Protein AF-0000000074435860 (afdb_homodimer)

Solvent-accessible surface area (backbone atoms only — not comparable to full-atom values): 31417 Å² total; per-residue (Å²): 104,77,47,79,41,74,41,40,58,75,81,41,37,42,15,33,38,38,36,40,68,98,48,88,46,30,33,32,43,29,24,23,28,49,85,67,51,48,62,64,56,38,51,29,35,43,35,36,42,31,30,40,39,42,55,58,29,37,61,25,47,61,61,41,49,64,51,30,58,66,67,47,46,70,28,37,37,35,23,20,76,62,37,54,59,15,53,42,21,44,61,54,28,39,56,50,90,85,51,48,69,63,27,34,34,38,37,31,35,21,42,42,79,90,41,30,33,42,32,31,32,34,38,47,61,75,47,51,85,35,80,72,46,73,48,74,45,73,54,83,44,75,58,97,61,32,36,29,32,63,47,80,34,50,36,95,43,68,18,35,27,41,34,40,34,35,51,66,40,82,39,76,54,71,55,90,93,55,76,89,56,72,37,56,57,50,46,49,49,26,58,75,64,69,32,52,74,42,76,37,59,54,96,92,40,77,37,42,29,55,78,50,46,84,30,54,40,77,45,78,38,59,30,40,35,43,36,58,71,23,28,79,40,71,69,39,49,51,54,48,38,71,72,43,50,60,22,49,34,34,39,32,32,29,37,26,38,68,91,40,43,69,56,17,61,73,63,21,27,22,22,12,40,58,43,15,33,50,40,31,75,13,50,39,72,40,75,44,79,39,57,44,46,72,88,51,53,72,69,50,47,53,50,27,52,50,41,17,52,54,28,33,76,94,104,76,48,77,43,75,39,40,58,75,80,43,38,42,14,33,38,37,36,40,68,99,47,88,46,31,32,33,42,29,23,24,28,47,82,66,51,49,63,64,56,38,50,30,35,43,35,37,42,30,29,39,37,41,56,57,28,37,61,25,47,61,61,42,49,62,51,28,57,68,68,48,46,69,28,37,38,35,24,20,74,61,38,54,60,16,53,41,21,45,61,54,28,40,56,50,89,82,52,49,69,63,25,34,34,39,37,30,36,22,40,42,80,91,39,30,34,40,33,31,32,34,39,47,60,76,46,53,85,34,79,72,45,74,48,75,44,74,53,82,44,76,56,96,61,32,35,28,31,63,48,81,33,50,37,96,44,68,17,36,26,40,34,40,36,35,51,64,40,84,38,75,55,70,55,91,92,56,74,88,55,72,40,56,57,49,45,49,49,25,58,78,64,68,34,51,75,43,76,36,59,52,97,91,40,76,39,42,29,56,79,50,47,84,30,55,40,79,45,78,38,61,28,42,34,42,36,58,70,22,29,79,40,70,68,40,49,51,52,47,38,71,71,43,50,60,23,47,31,34,40,31,31,29,37,23,39,66,91,40,41,70,57,17,63,74,63,22,26,21,23,14,41,58,42,15,34,51,40,31,75,13,50,39,72,40,74,44,79,40,56,45,46,73,87,53,53,72,70,49,47,54,50,27,51,50,42,16,53,55,27,33,74,94

Radius of gyration: 31.62 Å; Cα contacts (8 Å, |Δi|>4): 1485; chains: 2; bounding box: 59×118×65 Å

Secondary structure (DSSP, 8-state):
-EEEEE-S-TTS--EEEEEETT-S-EEEEEES--TTS-HHHHHTEEEEE-S--SHHHHTTHHHHHHHHTTS--EEEEEEETTHHHHHHHHHHTS--TT--TTS-EEEEEEEEGGGEEEEEEE-TTT--EEEEEEEE-SEEEE-SSEEEEEEEEESSSEEEEEEEEEPPEEEE---TTPPP-HHHHHHHHHHHTT-TT-EEEETTEEEEHHHHGGGEEEEPPPEEEEE-S----HHHHHHHHHHHTT-SEEEEE--B-GGGHHHHHHTT--BHHHHHHHHHHTT-SEEEEE---TT--HHHHHHHHHHHHHHHH-/-EEEEE-S-TTS--EEEEEETT-S-EEEEEES--TTS-HHHHHTEEEEE-S--SHHHHTTHHHHHHHHTTS--EEEEEEETTHHHHHHHHHHTS--TT--TTS-EEEEEEEEGGGEEEEEEE-TTT--EEEEEEEE-SEEEE-SSEEEEEEEEESSSEEEEEEEEEPPEEEE-PPTTPPP-HHHHHHHHHHHTT-TT-EEEETTEEEEHHHHGGGEEEEPPPEEEEE-S----HHHHHHHHHHHTT-SEEEEE--B-GGGHHHHHHTT--BHHHHHHHHHHTT-SEEEEE---TT--HHHHHHHHHHHHHHHH-

Organism: NCBI:txid1349785

InterPro domains:
  IPR036866 Ribonuclease Z/Hydroxyacylglutathione hydrolase-like [G3DSA:3.60.15.10] (5-314)
  IPR036866 Ribonuclease Z/Hydroxyacylglutathione hydrolase-like [SSF56281] (15-308)

Foldseek 3Di:
DKDKDFQDDQLAQTKIKIDDPPDQAIEIEFPLDCPSPDLSNLQRHQEYEYFDPDNSRHVCVVVSVVSNFQSLHEHEYEYEPPVLVVVLVVLVVDDQPPGDWSRYKYWYWYQYPPQKIWIFIATPDVGDTHDIDIDHDQFRADDPFWTKGWDWADQVDTTIKIKIFGAKDKDFADPPPFDDDPLRVVLRVCVVVVPQQDWGDGPNDTDGSVVRCVRIDIGGTAMEIEAEFAALDPVRLVRCLVPQQAHAEYEYEAAAAPVCVVVCNVRGGHHQLSLLQSCLSSVHNYYHYGHYHSVDDPVRVVNRNVNNPVNNVD/DKDKDFQDDQLAQTKIKIDDPPDQAIEIEFPLDCPSPDLSNLQRHQEYEYFEPDNSRHVCVVVSVVSNFQSLHEHEYEYEPPVLVVVLVVLVVDDQPPGDWSRYKYWYWYQYPPQKIWIFIATPDVGDTHDIDIDHDQFRADDPFWTKGWDWADQVDTTIKIKIFGAKDKDFADPPPFDDDPLRVVLRVCVVVVPQQDWGDGPNDTDGSVVRCVRIDIGGTAMEIEAEFAALDPVRLVRCLVPQQAHAEYEYEAAAAPVCNVVCNVRGGHHQLSQLQSCLSSVHNYYHYGHYHSVDDPVRVVNSPVNNPVNNVD

Structure (mmCIF, N/CA/C/O backbone):
data_AF-0000000074435860-model_v1
#
loop_
_entity.id
_entity.type
_entity.pdbx_description
1 polymer 'Metal-dependent hydrolases of the beta-lactamase superfamily III protein'
#
loop_
_atom_site.group_PDB
_atom_site.id
_atom_site.type_symbol
_atom_site.label_atom_id
_atom_site.label_alt_id
_atom_site.label_comp_id
_atom_site.label_asym_id
_atom_site.label_entity_id
_atom_site.label_seq_id
_atom_site.pdbx_PDB_ins_code
_atom_site.Cartn_x
_atom_site.Cartn_y
_atom_site.Cartn_z
_atom_site.occupancy
_atom_site.B_iso_or_equiv
_atom_site.auth_seq_id
_atom_site.auth_comp_id
_atom_site.auth_asym_id
_atom_site.auth_atom_id
_atom_site.pdbx_PDB_model_num
ATOM 1 N N . MET A 1 1 ? -0.435 31.812 3.088 1 88.25 1 MET A N 1
ATOM 2 C CA . MET A 1 1 ? 0.539 31.016 3.828 1 88.25 1 MET A CA 1
ATOM 3 C C . MET A 1 1 ? 0.412 29.547 3.477 1 88.25 1 MET A C 1
ATOM 5 O O . MET A 1 1 ? 1.349 28.953 2.943 1 88.25 1 MET A O 1
ATOM 9 N N . PHE A 1 2 ? -0.783 28.953 3.645 1 95.88 2 PHE A N 1
ATOM 10 C CA . PHE A 1 2 ? -1 27.547 3.309 1 95.88 2 PHE A CA 1
ATOM 11 C C . PHE A 1 2 ? -1.623 27.406 1.925 1 95.88 2 PHE A C 1
ATOM 13 O O . PHE A 1 2 ? -2.562 28.141 1.587 1 95.88 2 PHE A O 1
ATOM 20 N N . ASN A 1 3 ? -1.078 26.641 1.11 1 97 3 ASN A N 1
ATOM 21 C CA . ASN A 1 3 ? -1.653 26.219 -0.162 1 97 3 ASN A CA 1
ATOM 22 C C . ASN A 1 3 ? -2.045 24.75 -0.137 1 97 3 ASN A C 1
ATOM 24 O O . ASN A 1 3 ? -1.18 23.859 -0.088 1 97 3 ASN A O 1
ATOM 28 N N . VAL A 1 4 ? -3.361 24.516 -0.192 1 98.12 4 VAL A N 1
ATOM 29 C CA . VAL A 1 4 ? -3.871 23.156 -0.026 1 98.12 4 VAL A CA 1
ATOM 30 C C . VAL A 1 4 ? -4.293 22.594 -1.381 1 98.12 4 VAL A C 1
ATOM 32 O O . VAL A 1 4 ? -5.008 23.25 -2.139 1 98.12 4 VAL A O 1
ATOM 35 N N . GLU A 1 5 ? -3.822 21.422 -1.666 1 97.75 5 GLU A N 1
ATOM 36 C CA . GLU A 1 5 ? -4.168 20.719 -2.902 1 97.75 5 GLU A CA 1
ATOM 37 C C . GLU A 1 5 ? -4.734 19.328 -2.615 1 97.75 5 GLU A C 1
ATOM 39 O O . GLU A 1 5 ? -4.102 18.531 -1.931 1 97.75 5 GLU A O 1
ATOM 44 N N . ILE A 1 6 ? -5.93 19.062 -3.088 1 97.38 6 ILE A N 1
ATOM 45 C CA . ILE A 1 6 ? -6.457 17.703 -3.037 1 97.38 6 ILE A CA 1
ATOM 46 C C . ILE A 1 6 ? -5.801 16.859 -4.125 1 97.38 6 ILE A C 1
ATOM 48 O O . ILE A 1 6 ? -5.969 17.125 -5.316 1 97.38 6 ILE A O 1
ATOM 52 N N . LYS A 1 7 ? -5.078 15.836 -3.689 1 96.75 7 LYS A N 1
ATOM 53 C CA . LYS A 1 7 ? -4.266 15.039 -4.609 1 96.75 7 LYS A CA 1
ATOM 54 C C . LYS A 1 7 ? -4.98 13.742 -4.992 1 96.75 7 LYS A C 1
ATOM 56 O O . LYS A 1 7 ? -4.336 12.727 -5.238 1 96.75 7 LYS A O 1
ATOM 61 N N . SER A 1 8 ? -6.273 13.719 -4.902 1 93.31 8 SER A N 1
ATOM 62 C CA . SER A 1 8 ? -7.105 12.586 -5.293 1 93.31 8 SER A CA 1
ATOM 63 C C . SER A 1 8 ? -8.352 13.055 -6.035 1 93.31 8 SER A C 1
ATOM 65 O O . SER A 1 8 ? -8.891 14.125 -5.742 1 93.31 8 SER A O 1
ATOM 67 N N . SER A 1 9 ? -8.773 12.281 -6.988 1 89.94 9 SER A N 1
ATOM 68 C CA . SER A 1 9 ? -10.039 12.578 -7.648 1 89.94 9 SER A CA 1
ATOM 69 C C . SER A 1 9 ? -11.227 12.336 -6.715 1 89.94 9 SER A C 1
ATOM 71 O O . SER A 1 9 ? -11.07 11.711 -5.664 1 89.94 9 SER A O 1
ATOM 73 N N . ARG A 1 10 ? -12.328 12.789 -7.121 1 88.94 10 ARG A N 1
ATOM 74 C CA . ARG A 1 10 ? -13.523 12.742 -6.277 1 88.94 10 ARG A CA 1
ATOM 75 C C . ARG A 1 10 ? -13.953 11.297 -6.012 1 88.94 10 ARG A C 1
ATOM 77 O O . ARG A 1 10 ? -14.57 11.008 -4.984 1 88.94 10 ARG A O 1
ATOM 84 N N . LYS A 1 11 ? -13.539 10.422 -6.879 1 87 11 LYS A N 1
ATOM 85 C CA . LYS A 1 11 ? -14 9.039 -6.754 1 87 11 LYS A CA 1
ATOM 86 C C . LYS A 1 11 ? -12.922 8.164 -6.117 1 87 11 LYS A C 1
ATOM 88 O O . LYS A 1 11 ? -13.078 6.941 -6.035 1 87 11 LYS A O 1
ATOM 93 N N . GLU A 1 12 ? -11.867 8.812 -5.684 1 89.25 12 GLU A N 1
ATOM 94 C CA . GLU A 1 12 ? -10.75 8.062 -5.121 1 89.25 12 GLU A CA 1
ATOM 95 C C . GLU A 1 12 ? -10.594 8.328 -3.627 1 89.25 12 GLU A C 1
ATOM 97 O O . GLU A 1 12 ? -11.25 9.219 -3.082 1 89.25 12 GLU A O 1
ATOM 102 N N . ASP A 1 13 ? -9.797 7.535 -3.035 1 94.81 13 ASP A N 1
ATOM 103 C CA . ASP A 1 13 ? -9.5 7.711 -1.618 1 94.81 13 ASP A CA 1
ATOM 104 C C . ASP A 1 13 ? -8.797 9.047 -1.365 1 94.81 13 ASP A C 1
ATOM 106 O O . ASP A 1 13 ? -8.078 9.547 -2.229 1 94.81 13 ASP A O 1
ATOM 110 N N . ILE A 1 14 ? -8.938 9.586 -0.298 1 97.12 14 ILE A N 1
ATOM 111 C CA . ILE A 1 14 ? -8.594 10.977 -0.009 1 97.12 14 ILE A CA 1
ATOM 112 C C . ILE A 1 14 ? -7.086 11.102 0.184 1 97.12 14 ILE A C 1
ATOM 114 O O . ILE A 1 14 ? -6.449 10.211 0.756 1 97.12 14 ILE A O 1
ATOM 118 N N . CYS A 1 15 ? -6.488 12.078 -0.283 1 98.38 15 CYS A N 1
ATOM 119 C CA . CYS A 1 15 ? -5.117 12.539 -0.073 1 98.38 15 CYS A CA 1
ATOM 120 C C . CYS A 1 15 ? -5.02 14.047 -0.23 1 98.38 15 CYS A C 1
ATOM 122 O O . CYS A 1 15 ? -5.383 14.594 -1.273 1 98.38 15 CYS A O 1
ATOM 124 N N . ILE A 1 16 ? -4.527 14.766 0.789 1 98.62 16 ILE A N 1
ATOM 125 C CA . ILE A 1 16 ? -4.434 16.219 0.752 1 98.62 16 ILE A CA 1
ATOM 126 C C . ILE A 1 16 ? -2.982 16.656 0.955 1 98.62 16 ILE A C 1
ATOM 128 O O . ILE A 1 16 ? -2.33 16.219 1.911 1 98.62 16 ILE A O 1
ATOM 132 N N . LEU A 1 17 ? -2.486 17.438 0.061 1 98.69 17 LEU A N 1
ATOM 133 C CA . LEU A 1 17 ? -1.151 18.016 0.142 1 98.69 17 LEU A CA 1
ATOM 134 C C . LEU A 1 17 ? -1.22 19.469 0.611 1 98.69 17 LEU A C 1
ATOM 136 O O . LEU A 1 17 ? -1.989 20.266 0.069 1 98.69 17 LEU A O 1
ATOM 140 N N . ILE A 1 18 ? -0.502 19.797 1.629 1 98.56 18 ILE A N 1
ATOM 141 C CA . ILE A 1 18 ? -0.432 21.156 2.137 1 98.56 18 ILE A CA 1
ATOM 142 C C . ILE A 1 18 ? 0.979 21.703 1.945 1 98.56 18 ILE A C 1
ATOM 144 O O . ILE A 1 18 ? 1.94 21.172 2.508 1 98.56 18 ILE A O 1
ATOM 148 N N . LYS A 1 19 ? 1.065 22.703 1.22 1 97.56 19 LYS A N 1
ATOM 149 C CA . LYS A 1 19 ? 2.312 23.438 1.03 1 97.56 19 LYS A CA 1
ATOM 150 C C . LYS A 1 19 ? 2.303 24.734 1.817 1 97.56 19 LYS A C 1
ATOM 152 O O . LYS A 1 19 ? 1.25 25.359 1.992 1 97.56 19 LYS A O 1
ATOM 157 N N . VAL A 1 20 ? 3.406 25.109 2.297 1 95.81 20 VAL A N 1
ATOM 158 C CA . VAL A 1 20 ? 3.537 26.344 3.076 1 95.81 20 VAL A CA 1
ATOM 159 C C . VAL A 1 20 ? 4.457 27.312 2.352 1 95.81 20 VAL A C 1
ATOM 161 O O . VAL A 1 20 ? 5.527 26.938 1.871 1 95.81 20 VAL A O 1
ATOM 164 N N . ALA A 1 21 ? 4.039 28.531 2.25 1 92.06 21 ALA A N 1
ATOM 165 C CA . ALA A 1 21 ? 4.828 29.547 1.572 1 92.06 21 ALA A CA 1
ATOM 166 C C . ALA A 1 21 ? 6.207 29.688 2.209 1 92.06 21 ALA A C 1
ATOM 168 O O . ALA A 1 21 ? 6.34 29.641 3.434 1 92.06 21 ALA A O 1
ATOM 169 N N . ASN A 1 22 ? 7.199 29.797 1.429 1 88.88 22 ASN A N 1
ATOM 170 C CA . ASN A 1 22 ? 8.586 30.016 1.835 1 88.88 22 ASN A CA 1
ATOM 171 C C . ASN A 1 22 ? 9.125 28.828 2.635 1 88.88 22 ASN A C 1
ATOM 173 O O . ASN A 1 22 ? 9.938 29.016 3.545 1 88.88 22 ASN A O 1
ATOM 177 N N . HIS A 1 23 ? 8.508 27.719 2.545 1 89.94 23 HIS A N 1
ATOM 178 C CA . HIS A 1 23 ? 8.984 26.469 3.123 1 89.94 23 HIS A CA 1
ATOM 179 C C . HIS A 1 23 ? 9.422 25.484 2.037 1 89.94 23 HIS A C 1
ATOM 181 O O . HIS A 1 23 ? 8.797 25.406 0.978 1 89.94 23 HIS A O 1
ATOM 187 N N . SER A 1 24 ? 10.414 24.766 2.291 1 90.44 24 SER A N 1
ATOM 188 C CA . SER A 1 24 ? 10.898 23.781 1.329 1 90.44 24 SER A CA 1
ATOM 189 C C . SER A 1 24 ? 10.133 22.453 1.449 1 90.44 24 SER A C 1
ATOM 191 O O . SER A 1 24 ? 10.078 21.672 0.497 1 90.44 24 SER A O 1
ATOM 193 N N . PHE A 1 25 ? 9.547 22.297 2.578 1 95.19 25 PHE A N 1
ATOM 194 C CA . PHE A 1 25 ? 8.891 21.016 2.82 1 95.19 25 PHE A CA 1
ATOM 195 C C . PHE A 1 25 ? 7.375 21.156 2.727 1 95.19 25 PHE A C 1
ATOM 197 O O . PHE A 1 25 ? 6.84 22.266 2.891 1 95.19 25 PHE A O 1
ATOM 204 N N . ASN A 1 26 ? 6.727 20.094 2.312 1 97.25 26 ASN A N 1
ATOM 205 C CA . ASN A 1 26 ? 5.27 20.031 2.332 1 97.25 26 ASN A CA 1
ATOM 206 C C . ASN A 1 26 ? 4.762 18.969 3.307 1 97.25 26 ASN A C 1
ATOM 208 O O . ASN A 1 26 ? 5.559 18.328 3.988 1 97.25 26 ASN A O 1
ATOM 212 N N . TYR A 1 27 ? 3.42 18.953 3.455 1 98.69 27 TYR A N 1
ATOM 213 C CA . TYR A 1 27 ? 2.727 18.109 4.426 1 98.69 27 TYR A CA 1
ATOM 214 C C . TYR A 1 27 ? 1.55 17.391 3.777 1 98.69 27 TYR A C 1
ATOM 216 O O . TYR A 1 27 ? 0.93 17.906 2.848 1 98.69 27 TYR A O 1
ATOM 224 N N . ILE A 1 28 ? 1.334 16.188 4.258 1 98.88 28 ILE A N 1
ATOM 225 C CA . ILE A 1 28 ? 0.266 15.367 3.682 1 98.88 28 ILE A CA 1
ATOM 226 C C . ILE A 1 28 ? -0.741 15 4.766 1 98.88 28 ILE A C 1
ATOM 228 O O . ILE A 1 28 ? -0.357 14.648 5.887 1 98.88 28 ILE A O 1
ATOM 232 N N . CYS A 1 29 ? -2.01 15.164 4.512 1 98.81 29 CYS A N 1
ATOM 233 C CA . CYS A 1 29 ? -3.074 14.625 5.352 1 98.81 29 CYS A CA 1
ATOM 234 C C . CYS A 1 29 ? -3.74 13.43 4.684 1 98.81 29 CYS A C 1
ATOM 236 O O . CYS A 1 29 ? -4.355 13.562 3.625 1 98.81 29 CYS A O 1
ATOM 238 N N . ASP A 1 30 ? -3.625 12.258 5.305 1 98.69 30 ASP A N 1
ATOM 239 C CA . ASP A 1 30 ? -4.125 10.969 4.824 1 98.69 30 ASP A CA 1
ATOM 240 C C . ASP A 1 30 ? -3.512 10.609 3.471 1 98.69 30 ASP A C 1
ATOM 242 O O . ASP A 1 30 ? -3.125 11.5 2.707 1 98.69 30 ASP A O 1
ATOM 246 N N . CYS A 1 31 ? -3.387 9.383 3.271 1 98 31 CYS A N 1
ATOM 247 C CA . CYS A 1 31 ? -2.764 8.891 2.045 1 98 31 CYS A CA 1
ATOM 248 C C . CYS A 1 31 ? -3.482 7.652 1.526 1 98 31 CYS A C 1
ATOM 250 O O . CYS A 1 31 ? -2.846 6.637 1.246 1 98 31 CYS A O 1
ATOM 252 N N . GLY A 1 32 ? -4.82 7.789 1.479 1 96.69 32 GLY A N 1
ATOM 253 C CA . GLY A 1 32 ? -5.574 6.762 0.78 1 96.69 32 GLY A CA 1
ATOM 254 C C . GLY A 1 32 ? -5.191 6.637 -0.683 1 96.69 32 GLY A C 1
ATOM 255 O O . GLY A 1 32 ? -5.188 5.535 -1.235 1 96.69 32 GLY A O 1
ATOM 256 N N . GLU A 1 33 ? -4.973 7.762 -1.291 1 92.38 33 GLU A N 1
ATOM 257 C CA . GLU A 1 33 ? -4.383 7.863 -2.621 1 92.38 33 GLU A CA 1
ATOM 258 C C . GLU A 1 33 ? -3.01 8.531 -2.568 1 92.38 33 GLU A C 1
ATOM 260 O O . GLU A 1 33 ? -2.814 9.5 -1.834 1 92.38 33 GLU A O 1
ATOM 265 N N . ALA A 1 34 ? -2.035 8.008 -3.387 1 90.62 34 ALA A N 1
ATOM 266 C CA . ALA A 1 34 ? -0.721 8.648 -3.436 1 90.62 34 ALA A CA 1
ATOM 267 C C . ALA A 1 34 ? -0.197 8.711 -4.867 1 90.62 34 ALA A C 1
ATOM 269 O O . ALA A 1 34 ? 0.895 9.227 -5.113 1 90.62 34 ALA A O 1
ATOM 270 N N . LYS A 1 35 ? -0.929 8.234 -5.781 1 86.12 35 LYS A N 1
ATOM 271 C CA . LYS A 1 35 ? -0.43 8.141 -7.148 1 86.12 35 LYS A CA 1
ATOM 272 C C . LYS A 1 35 ? -0.363 9.523 -7.805 1 86.12 35 LYS A C 1
ATOM 274 O O . LYS A 1 35 ? 0.375 9.719 -8.773 1 86.12 35 LYS A O 1
ATOM 279 N N . GLU A 1 36 ? -1.144 10.43 -7.281 1 92.25 36 GLU A N 1
ATOM 280 C CA . GLU A 1 36 ? -1.134 11.766 -7.867 1 92.25 36 GLU A CA 1
ATOM 281 C C . GLU A 1 36 ? -0.038 12.625 -7.25 1 92.25 36 GLU A C 1
ATOM 283 O O . GLU A 1 36 ? 0.221 13.742 -7.719 1 92.25 36 GLU A O 1
ATOM 288 N N . LEU A 1 37 ? 0.592 12.156 -6.18 1 97.06 37 LEU A N 1
ATOM 289 C CA . LEU A 1 37 ? 1.766 12.844 -5.648 1 97.06 37 LEU A CA 1
ATOM 290 C C . LEU A 1 37 ? 2.973 12.641 -6.559 1 97.06 37 LEU A C 1
ATOM 292 O O . LEU A 1 37 ? 3.221 11.523 -7.027 1 97.06 37 LEU A O 1
ATOM 296 N N . THR A 1 38 ? 3.641 13.719 -6.836 1 97.06 38 THR A N 1
ATOM 297 C CA . THR A 1 38 ? 4.902 13.57 -7.551 1 97.06 38 THR A CA 1
ATOM 298 C C . THR A 1 38 ? 5.98 13.008 -6.629 1 97.06 38 THR A C 1
ATOM 300 O O . THR A 1 38 ? 5.855 13.07 -5.406 1 97.06 38 THR A O 1
ATOM 303 N N . VAL A 1 39 ? 6.996 12.43 -7.215 1 96.56 39 VAL A N 1
ATOM 304 C CA . VAL A 1 39 ? 8.125 11.922 -6.449 1 96.56 39 VAL A CA 1
ATOM 305 C C . VAL A 1 39 ? 8.688 13.023 -5.555 1 96.56 39 VAL A C 1
ATOM 307 O O . VAL A 1 39 ? 8.969 12.789 -4.375 1 96.56 39 VAL A O 1
ATOM 310 N N . LYS A 1 40 ? 8.82 14.203 -6.113 1 97.12 40 LYS A N 1
ATOM 311 C CA . LYS A 1 40 ? 9.367 15.336 -5.375 1 97.12 40 LYS A CA 1
ATOM 312 C C . LYS A 1 40 ? 8.477 15.695 -4.184 1 97.12 40 LYS A C 1
ATOM 314 O O . LYS A 1 40 ? 8.977 16 -3.1 1 97.12 40 LYS A O 1
ATOM 319 N N . GLU A 1 41 ? 7.188 15.703 -4.41 1 97.88 41 GLU A N 1
ATOM 320 C CA . GLU A 1 41 ? 6.262 15.992 -3.318 1 97.88 41 GLU A CA 1
ATOM 321 C C . GLU A 1 41 ? 6.402 14.977 -2.189 1 97.88 41 GLU A C 1
ATOM 323 O O . GLU A 1 41 ? 6.344 15.336 -1.013 1 97.88 41 GLU A O 1
ATOM 328 N N . CYS A 1 42 ? 6.57 13.711 -2.537 1 98.31 42 CYS A N 1
ATOM 329 C CA . CYS A 1 42 ? 6.797 12.688 -1.523 1 98.31 42 CYS A CA 1
ATOM 330 C C . CYS A 1 42 ? 8.109 12.93 -0.785 1 98.31 42 CYS A C 1
ATOM 332 O O . CYS A 1 42 ? 8.141 12.906 0.447 1 98.31 42 CYS A O 1
ATOM 334 N N . GLN A 1 43 ? 9.141 13.164 -1.538 1 98 43 GLN A N 1
ATOM 335 C CA . GLN A 1 43 ? 10.469 13.359 -0.965 1 98 43 GLN A CA 1
ATOM 336 C C . GLN A 1 43 ? 10.508 14.594 -0.072 1 98 43 GLN A C 1
ATOM 338 O O . GLN A 1 43 ? 11.211 14.617 0.938 1 98 43 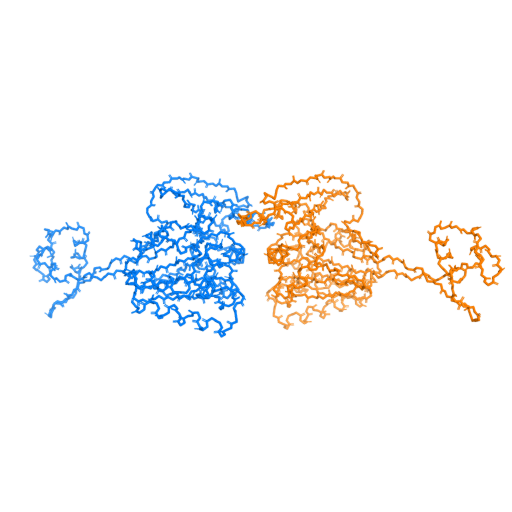GLN A O 1
ATOM 343 N N . ASP A 1 44 ? 9.727 15.555 -0.412 1 97.69 44 ASP A N 1
ATOM 344 C CA . ASP A 1 44 ? 9.758 16.828 0.299 1 97.69 44 ASP A CA 1
ATOM 345 C C . ASP A 1 44 ? 8.734 16.859 1.431 1 97.69 44 ASP A C 1
ATOM 347 O O . ASP A 1 44 ? 8.57 17.875 2.109 1 97.69 44 ASP A O 1
ATOM 351 N N . THR A 1 45 ? 8.07 15.828 1.646 1 98.38 45 THR A N 1
ATOM 352 C CA . THR A 1 45 ? 7.121 15.766 2.752 1 98.38 45 THR A CA 1
ATOM 353 C C . THR A 1 45 ? 7.852 15.594 4.082 1 98.38 45 THR A C 1
ATOM 355 O O . THR A 1 45 ? 8.578 14.617 4.27 1 98.38 45 THR A O 1
ATOM 358 N N . SER A 1 46 ? 7.613 16.516 4.973 1 98.12 46 SER A N 1
ATOM 359 C CA . SER A 1 46 ? 8.289 16.484 6.266 1 98.12 46 SER A CA 1
ATOM 360 C C . SER A 1 46 ? 7.422 15.828 7.328 1 98.12 46 SER A C 1
ATOM 362 O O . SER A 1 46 ? 7.926 15.359 8.352 1 98.12 46 SER A O 1
ATOM 364 N N . ALA A 1 47 ? 6.113 15.852 7.078 1 98.81 47 ALA A N 1
ATOM 365 C CA . ALA A 1 47 ? 5.211 15.203 8.031 1 98.81 47 ALA A CA 1
ATOM 366 C C . ALA A 1 47 ? 3.939 14.719 7.34 1 98.81 47 ALA A C 1
ATOM 368 O O . ALA A 1 47 ? 3.482 15.328 6.371 1 98.81 47 ALA A O 1
ATOM 369 N N . ILE A 1 48 ? 3.467 13.641 7.785 1 98.94 48 ILE A N 1
ATOM 370 C CA . ILE A 1 48 ? 2.209 13.047 7.344 1 98.94 48 ILE A CA 1
ATOM 371 C C . ILE A 1 48 ? 1.233 12.977 8.516 1 98.94 48 ILE A C 1
ATOM 373 O O . ILE A 1 48 ? 1.566 12.438 9.578 1 98.94 48 ILE A O 1
ATOM 377 N N . PHE A 1 49 ? 0.09 13.555 8.344 1 98.94 49 PHE A N 1
ATOM 378 C CA . PHE A 1 49 ? -0.956 13.586 9.359 1 98.94 49 PHE A CA 1
ATOM 379 C C . PHE A 1 49 ? -2.09 12.633 9 1 98.94 49 PHE A C 1
ATOM 381 O O . PHE A 1 49 ? -2.906 12.945 8.125 1 98.94 49 PHE A O 1
ATOM 388 N N . ILE A 1 50 ? -2.146 11.492 9.68 1 98.94 50 ILE A N 1
ATOM 389 C CA . ILE A 1 50 ? -3.109 10.438 9.383 1 98.94 50 ILE A CA 1
ATOM 390 C C . ILE A 1 50 ? -4.324 10.57 10.297 1 98.94 50 ILE A C 1
ATOM 392 O O . ILE A 1 50 ? -4.188 10.562 11.523 1 98.94 50 ILE A O 1
ATOM 396 N N . SER A 1 51 ? -5.465 10.734 9.695 1 98.88 51 SER A N 1
ATOM 397 C CA . SER A 1 51 ? -6.68 10.812 10.5 1 98.88 51 SER A CA 1
ATOM 398 C C . SER A 1 51 ? -6.941 9.5 11.227 1 98.88 51 SER A C 1
ATOM 400 O O . SER A 1 51 ? -7.125 9.484 12.453 1 98.88 51 SER A O 1
ATOM 402 N N . HIS A 1 52 ? -6.949 8.438 10.516 1 98.81 52 HIS A N 1
ATOM 403 C CA . HIS A 1 52 ? -7.055 7.074 11.023 1 98.81 52 HIS A CA 1
ATOM 404 C C . HIS A 1 52 ? -6.582 6.062 9.992 1 98.81 52 HIS A C 1
ATOM 406 O O . HIS A 1 52 ? -6.289 6.422 8.844 1 98.81 52 HIS A O 1
ATOM 412 N N . THR A 1 53 ? -6.555 4.785 10.391 1 98.56 53 THR A N 1
ATOM 413 C CA . THR A 1 53 ? -5.871 3.848 9.508 1 98.56 53 THR A CA 1
ATOM 414 C C . THR A 1 53 ? -6.855 2.848 8.914 1 98.56 53 THR A C 1
ATOM 416 O O . THR A 1 53 ? -6.527 1.671 8.742 1 98.56 53 THR A O 1
ATOM 419 N N . HIS A 1 54 ? -8.125 3.279 8.719 1 98.38 54 HIS A N 1
ATOM 420 C CA . HIS A 1 54 ? -8.867 2.502 7.73 1 98.38 54 HIS A CA 1
ATOM 421 C C . HIS A 1 54 ? -8.133 2.467 6.395 1 98.38 54 HIS A C 1
ATOM 423 O O . HIS A 1 54 ? -7.391 3.393 6.062 1 98.38 54 HIS A O 1
ATOM 429 N N . ILE A 1 55 ? -8.336 1.474 5.633 1 97.56 55 ILE A N 1
ATOM 430 C CA . ILE A 1 55 ? -7.562 1.18 4.43 1 97.56 55 ILE A CA 1
ATOM 431 C C . ILE A 1 55 ? -7.633 2.363 3.469 1 97.56 55 ILE A C 1
ATOM 433 O O . ILE A 1 55 ? -6.617 2.77 2.896 1 97.56 55 ILE A O 1
ATOM 437 N N . ASP A 1 56 ? -8.812 3.002 3.35 1 96.75 56 ASP A N 1
ATOM 438 C CA . ASP A 1 56 ? -9.016 4.055 2.355 1 96.75 56 ASP A CA 1
ATOM 439 C C . ASP A 1 56 ? -8.352 5.359 2.799 1 96.75 56 ASP A C 1
ATOM 441 O O . ASP A 1 56 ? -8.328 6.336 2.047 1 96.75 56 ASP A O 1
ATOM 445 N N . HIS A 1 57 ? -7.727 5.441 3.91 1 98.44 57 HIS A N 1
ATOM 446 C CA . HIS A 1 57 ? -7.043 6.637 4.383 1 98.44 57 HIS A CA 1
ATOM 447 C C . HIS A 1 57 ? -5.535 6.414 4.477 1 98.44 57 HIS A C 1
ATOM 449 O O . HIS A 1 57 ? -4.77 7.367 4.629 1 98.44 57 HIS A O 1
ATOM 455 N N . PHE A 1 58 ? -5.086 5.109 4.367 1 98.5 58 PHE A N 1
ATOM 456 C CA . PHE A 1 58 ? -3.713 4.848 4.777 1 98.5 58 PHE A CA 1
ATOM 457 C C . PHE A 1 58 ? -3.029 3.896 3.801 1 98.5 58 PHE A C 1
ATOM 459 O O . PHE A 1 58 ? -1.809 3.727 3.844 1 98.5 58 PHE A O 1
ATOM 466 N N . ILE A 1 59 ? -3.662 3.344 2.869 1 97.88 59 ILE A N 1
ATOM 467 C CA . ILE A 1 59 ? -3.254 2.178 2.09 1 97.88 59 ILE A CA 1
ATOM 468 C C . ILE A 1 59 ? -2.031 2.525 1.242 1 97.88 59 ILE A C 1
ATOM 470 O O . ILE A 1 59 ? -1.24 1.646 0.894 1 97.88 59 ILE A O 1
ATOM 474 N N . ASN A 1 60 ? -1.806 3.789 0.946 1 97.31 60 ASN A N 1
ATOM 475 C CA . ASN A 1 60 ? -0.709 4.129 0.044 1 97.31 60 ASN A CA 1
ATOM 476 C C . ASN A 1 60 ? 0.465 4.746 0.796 1 97.31 60 ASN A C 1
ATOM 478 O O . ASN A 1 60 ? 1.303 5.422 0.199 1 97.31 60 ASN A O 1
ATOM 482 N N . PHE A 1 61 ? 0.566 4.527 2.107 1 98.5 61 PHE A N 1
ATOM 483 C CA . PHE A 1 61 ? 1.723 4.961 2.883 1 98.5 61 PHE A CA 1
ATOM 484 C C . PHE A 1 61 ? 3.01 4.391 2.299 1 98.5 61 PHE A C 1
ATOM 486 O O . PHE A 1 61 ? 4.023 5.086 2.217 1 98.5 61 PHE A O 1
ATOM 493 N N . GLY A 1 62 ? 2.941 3.158 1.931 1 97.12 62 GLY A N 1
ATOM 494 C CA . GLY A 1 62 ? 4.098 2.504 1.343 1 97.12 62 GLY A CA 1
ATOM 495 C C . GLY A 1 62 ? 4.629 3.221 0.116 1 97.12 62 GLY A C 1
ATOM 496 O O . GLY A 1 62 ? 5.84 3.262 -0.11 1 97.12 62 GLY A O 1
ATOM 497 N N . THR A 1 63 ? 3.721 3.748 -0.728 1 96.38 63 THR A N 1
ATOM 498 C CA . THR A 1 63 ? 4.121 4.488 -1.92 1 96.38 63 THR A CA 1
ATOM 499 C C . THR A 1 63 ? 4.941 5.719 -1.545 1 96.38 63 THR A C 1
ATOM 501 O O . THR A 1 63 ? 5.965 6 -2.17 1 96.38 63 THR A O 1
ATOM 504 N N . ILE A 1 64 ? 4.484 6.402 -0.53 1 98.12 64 ILE A N 1
ATOM 505 C CA . ILE A 1 64 ? 5.219 7.57 -0.06 1 98.12 64 ILE A CA 1
ATOM 506 C C . ILE A 1 64 ? 6.574 7.137 0.49 1 98.12 64 ILE A C 1
ATOM 508 O O . ILE A 1 64 ? 7.605 7.723 0.145 1 98.12 64 ILE A O 1
ATOM 512 N N . LEU A 1 65 ? 6.539 6.105 1.327 1 97.88 65 LEU A N 1
ATOM 513 C CA . LEU A 1 65 ? 7.754 5.527 1.893 1 97.88 65 LEU A CA 1
ATOM 514 C C . LEU A 1 65 ? 8.758 5.184 0.794 1 97.88 65 LEU A C 1
ATOM 516 O O . LEU A 1 65 ? 9.93 5.539 0.888 1 97.88 65 LEU A O 1
ATOM 520 N N . ARG A 1 66 ? 8.32 4.555 -0.223 1 96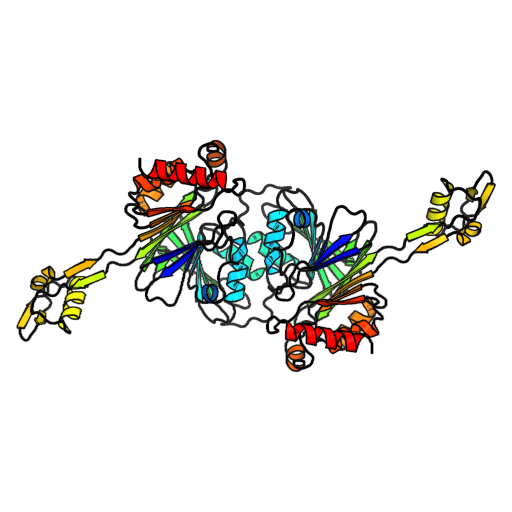.31 66 ARG A N 1
ATOM 521 C CA . ARG A 1 66 ? 9.164 4.109 -1.328 1 96.31 66 ARG A CA 1
ATOM 522 C C . ARG A 1 66 ? 9.914 5.281 -1.952 1 96.31 66 ARG A C 1
ATOM 524 O O . ARG A 1 66 ? 11.086 5.152 -2.309 1 96.31 66 ARG A O 1
ATOM 531 N N . HIS A 1 67 ? 9.219 6.383 -2.115 1 96.94 67 HIS A N 1
ATOM 532 C CA . HIS A 1 67 ? 9.828 7.555 -2.742 1 96.94 67 HIS A CA 1
ATOM 533 C C . HIS A 1 67 ? 10.766 8.266 -1.777 1 96.94 67 HIS A C 1
ATOM 535 O O . HIS A 1 67 ? 11.664 9 -2.205 1 96.94 67 HIS A O 1
ATOM 541 N N . GLN A 1 68 ? 10.57 8.016 -0.508 1 97.88 68 GLN A N 1
ATOM 542 C CA . GLN A 1 68 ? 11.336 8.773 0.478 1 97.88 68 GLN A CA 1
ATOM 543 C C . GLN A 1 68 ? 12.625 8.047 0.856 1 97.88 68 GLN A C 1
ATOM 545 O O . GLN A 1 68 ? 13.555 8.656 1.38 1 97.88 68 GLN A O 1
ATOM 550 N N . ILE A 1 69 ? 12.609 6.789 0.666 1 96.12 69 ILE A N 1
ATOM 551 C CA . ILE A 1 69 ? 13.773 5.988 1.044 1 96.12 69 ILE A CA 1
ATOM 552 C C . ILE A 1 69 ? 15.023 6.555 0.38 1 96.12 69 ILE A C 1
ATOM 554 O O . ILE A 1 69 ? 15.023 6.848 -0.817 1 96.12 69 ILE A O 1
ATOM 558 N N . GLY A 1 70 ? 16.141 6.75 1.136 1 96.06 70 GLY A N 1
ATOM 559 C CA . GLY A 1 70 ? 17.406 7.223 0.597 1 96.06 70 GLY A CA 1
ATOM 560 C C . GLY A 1 70 ? 17.594 8.719 0.745 1 96.06 70 GLY A C 1
ATOM 561 O O . GLY A 1 70 ? 18.688 9.242 0.499 1 96.06 70 GLY A O 1
ATOM 562 N N . THR A 1 71 ? 16.531 9.438 1.148 1 96.69 71 THR A N 1
ATOM 563 C CA . THR A 1 71 ? 16.625 10.883 1.274 1 96.69 71 THR A CA 1
ATOM 564 C C . THR A 1 71 ? 17.469 11.266 2.492 1 96.69 71 THR A C 1
ATOM 566 O O . THR A 1 71 ? 17.938 12.398 2.596 1 96.69 71 THR A O 1
ATOM 569 N N . GLY A 1 72 ? 17.547 10.305 3.43 1 97.69 72 GLY A N 1
ATOM 570 C CA . GLY A 1 72 ? 18.266 10.578 4.66 1 97.69 72 GLY A CA 1
ATOM 571 C C . GLY A 1 72 ? 17.5 11.484 5.609 1 97.69 72 GLY A C 1
ATOM 572 O O . GLY A 1 72 ? 18.031 11.883 6.652 1 97.69 72 GLY A O 1
ATOM 573 N N . LYS A 1 73 ? 16.297 11.797 5.359 1 97.25 73 LYS A N 1
ATOM 574 C CA . LYS A 1 73 ? 15.508 12.758 6.129 1 97.25 73 LYS A CA 1
ATOM 575 C C . LYS A 1 73 ? 14.812 12.086 7.305 1 97.25 73 LYS A C 1
ATOM 577 O O . LYS A 1 73 ? 14.758 10.859 7.383 1 97.25 73 LYS A O 1
ATOM 582 N N . LYS A 1 74 ? 14.414 12.906 8.195 1 98 74 LYS A N 1
ATOM 583 C CA . LYS A 1 74 ? 13.484 12.516 9.25 1 98 74 LYS A CA 1
ATOM 584 C C . LYS A 1 74 ? 12.07 12.969 8.93 1 98 74 LYS A C 1
ATOM 586 O O . LYS A 1 74 ? 11.828 14.156 8.688 1 98 74 LYS A O 1
ATOM 591 N N . VAL A 1 75 ? 11.172 12.039 8.867 1 98.69 75 VAL A N 1
ATOM 592 C CA . VAL A 1 75 ? 9.781 12.328 8.539 1 98.69 75 VAL A CA 1
ATOM 593 C C . VAL A 1 75 ? 8.891 12.031 9.742 1 98.69 75 VAL A C 1
ATOM 595 O O . VAL A 1 75 ? 9.039 10.992 10.383 1 98.69 75 VAL A O 1
ATOM 598 N N . VAL A 1 76 ? 7.957 12.945 10.062 1 98.88 76 VAL A N 1
ATOM 599 C CA . VAL A 1 76 ? 7.035 12.766 11.18 1 98.88 76 VAL A CA 1
ATOM 600 C C . VAL A 1 76 ? 5.715 12.188 10.672 1 98.88 76 VAL A C 1
ATOM 602 O O . VAL A 1 76 ? 5.199 12.617 9.641 1 98.88 76 VAL A O 1
ATOM 605 N N . VAL A 1 77 ? 5.23 11.148 11.312 1 98.94 77 VAL A N 1
ATOM 606 C CA . VAL A 1 77 ? 3.896 10.617 11.047 1 98.94 77 VAL A CA 1
ATOM 607 C C . VAL A 1 77 ? 3.031 10.742 12.297 1 98.94 77 VAL A C 1
ATOM 609 O O . VAL A 1 77 ? 3.391 10.234 13.359 1 98.94 77 VAL A O 1
ATOM 612 N N . CYS A 1 78 ? 1.962 11.445 12.211 1 98.94 78 CYS A N 1
ATOM 613 C CA . CYS A 1 78 ? 1.029 11.625 13.32 1 98.94 78 CYS A CA 1
ATOM 614 C C . CYS A 1 78 ? -0.262 10.852 13.07 1 98.94 78 CYS A C 1
ATOM 616 O O . CYS A 1 78 ? -0.713 10.742 11.93 1 98.94 78 CYS A O 1
ATOM 618 N N . GLY A 1 79 ? -0.849 10.398 14.102 1 98.88 79 GLY A N 1
ATOM 619 C CA . GLY A 1 79 ? -2.123 9.711 13.969 1 98.88 79 GLY A CA 1
ATOM 620 C C . GLY A 1 79 ? -2.717 9.297 15.305 1 98.88 79 GLY A C 1
ATOM 621 O O . GLY A 1 79 ? -2.172 9.617 16.359 1 98.88 79 GLY A O 1
ATOM 622 N N . PRO A 1 80 ? -3.816 8.633 15.266 1 98.75 80 PRO A N 1
ATOM 623 C CA . PRO A 1 80 ? -4.5 8.227 16.5 1 98.75 80 PRO A CA 1
ATOM 624 C C . PRO A 1 80 ? -3.824 7.043 17.188 1 98.75 80 PRO A C 1
ATOM 626 O O . PRO A 1 80 ? -2.809 6.539 16.703 1 98.75 80 PRO A O 1
ATOM 629 N N . LYS A 1 81 ? -4.395 6.68 18.344 1 98.31 81 LYS A N 1
ATOM 630 C CA . LYS A 1 81 ? -3.908 5.496 19.047 1 98.31 81 LYS A CA 1
ATOM 631 C C . LYS A 1 81 ? -3.783 4.305 18.094 1 98.31 81 LYS A C 1
ATOM 633 O O . LYS A 1 81 ? -4.707 4.008 17.344 1 98.31 81 LYS A O 1
ATOM 638 N N . GLY A 1 82 ? -2.623 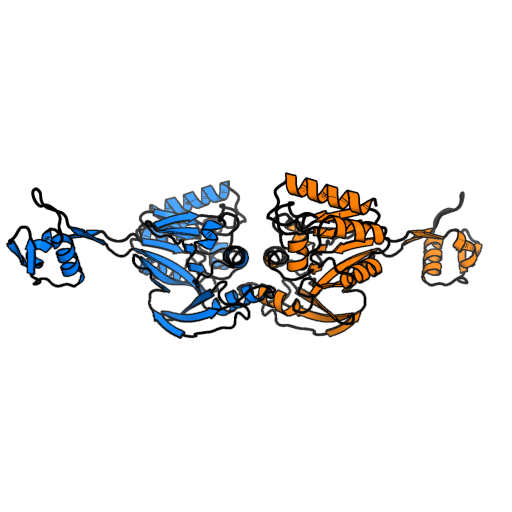3.633 18.078 1 98.12 82 GLY A N 1
ATOM 639 C CA . GLY A 1 82 ? -2.377 2.484 17.219 1 98.12 82 GLY A CA 1
ATOM 640 C C . GLY A 1 82 ? -1.462 2.797 16.062 1 98.12 82 GLY A C 1
ATOM 641 O O . GLY A 1 82 ? -0.878 1.891 15.461 1 98.12 82 GLY A O 1
ATOM 642 N N . ILE A 1 83 ? -1.262 4.125 15.773 1 98.88 83 ILE A N 1
ATOM 643 C CA . ILE A 1 83 ? -0.564 4.543 14.562 1 98.88 83 ILE A CA 1
ATOM 644 C C . ILE A 1 83 ? 0.885 4.062 14.609 1 98.88 83 ILE A C 1
ATOM 646 O O . ILE A 1 83 ? 1.468 3.725 13.578 1 98.88 83 ILE A O 1
ATOM 650 N N . ILE A 1 84 ? 1.503 3.996 15.773 1 98.88 84 ILE A N 1
ATOM 651 C CA . ILE A 1 84 ? 2.893 3.572 15.898 1 98.88 84 ILE A CA 1
ATOM 652 C C . ILE A 1 84 ? 3.043 2.141 15.391 1 98.88 84 ILE A C 1
ATOM 654 O O . ILE A 1 84 ? 3.875 1.866 14.523 1 98.88 84 ILE A O 1
ATOM 658 N N . ASN A 1 85 ? 2.172 1.277 15.898 1 98.69 85 ASN A N 1
ATOM 659 C CA . ASN A 1 85 ? 2.227 -0.124 15.5 1 98.69 85 ASN A CA 1
ATOM 660 C C . ASN A 1 85 ? 1.839 -0.301 14.031 1 98.69 85 ASN A C 1
ATOM 662 O O . ASN A 1 85 ? 2.396 -1.151 13.336 1 98.69 85 ASN A O 1
ATOM 666 N N . GLN A 1 86 ? 0.915 0.459 13.609 1 98.75 86 GLN A N 1
ATOM 667 C CA . GLN A 1 86 ? 0.422 0.341 12.242 1 98.75 86 GLN A CA 1
ATOM 668 C C . GLN A 1 86 ? 1.476 0.795 11.242 1 98.75 86 GLN A C 1
ATOM 670 O O . GLN A 1 86 ? 1.709 0.125 10.234 1 98.75 86 GLN A O 1
ATOM 675 N N . VAL A 1 87 ? 2.133 1.921 11.508 1 98.88 87 VAL A N 1
ATOM 676 C CA . VAL A 1 87 ? 3.217 2.391 10.648 1 98.88 87 VAL A CA 1
ATOM 677 C C . VAL A 1 87 ? 4.359 1.378 10.656 1 98.88 87 VAL A C 1
ATOM 679 O O . VAL A 1 87 ? 4.891 1.019 9.602 1 98.88 87 VAL A O 1
ATOM 682 N N . GLN A 1 88 ? 4.738 0.932 11.844 1 98.88 88 GLN A N 1
ATOM 683 C CA . GLN A 1 88 ? 5.809 -0.053 11.961 1 98.88 88 GLN A CA 1
ATOM 684 C C . GLN A 1 88 ? 5.477 -1.323 11.188 1 98.88 88 GLN A C 1
ATOM 686 O O . GLN A 1 88 ? 6.324 -1.863 10.477 1 98.88 88 GLN A O 1
ATOM 691 N N . SER A 1 89 ? 4.254 -1.774 11.359 1 98.75 89 SER A N 1
ATOM 692 C CA . SER A 1 89 ? 3.812 -2.969 10.648 1 98.75 89 SER A CA 1
ATOM 693 C C . SER A 1 89 ? 3.877 -2.77 9.141 1 98.75 89 SER A C 1
ATOM 695 O O . SER A 1 89 ? 4.32 -3.658 8.414 1 98.75 89 SER A O 1
ATOM 697 N N . ASN A 1 90 ? 3.381 -1.626 8.68 1 98.69 90 ASN A N 1
ATOM 698 C CA . ASN A 1 90 ? 3.461 -1.337 7.254 1 98.69 90 ASN A CA 1
ATOM 699 C C . ASN A 1 90 ? 4.895 -1.438 6.742 1 98.69 90 ASN A C 1
ATOM 701 O O . ASN A 1 90 ? 5.156 -2.119 5.75 1 98.69 90 ASN A O 1
ATOM 705 N N . ILE A 1 91 ? 5.793 -0.824 7.477 1 98.75 91 ILE A N 1
ATOM 706 C CA . ILE A 1 91 ? 7.191 -0.789 7.066 1 98.75 91 ILE A CA 1
ATOM 707 C C . ILE A 1 91 ? 7.777 -2.197 7.109 1 98.75 91 ILE A C 1
ATOM 709 O O . ILE A 1 91 ? 8.461 -2.623 6.176 1 98.75 91 ILE A O 1
ATOM 713 N N . LYS A 1 92 ? 7.41 -2.957 8.109 1 98.44 92 LYS A N 1
ATOM 714 C CA . LYS A 1 92 ? 7.984 -4.281 8.32 1 98.44 92 LYS A CA 1
ATOM 715 C C . LYS A 1 92 ? 7.395 -5.301 7.352 1 98.44 92 LYS A C 1
ATOM 717 O O . LYS A 1 92 ? 7.836 -6.449 7.309 1 98.44 92 LYS A O 1
ATOM 722 N N . SER A 1 93 ? 6.422 -4.922 6.582 1 98.56 93 SER A N 1
ATOM 723 C CA . SER A 1 93 ? 5.824 -5.816 5.598 1 98.56 93 SER A CA 1
ATOM 724 C C . SER A 1 93 ? 6.77 -6.059 4.426 1 98.56 93 SER A C 1
ATOM 726 O O . SER A 1 93 ? 6.551 -6.969 3.623 1 98.56 93 SER A O 1
ATOM 728 N N . TYR A 1 94 ? 7.805 -5.32 4.305 1 98.25 94 TYR A N 1
ATOM 729 C CA . TYR A 1 94 ? 8.711 -5.426 3.168 1 98.25 94 TYR A CA 1
ATOM 730 C C . TYR A 1 94 ? 10.055 -6.004 3.592 1 98.25 94 TYR A C 1
ATOM 732 O O . TYR A 1 94 ? 10.352 -6.094 4.785 1 98.25 94 TYR A O 1
ATOM 740 N N . CYS A 1 95 ? 10.789 -6.453 2.615 1 97.81 95 CYS A N 1
ATOM 741 C CA . CYS A 1 95 ? 12.156 -6.918 2.83 1 97.81 95 CYS A CA 1
ATOM 742 C C . CYS A 1 95 ? 13.141 -5.762 2.754 1 97.81 95 CYS A C 1
ATOM 744 O O . CYS A 1 95 ? 13.148 -5.008 1.777 1 97.81 95 CYS A O 1
ATOM 746 N N . TRP A 1 96 ? 13.992 -5.586 3.805 1 96.75 96 TRP A N 1
ATOM 747 C CA . TRP A 1 96 ? 14.867 -4.422 3.908 1 96.75 96 TRP A CA 1
ATOM 748 C C . TRP A 1 96 ? 16.328 -4.84 3.885 1 96.75 96 TRP A C 1
ATOM 750 O O . TRP A 1 96 ? 17.156 -4.262 4.59 1 96.75 96 TRP A O 1
ATOM 760 N N . ASN A 1 97 ? 16.609 -5.887 3.133 1 95.5 97 ASN A N 1
ATOM 761 C CA . ASN A 1 97 ? 17.969 -6.402 3.111 1 95.5 97 ASN A CA 1
ATOM 762 C C . ASN A 1 97 ? 18.922 -5.426 2.428 1 95.5 97 ASN A C 1
ATOM 764 O O . ASN A 1 97 ? 20.141 -5.578 2.521 1 95.5 97 ASN A O 1
ATOM 768 N N . LEU A 1 98 ? 18.406 -4.363 1.819 1 93.81 98 LEU A N 1
ATOM 769 C CA . LEU A 1 98 ? 19.234 -3.48 1.015 1 93.81 98 LEU A CA 1
ATOM 770 C C . LEU A 1 98 ? 19.266 -2.076 1.605 1 93.81 98 LEU A C 1
ATOM 772 O O . LEU A 1 98 ? 19.812 -1.154 0.997 1 93.81 98 LEU A O 1
ATOM 776 N N . ILE A 1 99 ? 18.641 -1.857 2.686 1 94.19 99 ILE A N 1
ATOM 777 C CA . ILE A 1 99 ? 18.531 -0.503 3.219 1 94.19 99 ILE A CA 1
ATOM 778 C C . ILE A 1 99 ? 19.547 -0.305 4.34 1 94.19 99 ILE A C 1
ATOM 780 O O . ILE A 1 99 ? 19.781 -1.211 5.145 1 94.19 99 ILE A O 1
ATOM 784 N N . GLU A 1 100 ? 20.156 0.748 4.426 1 93.88 100 GLU A N 1
ATOM 785 C CA . GLU A 1 100 ? 21.172 1.061 5.422 1 93.88 100 GLU A CA 1
ATOM 786 C C . GLU A 1 100 ? 20.641 2.016 6.484 1 93.88 100 GLU A C 1
ATOM 788 O O . GLU A 1 100 ? 19.641 2.697 6.262 1 93.88 100 GLU A O 1
ATOM 793 N N . LYS A 1 101 ? 21.391 1.974 7.582 1 92.5 101 LYS A N 1
ATOM 794 C CA . LYS A 1 101 ? 21.094 2.979 8.594 1 92.5 101 LYS A CA 1
ATOM 795 C C . LYS A 1 101 ? 21.234 4.391 8.031 1 92.5 101 LYS A C 1
ATOM 797 O O . LYS A 1 101 ? 22.125 4.66 7.238 1 92.5 101 LYS A O 1
ATOM 802 N N . GLY A 1 102 ? 20.359 5.258 8.398 1 95.38 102 GLY A N 1
ATOM 803 C CA . GLY A 1 102 ? 20.438 6.648 7.977 1 95.38 102 GLY A CA 1
ATOM 804 C C . GLY A 1 102 ? 19.719 6.918 6.664 1 95.38 102 GLY A C 1
ATOM 805 O O . GLY A 1 102 ? 19.594 8.07 6.254 1 95.38 102 GLY A O 1
ATOM 806 N N . ALA A 1 103 ? 19.219 5.887 5.977 1 97.12 103 ALA A N 1
ATOM 807 C CA . ALA A 1 103 ? 18.547 6.055 4.695 1 97.12 103 ALA A CA 1
ATOM 808 C C . ALA A 1 103 ? 17.281 6.902 4.855 1 97.12 103 ALA A C 1
ATOM 810 O O . ALA A 1 103 ? 16.891 7.625 3.936 1 97.12 103 ALA A O 1
ATOM 811 N N . ILE A 1 104 ? 16.594 6.758 5.945 1 97.56 104 ILE A N 1
ATOM 812 C CA . ILE A 1 104 ? 15.398 7.5 6.312 1 97.56 104 ILE A CA 1
ATOM 813 C C . ILE A 1 104 ? 15.062 7.246 7.777 1 97.56 104 ILE A C 1
ATOM 815 O O . ILE A 1 104 ? 15.492 6.242 8.359 1 97.56 104 ILE A O 1
ATOM 819 N N . SER A 1 105 ? 14.445 8.109 8.375 1 98.38 105 SER A N 1
ATOM 820 C CA . SER A 1 105 ? 13.953 7.945 9.734 1 98.38 105 SER A CA 1
ATOM 821 C C . SER A 1 105 ? 12.5 8.414 9.859 1 98.38 105 SER A C 1
ATOM 823 O O . SER A 1 105 ? 12.133 9.453 9.312 1 98.38 105 SER A O 1
ATOM 825 N N . TYR A 1 106 ? 11.695 7.621 10.516 1 98.81 106 TYR A N 1
ATOM 826 C CA . TYR A 1 106 ? 10.32 8.023 10.781 1 98.81 106 TYR A CA 1
ATOM 827 C C . TYR A 1 106 ? 10.109 8.25 12.273 1 98.81 106 TYR A C 1
ATOM 829 O O . TYR A 1 106 ? 10.375 7.363 13.094 1 98.81 106 TYR A O 1
ATOM 837 N N . GLU A 1 107 ? 9.734 9.414 12.641 1 98.94 107 GLU A N 1
ATOM 838 C CA . GLU A 1 107 ? 9.219 9.695 13.977 1 98.94 107 GLU A CA 1
ATOM 839 C C . GLU A 1 107 ? 7.699 9.625 14.008 1 98.94 107 GLU A C 1
ATOM 841 O O . GLU A 1 107 ? 7.02 10.414 13.344 1 98.94 107 GLU A O 1
ATOM 846 N N . VAL A 1 108 ? 7.18 8.664 14.727 1 98.94 108 VAL A N 1
ATOM 847 C CA . VAL A 1 108 ? 5.734 8.484 14.766 1 98.94 108 VAL A CA 1
ATOM 848 C C . VAL A 1 108 ? 5.18 9.062 16.062 1 98.94 108 VAL A C 1
ATOM 850 O O . VAL A 1 108 ? 5.699 8.773 17.156 1 98.94 108 VAL A O 1
ATOM 853 N N . ARG A 1 109 ? 4.215 9.906 15.953 1 98.94 109 ARG A N 1
ATOM 854 C CA . ARG A 1 109 ? 3.564 10.555 17.094 1 98.94 109 ARG A CA 1
ATOM 855 C C . ARG A 1 109 ? 2.113 10.109 17.219 1 98.94 109 ARG A C 1
ATOM 857 O O . ARG A 1 109 ? 1.269 10.477 16.406 1 98.94 109 ARG A O 1
ATOM 864 N N . GLU A 1 110 ? 1.919 9.336 18.203 1 98.94 110 GLU A N 1
ATOM 865 C CA . GLU A 1 110 ? 0.602 8.773 18.484 1 98.94 110 GLU A CA 1
ATOM 866 C C . GLU A 1 110 ? -0.189 9.656 19.438 1 98.94 110 GLU A C 1
ATOM 868 O O . GLU A 1 110 ? 0.246 9.898 20.562 1 98.94 110 GLU A O 1
ATOM 873 N N . ILE A 1 111 ? -1.276 10.148 18.938 1 98.88 111 ILE A N 1
ATOM 874 C CA . ILE A 1 111 ? -2.145 11.023 19.719 1 98.88 111 ILE A CA 1
ATOM 875 C C . ILE A 1 111 ? -3.143 10.188 20.516 1 98.88 111 ILE A C 1
ATOM 877 O O . ILE A 1 111 ? -3.928 9.43 19.938 1 98.88 111 ILE A O 1
ATOM 881 N N . GLN A 1 112 ? -3.119 10.359 21.797 1 97.88 112 GLN A N 1
ATOM 882 C CA . GLN A 1 112 ? -3.99 9.602 22.688 1 97.88 112 GLN A CA 1
ATOM 883 C C . GLN A 1 112 ? -4.957 10.523 23.438 1 97.88 112 GLN A C 1
ATOM 885 O O . GLN A 1 112 ? -4.875 11.742 23.312 1 97.88 112 GLN A O 1
ATOM 890 N N . GLU A 1 113 ? -5.883 9.945 24.125 1 95.69 113 GLU A N 1
ATOM 891 C CA . GLU A 1 113 ? -6.84 10.727 24.906 1 95.69 113 GLU A CA 1
ATOM 892 C C . GLU A 1 113 ? -6.129 11.602 25.938 1 95.69 113 GLU A C 1
ATOM 894 O O . GLU A 1 113 ? -5.012 11.297 26.359 1 95.69 113 GLU A O 1
ATOM 899 N N . GLY A 1 114 ? -6.75 12.695 26.266 1 95.38 114 GLY A N 1
ATOM 900 C CA . GLY A 1 114 ? -6.195 13.594 27.266 1 95.38 114 GLY A CA 1
ATOM 901 C C . GLY A 1 114 ? -5.016 14.398 26.75 1 95.38 114 GLY A C 1
ATOM 902 O O . GLY A 1 114 ? -4.141 14.789 27.531 1 95.38 114 GLY A O 1
ATOM 903 N N . ASN A 1 115 ? -4.844 14.523 25.453 1 96.69 115 ASN A N 1
ATOM 904 C CA . ASN A 1 115 ? -3.785 15.281 24.797 1 96.69 115 ASN A CA 1
ATOM 905 C C . ASN A 1 115 ? -2.414 14.656 25.031 1 96.69 115 ASN A C 1
ATOM 907 O O . ASN A 1 115 ? -1.4 15.352 25.031 1 96.69 115 ASN A O 1
ATOM 911 N N . MET A 1 116 ? -2.467 13.383 25.391 1 98.25 116 MET A N 1
ATOM 912 C CA . MET A 1 116 ? -1.217 12.648 25.547 1 98.25 116 MET A CA 1
ATOM 913 C C . MET A 1 116 ? -0.672 12.234 24.172 1 98.25 116 MET A C 1
ATOM 915 O O . MET A 1 116 ? -1.413 11.719 23.344 1 98.25 116 MET A O 1
ATOM 919 N N . ILE A 1 117 ? 0.606 12.469 23.922 1 98.75 117 ILE A N 1
ATOM 920 C CA . ILE A 1 117 ? 1.271 12.086 22.688 1 98.75 117 ILE A CA 1
ATOM 921 C C . ILE A 1 117 ? 2.424 11.133 22.984 1 98.75 117 ILE A C 1
ATOM 923 O O . ILE A 1 117 ? 3.289 11.438 23.812 1 98.75 117 ILE A O 1
ATOM 927 N N . ARG A 1 118 ? 2.365 9.977 22.484 1 98.69 118 ARG A N 1
ATOM 928 C CA . ARG A 1 118 ? 3.471 9.023 22.531 1 98.69 118 ARG A CA 1
ATOM 929 C C . ARG A 1 118 ? 4.289 9.078 21.25 1 98.69 118 ARG A C 1
ATOM 931 O O . ARG A 1 118 ? 3.736 9.016 20.141 1 98.69 118 ARG A O 1
ATOM 938 N N . LYS A 1 119 ? 5.543 9.211 21.406 1 98.56 119 LYS A N 1
ATOM 939 C CA . LYS A 1 119 ? 6.438 9.375 20.266 1 98.56 119 LYS A CA 1
ATOM 940 C C . LYS A 1 119 ? 7.488 8.266 20.219 1 98.56 119 LYS A C 1
ATOM 942 O O . LYS A 1 119 ? 8.039 7.891 21.25 1 98.56 119 LYS A O 1
ATOM 947 N N . VAL A 1 120 ? 7.762 7.664 19.078 1 98.81 120 VAL A N 1
ATOM 948 C CA . VAL A 1 120 ? 8.82 6.684 18.859 1 98.81 120 VAL A CA 1
ATOM 949 C C . VAL A 1 120 ? 9.539 6.977 17.547 1 98.81 120 VAL A C 1
ATOM 951 O O . VAL A 1 120 ? 9 7.676 16.672 1 98.81 120 VAL A O 1
ATOM 954 N N . THR A 1 121 ? 10.734 6.555 17.438 1 98.75 121 THR A N 1
ATOM 955 C CA . THR A 1 121 ? 11.477 6.656 16.188 1 98.75 121 THR A CA 1
ATOM 956 C C . THR A 1 121 ? 11.711 5.273 15.586 1 98.75 121 THR A C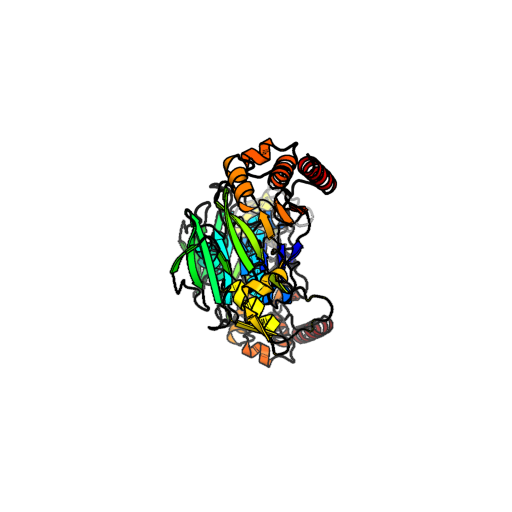 1
ATOM 958 O O . THR A 1 121 ? 12.031 4.324 16.312 1 98.75 121 THR A O 1
ATOM 961 N N . LEU A 1 122 ? 11.461 5.094 14.352 1 98.75 122 LEU A N 1
ATOM 962 C CA . LEU A 1 122 ? 11.719 3.881 13.578 1 98.75 122 LEU A CA 1
ATOM 963 C C . LEU A 1 122 ? 12.859 4.098 12.586 1 98.75 122 LEU A C 1
ATOM 965 O O . LEU A 1 122 ? 12.75 4.938 11.688 1 98.75 122 LEU A O 1
ATOM 969 N N . ASN A 1 123 ? 13.906 3.354 12.719 1 98.38 123 ASN A N 1
ATOM 970 C CA . ASN A 1 123 ? 15.07 3.473 11.852 1 98.38 123 ASN A CA 1
ATOM 971 C C . ASN A 1 123 ? 15.383 2.152 11.148 1 98.38 123 ASN A C 1
ATOM 973 O O . ASN A 1 123 ? 15.18 1.08 11.719 1 98.38 123 ASN A O 1
ATOM 977 N N . PRO A 1 124 ? 15.781 2.227 9.883 1 96.5 124 PRO A N 1
ATOM 978 C CA . PRO A 1 124 ? 16.281 1.02 9.211 1 96.5 124 PRO A CA 1
ATOM 979 C C . PRO A 1 124 ? 17.547 0.469 9.852 1 96.5 124 PRO A C 1
ATOM 981 O O . PRO A 1 124 ? 18.266 1.202 10.547 1 96.5 124 PRO A O 1
ATOM 984 N N . PRO A 1 125 ? 17.875 -0.837 9.641 1 93.19 125 PRO A N 1
ATOM 985 C CA . PRO A 1 125 ? 17.062 -1.738 8.812 1 93.19 125 PRO A CA 1
ATOM 986 C C . PRO A 1 125 ? 16.031 -2.52 9.625 1 93.19 125 PRO A C 1
ATOM 988 O O . PRO A 1 125 ? 15.195 -3.23 9.055 1 93.19 125 PRO A O 1
ATOM 991 N N . PHE A 1 126 ? 16.031 -2.332 10.969 1 94.12 126 PHE A N 1
ATOM 992 C CA . PHE A 1 126 ? 15.266 -3.232 11.82 1 94.12 126 PHE A CA 1
ATOM 993 C C . PHE A 1 126 ? 13.875 -2.666 12.094 1 94.12 126 PHE A C 1
ATOM 995 O O . PHE A 1 126 ? 12.938 -3.418 12.344 1 94.12 126 PHE A O 1
ATOM 1002 N N . TRP A 1 127 ? 13.812 -1.319 12.102 1 97.88 127 TRP A N 1
ATOM 1003 C CA . TRP A 1 127 ? 12.547 -0.608 12.258 1 97.88 127 TRP A CA 1
ATOM 1004 C C . TRP A 1 127 ? 11.922 -0.907 13.609 1 97.88 127 TRP A C 1
ATOM 1006 O O . TRP A 1 127 ? 10.703 -1.06 13.719 1 97.88 127 TRP A O 1
ATOM 1016 N N . GLU A 1 128 ? 12.781 -1.131 14.602 1 98.06 128 GLU A N 1
ATOM 1017 C CA . GLU A 1 128 ? 12.312 -1.268 15.977 1 98.06 128 GLU A CA 1
ATOM 1018 C C . GLU A 1 128 ? 11.922 0.086 16.562 1 98.06 128 GLU A C 1
ATOM 1020 O O . GLU A 1 128 ? 12.391 1.128 16.094 1 98.06 128 GLU A O 1
ATOM 1025 N N . GLN A 1 129 ? 11.094 0.042 17.547 1 98.38 129 GLN A N 1
ATOM 1026 C CA . GLN A 1 129 ? 10.695 1.273 18.219 1 98.38 129 GLN A CA 1
ATOM 1027 C C . GLN A 1 129 ? 11.812 1.789 19.125 1 98.38 129 GLN A C 1
ATOM 1029 O O . GLN A 1 129 ? 12.219 1.109 20.062 1 98.38 129 GLN A O 1
ATOM 1034 N N . GLU A 1 130 ? 12.281 2.951 18.781 1 97.94 130 GLU A N 1
ATOM 1035 C CA . GLU A 1 130 ? 13.359 3.588 19.531 1 97.94 130 GLU A CA 1
ATOM 1036 C C . GLU A 1 130 ? 12.938 4.957 20.047 1 97.94 130 GLU A C 1
ATOM 1038 O O . GLU A 1 130 ? 11.938 5.52 19.594 1 97.94 130 GLU A O 1
ATOM 1043 N N . GLU A 1 131 ? 13.695 5.5 21.141 1 96.62 131 GLU A N 1
ATOM 1044 C CA . GLU A 1 131 ? 13.516 6.855 21.641 1 96.62 131 GLU A CA 1
ATOM 1045 C C . GLU A 1 131 ? 12.062 7.105 22.047 1 96.62 131 GLU A C 1
ATOM 1047 O O . GLU A 1 131 ? 11.461 8.102 21.625 1 96.62 131 GLU A O 1
ATOM 1052 N N . GLU A 1 132 ? 11.594 6.281 22.797 1 97.19 132 GLU A N 1
ATOM 1053 C CA . GLU A 1 132 ? 10.195 6.391 23.203 1 97.19 132 GLU A CA 1
ATOM 1054 C C . GLU A 1 132 ? 10.016 7.5 24.234 1 97.19 132 GLU A C 1
ATOM 1056 O O . GLU A 1 132 ? 10.781 7.594 25.203 1 97.19 132 GLU A O 1
ATOM 1061 N N . GLU A 1 133 ? 9.094 8.367 23.969 1 98.12 133 GLU A N 1
ATOM 1062 C CA . GLU A 1 133 ? 8.734 9.461 24.859 1 98.12 133 GLU A CA 1
ATOM 1063 C C . GLU A 1 133 ? 7.227 9.68 24.906 1 98.12 133 GLU A C 1
ATOM 1065 O O . GLU A 1 133 ? 6.531 9.391 23.922 1 98.12 133 GLU A O 1
ATOM 1070 N N . SER A 1 134 ? 6.738 10.125 25.984 1 98.06 134 SER A N 1
ATOM 1071 C CA . SER A 1 134 ? 5.34 10.516 26.141 1 98.06 134 SER A CA 1
ATOM 1072 C C . SER A 1 134 ? 5.215 11.867 26.828 1 98.06 134 SER A C 1
ATOM 1074 O O . SER A 1 134 ? 5.926 12.141 27.797 1 98.06 134 SER A O 1
ATOM 1076 N N . TYR A 1 135 ? 4.371 12.703 26.281 1 98.38 135 TYR A N 1
ATOM 1077 C CA . TYR A 1 135 ? 4.184 14.039 26.844 1 98.38 135 TYR A CA 1
ATOM 1078 C C . TYR A 1 135 ? 2.793 14.57 26.516 1 98.38 135 TYR A C 1
ATOM 1080 O O . TYR A 1 135 ? 2.098 14.039 25.656 1 98.38 135 TYR A O 1
ATOM 1088 N N . LYS A 1 136 ? 2.365 15.555 27.266 1 98.12 136 LYS A N 1
ATOM 1089 C CA . LYS A 1 136 ? 1.098 16.234 27.016 1 98.12 136 LYS A CA 1
ATOM 1090 C C . LYS A 1 136 ? 1.303 17.469 26.156 1 98.12 136 LYS A C 1
ATOM 1092 O O . LYS A 1 136 ? 2.268 18.219 26.344 1 98.12 136 LYS A O 1
ATOM 1097 N N . SER A 1 137 ? 0.498 17.578 25.188 1 98.06 137 SER A N 1
ATOM 1098 C CA . SER A 1 137 ? 0.572 18.766 24.328 1 98.06 137 SER A CA 1
ATOM 1099 C C . SER A 1 137 ? -0.732 18.984 23.562 1 98.06 137 SER A C 1
ATOM 1101 O O . SER A 1 137 ? -1.418 18.016 23.219 1 98.06 137 SER A O 1
ATOM 1103 N N . LEU A 1 138 ? -1.049 20.234 23.297 1 96.25 138 LEU A N 1
ATOM 1104 C CA . LEU A 1 138 ? -2.201 20.578 22.469 1 96.25 138 LEU A CA 1
ATOM 1105 C C . LEU A 1 138 ? -1.818 20.609 20.984 1 96.25 138 LEU A C 1
ATOM 1107 O O . LEU A 1 138 ? -2.691 20.625 20.125 1 96.25 138 LEU A O 1
ATOM 1111 N N . GLN A 1 139 ? -0.56 20.641 20.734 1 98.25 139 GLN A N 1
ATOM 1112 C CA . GLN A 1 139 ? -0.028 20.625 19.375 1 98.25 139 GLN A CA 1
ATOM 1113 C C . GLN A 1 139 ? 0.762 19.359 19.094 1 98.25 139 GLN A C 1
ATOM 1115 O O . GLN A 1 139 ? 1.488 18.859 19.953 1 98.25 139 GLN A O 1
ATOM 1120 N N . VAL A 1 140 ? 0.673 18.828 17.875 1 98.69 140 VAL A N 1
ATOM 1121 C CA . VAL A 1 140 ? 1.355 17.578 17.562 1 98.69 140 VAL A CA 1
ATOM 1122 C C . VAL A 1 140 ? 2.564 17.859 16.672 1 98.69 140 VAL A C 1
ATOM 1124 O O . VAL A 1 140 ? 3.451 17 16.547 1 98.69 140 VAL A O 1
ATOM 1127 N N . PHE A 1 141 ? 2.623 18.984 16.109 1 98.62 141 PHE A N 1
ATOM 1128 C CA . PHE A 1 141 ? 3.697 19.359 15.203 1 98.62 141 PHE A CA 1
ATOM 1129 C C . PHE A 1 141 ? 3.963 20.859 15.258 1 98.62 141 PHE A C 1
ATOM 1131 O O . PHE A 1 141 ? 3.033 21.656 15.422 1 98.62 141 PHE A O 1
ATOM 1138 N N . GLU A 1 142 ? 5.219 21.25 15.172 1 97.5 142 GLU A N 1
ATOM 1139 C CA . GLU A 1 142 ? 5.59 22.656 15.234 1 97.5 142 GLU A CA 1
ATOM 1140 C C . GLU A 1 142 ? 6.715 22.969 14.25 1 97.5 142 GLU A C 1
ATOM 1142 O O . GLU A 1 142 ? 7.672 22.203 14.125 1 97.5 142 GLU A O 1
ATOM 1147 N N . GLU A 1 143 ? 6.516 23.938 13.508 1 95.12 143 GLU A N 1
ATOM 1148 C CA . GLU A 1 143 ? 7.523 24.578 12.664 1 95.12 143 GLU A CA 1
ATOM 1149 C C . GLU A 1 143 ? 7.727 26.031 13.062 1 95.12 143 GLU A C 1
ATOM 1151 O O . GLU A 1 143 ? 7.051 26.547 13.961 1 95.12 143 GLU A O 1
ATOM 1156 N N . LYS A 1 144 ? 8.656 26.719 12.43 1 91 144 LYS A N 1
ATOM 1157 C CA . LYS A 1 144 ? 8.984 28.109 12.75 1 91 144 LYS A CA 1
ATOM 1158 C C . LYS A 1 144 ? 7.777 29.016 12.555 1 91 144 LYS A C 1
ATOM 1160 O O . LYS A 1 144 ? 7.523 29.906 13.375 1 91 144 LYS A O 1
ATOM 1165 N N . ASP A 1 145 ? 6.984 28.75 11.562 1 93.31 145 ASP A N 1
ATOM 1166 C CA . ASP A 1 145 ? 5.977 29.734 11.172 1 93.31 145 ASP A CA 1
ATOM 1167 C C . ASP A 1 145 ? 4.566 29.203 11.422 1 93.31 145 ASP A C 1
ATOM 1169 O O . ASP A 1 145 ? 3.586 29.922 11.203 1 93.31 145 ASP A O 1
ATOM 1173 N N . PHE A 1 146 ? 4.445 27.906 11.898 1 96.94 146 PHE A N 1
ATOM 1174 C CA . PHE A 1 146 ? 3.107 27.391 12.141 1 96.94 146 PHE A CA 1
ATOM 1175 C C . PHE A 1 146 ? 3.152 26.203 13.102 1 96.94 146 PHE A C 1
ATOM 1177 O O . PHE A 1 146 ? 4.223 25.672 13.375 1 96.94 146 PHE A O 1
ATOM 1184 N N . VAL A 1 147 ? 2.029 25.891 13.656 1 98.06 147 VAL A N 1
ATOM 1185 C CA . VAL A 1 147 ? 1.834 24.703 14.477 1 98.06 147 VAL A CA 1
ATOM 1186 C C . VAL A 1 147 ? 0.651 23.891 13.945 1 98.06 147 VAL A C 1
ATOM 1188 O O . VAL A 1 147 ? -0.156 24.406 13.164 1 98.06 147 VAL A O 1
ATOM 1191 N N . VAL A 1 148 ? 0.616 22.609 14.25 1 98.81 148 VAL A N 1
ATOM 1192 C CA . VAL A 1 148 ? -0.532 21.766 13.93 1 98.81 148 VAL A CA 1
ATOM 1193 C C . VAL A 1 148 ? -1.181 21.281 15.219 1 98.81 148 VAL A C 1
ATOM 1195 O O . VAL A 1 148 ? -0.55 20.562 16.016 1 98.81 148 VAL A O 1
ATOM 1198 N N . GLU A 1 149 ? -2.373 21.734 15.469 1 98.81 149 GLU A N 1
ATOM 1199 C CA . GLU A 1 149 ? -3.191 21.25 16.578 1 98.81 149 GLU A CA 1
ATOM 1200 C C . GLU A 1 149 ? -4.113 20.125 16.125 1 98.81 149 GLU A C 1
ATOM 1202 O O . GLU A 1 149 ? -4.137 19.766 14.938 1 98.81 149 GLU A O 1
ATOM 1207 N N . PHE A 1 150 ? -4.754 19.5 17.094 1 98.81 150 PHE A N 1
ATOM 1208 C CA . PHE A 1 150 ? -5.566 18.344 16.734 1 98.81 150 PHE A CA 1
ATOM 1209 C C . PHE A 1 150 ? -6.789 18.234 17.641 1 98.81 150 PHE A C 1
ATOM 1211 O O . PHE A 1 150 ? -6.852 18.891 18.688 1 98.81 150 PHE A O 1
ATOM 1218 N N . GLU A 1 151 ? -7.746 17.531 17.219 1 98.56 151 GLU A N 1
ATOM 1219 C CA . GLU A 1 151 ? -8.891 17.062 18 1 98.56 151 GLU A CA 1
ATOM 1220 C C . GLU A 1 151 ? -9.227 15.609 17.656 1 98.56 151 GLU A C 1
ATOM 1222 O O . GLU A 1 151 ? -9.148 15.195 16.5 1 98.56 151 GLU A O 1
ATOM 1227 N N . ILE A 1 152 ? -9.547 14.812 18.672 1 98.69 152 ILE A N 1
ATOM 1228 C CA . ILE A 1 152 ? -9.953 13.422 18.469 1 98.69 152 ILE A CA 1
ATOM 1229 C C . ILE A 1 152 ? -11.469 13.344 18.312 1 98.69 152 ILE A C 1
ATOM 1231 O O . ILE A 1 152 ? -12.211 13.812 19.188 1 98.69 152 ILE A O 1
ATOM 1235 N N . LEU A 1 153 ? -11.914 12.828 17.219 1 98.69 153 LEU A N 1
ATOM 1236 C CA . LEU A 1 153 ? -13.328 12.633 16.922 1 98.69 153 LEU A CA 1
ATOM 1237 C C . LEU A 1 153 ? -13.68 11.148 16.922 1 98.69 153 LEU A C 1
ATOM 1239 O O . LEU A 1 153 ? -12.805 10.297 17.094 1 98.69 153 LEU A O 1
ATOM 1243 N N . ASN A 1 154 ? -15.008 10.906 16.781 1 98.31 154 ASN A N 1
ATOM 1244 C CA . ASN A 1 154 ? -15.492 9.531 16.844 1 98.31 154 ASN A CA 1
ATOM 1245 C C . ASN A 1 154 ? -16.062 9.086 15.492 1 98.31 154 ASN A C 1
ATOM 1247 O O . ASN A 1 154 ? -17 9.688 14.977 1 98.31 154 ASN A O 1
ATOM 1251 N N . HIS A 1 155 ? -15.531 8.07 14.867 1 98.31 155 HIS A N 1
ATOM 1252 C CA . HIS A 1 155 ? -15.945 7.355 13.664 1 98.31 155 HIS A CA 1
ATOM 1253 C C . HIS A 1 155 ? -15.977 5.852 13.906 1 98.31 155 HIS A C 1
ATOM 1255 O O . HIS A 1 155 ? -15.523 5.074 13.055 1 98.31 155 HIS A O 1
ATOM 1261 N N . LYS A 1 156 ? -16.578 5.371 15.055 1 97.12 156 LYS A N 1
ATOM 1262 C CA . LYS A 1 156 ? -16.531 4.016 15.586 1 97.12 156 LYS A CA 1
ATOM 1263 C C . LYS A 1 156 ? -15.109 3.631 15.984 1 97.12 156 LYS A C 1
ATOM 1265 O O . LYS A 1 156 ? -14.875 2.533 16.5 1 97.12 156 LYS A O 1
ATOM 1270 N N . THR A 1 157 ? -14.195 4.465 15.688 1 97.62 157 THR A N 1
ATOM 1271 C CA . THR A 1 157 ? -12.805 4.473 16.109 1 97.62 157 THR A CA 1
ATOM 1272 C C . THR A 1 157 ? -12.297 5.902 16.266 1 97.62 157 THR A C 1
ATOM 1274 O O . THR A 1 157 ? -12.922 6.848 15.781 1 97.62 157 THR A O 1
ATOM 1277 N N . ALA A 1 158 ? -11.219 6.074 17 1 98.19 158 ALA A N 1
ATOM 1278 C CA . ALA A 1 158 ? -10.641 7.406 17.141 1 98.19 158 ALA A CA 1
ATOM 1279 C C . ALA A 1 158 ? -10.125 7.93 15.805 1 98.19 158 ALA A C 1
ATOM 1281 O O . ALA A 1 158 ? -9.438 7.211 15.078 1 98.19 158 ALA A O 1
ATOM 1282 N N . VAL A 1 159 ? -10.523 9.078 15.461 1 98.5 159 VAL A N 1
ATOM 1283 C CA . VAL A 1 159 ? -10.055 9.789 14.273 1 98.5 159 VAL A CA 1
ATOM 1284 C C . VAL A 1 159 ? -9.5 11.156 14.68 1 98.5 159 VAL A C 1
ATOM 1286 O O . VAL A 1 159 ? -10.07 11.836 15.531 1 98.5 159 VAL A O 1
ATOM 1289 N N . VAL A 1 160 ? -8.43 11.484 14.094 1 98.88 160 VAL A N 1
ATOM 1290 C CA . VAL A 1 160 ? -7.82 12.758 14.453 1 98.88 160 VAL A CA 1
ATOM 1291 C C . VAL A 1 160 ? -8.086 13.789 13.359 1 98.88 160 VAL A C 1
ATOM 1293 O O . VAL A 1 160 ? -7.875 13.516 12.172 1 98.88 160 VAL A O 1
ATOM 1296 N N . SER A 1 161 ? -8.656 14.938 13.703 1 98.88 161 SER A N 1
ATOM 1297 C CA . SER A 1 161 ? -8.695 16.094 12.828 1 98.88 161 SER A CA 1
ATOM 1298 C C . SER A 1 161 ? -7.531 17.047 13.102 1 98.88 161 SER A C 1
ATOM 1300 O O . SER A 1 161 ? -7.027 17.109 14.227 1 98.88 161 SER A O 1
ATOM 1302 N N . TYR A 1 162 ? -7.078 17.75 12.094 1 98.94 162 TYR A N 1
ATOM 1303 C CA . TYR A 1 162 ? -5.863 18.547 12.219 1 98.94 162 TYR A CA 1
ATOM 1304 C C . TYR A 1 162 ? -6.125 20.016 11.867 1 98.94 162 TYR A C 1
ATOM 1306 O O . TYR A 1 162 ? -6.824 20.297 10.891 1 98.94 162 TYR A O 1
ATOM 1314 N N . LEU A 1 163 ? -5.609 20.922 12.656 1 98.88 163 LEU A N 1
ATOM 1315 C CA . LEU A 1 163 ? -5.68 22.359 12.438 1 98.88 163 LEU A CA 1
ATOM 1316 C C . LEU A 1 163 ? -4.289 22.953 12.234 1 98.88 163 LEU A C 1
ATOM 1318 O O . LEU A 1 163 ? -3.496 23.016 13.18 1 98.88 163 LEU A O 1
ATOM 1322 N N . PHE A 1 164 ? -4.008 23.297 11.008 1 98.75 164 PHE A N 1
ATOM 1323 C CA . PHE A 1 164 ? -2.799 24.062 10.711 1 98.75 164 PHE A CA 1
ATOM 1324 C C . PHE A 1 164 ? -2.986 25.531 11.062 1 98.75 164 PHE A C 1
ATOM 1326 O O . PHE A 1 164 ? -3.848 26.203 10.492 1 98.75 164 PHE A O 1
ATOM 1333 N N . LYS A 1 165 ? -2.184 26.031 11.992 1 97.81 165 LYS A N 1
ATOM 1334 C CA . LYS A 1 165 ? -2.301 27.406 12.469 1 97.81 165 LYS A CA 1
ATOM 1335 C C . LYS A 1 165 ? -1.013 28.188 12.227 1 97.81 165 LYS A C 1
ATOM 1337 O O . LYS A 1 165 ? -0.001 27.938 12.891 1 97.81 165 LYS A O 1
ATOM 1342 N N . ALA A 1 166 ? -1.069 29.109 11.328 1 97.19 166 ALA A N 1
ATOM 1343 C CA . ALA A 1 166 ? 0.068 30 11.133 1 97.19 166 ALA A CA 1
ATOM 1344 C C . ALA A 1 166 ? 0.242 30.938 12.328 1 97.19 166 ALA A C 1
ATOM 1346 O O . ALA A 1 166 ? -0.741 31.422 12.891 1 97.19 166 ALA A O 1
ATOM 1347 N N . LYS A 1 167 ? 1.46 31.156 12.688 1 93.62 167 LYS A N 1
ATOM 1348 C CA . LYS A 1 167 ? 1.733 32.125 13.75 1 93.62 167 LYS A CA 1
ATOM 1349 C C . LYS A 1 167 ? 1.43 33.531 13.289 1 93.62 167 LYS A C 1
ATOM 1351 O O . LYS A 1 167 ? 1.632 33.875 12.125 1 93.62 167 LYS A O 1
ATOM 1356 N N . ASP A 1 168 ? 0.964 34.312 14.227 1 92.94 168 ASP A N 1
ATOM 1357 C CA . ASP A 1 168 ? 0.74 35.719 13.922 1 92.94 168 ASP A CA 1
ATOM 1358 C C . ASP A 1 168 ? 2.043 36.406 13.531 1 92.94 168 ASP A C 1
ATOM 1360 O O . ASP A 1 168 ? 3.117 36.031 14.008 1 92.94 168 ASP A O 1
ATOM 1364 N N . LYS A 1 169 ? 1.877 37.375 12.625 1 89.38 169 LYS A N 1
ATOM 1365 C CA . LYS A 1 169 ? 3.035 38.156 12.234 1 89.38 169 LYS A CA 1
ATOM 1366 C C . LYS A 1 169 ? 2.887 39.625 12.68 1 89.38 169 LYS A C 1
ATOM 1368 O O . LYS A 1 169 ? 1.803 40.188 12.578 1 89.38 169 LYS A O 1
ATOM 1373 N N . VAL A 1 170 ? 3.973 40.062 13.25 1 88.31 170 VAL A N 1
ATOM 1374 C CA . VAL A 1 170 ? 4.027 41.469 13.641 1 88.31 170 VAL A CA 1
ATOM 1375 C C . VAL A 1 170 ? 4.637 42.281 12.508 1 88.31 170 VAL A C 1
ATOM 1377 O O . VAL A 1 170 ? 5.746 42 12.055 1 88.31 170 VAL A O 1
ATOM 1380 N N . LYS A 1 171 ? 3.805 43.188 12.07 1 88.12 171 LYS A N 1
ATOM 1381 C CA . LYS A 1 171 ? 4.277 44.125 11.039 1 88.12 171 LYS A CA 1
ATOM 1382 C C . LYS A 1 171 ? 4.387 45.531 11.586 1 88.12 171 LYS A C 1
ATOM 1384 O O . LYS A 1 171 ? 3.645 45.938 12.492 1 88.12 171 LYS A O 1
ATOM 1389 N N . ILE A 1 172 ? 5.414 46.219 11.094 1 86.56 172 ILE A N 1
ATOM 1390 C CA . ILE A 1 172 ? 5.59 47.594 11.477 1 86.56 172 ILE A CA 1
ATOM 1391 C C . ILE A 1 172 ? 5.125 48.5 10.336 1 86.56 172 ILE A C 1
ATOM 1393 O O . ILE A 1 172 ? 5.586 48.375 9.203 1 86.56 172 ILE A O 1
ATOM 1397 N N . SER A 1 173 ? 4.121 49.281 10.586 1 85.38 173 SER A N 1
ATOM 1398 C CA . SER A 1 173 ? 3.684 50.312 9.641 1 85.38 173 SER A CA 1
ATOM 1399 C C . SER A 1 173 ? 4.5 51.594 9.789 1 85.38 173 SER A C 1
ATOM 1401 O O . SER A 1 173 ? 4.41 52.281 10.812 1 85.38 173 SER A O 1
ATOM 1403 N N . LEU A 1 174 ? 5.242 51.844 8.789 1 80.81 174 LEU A N 1
ATOM 1404 C CA . LEU A 1 174 ? 6.105 53.031 8.836 1 80.81 174 LEU A CA 1
ATOM 1405 C C . LEU A 1 174 ? 5.324 54.281 8.477 1 80.81 174 LEU A C 1
ATOM 1407 O O . LEU A 1 174 ? 4.672 54.344 7.43 1 80.81 174 LEU A O 1
ATOM 1411 N N . PRO A 1 175 ? 5.207 55.188 9.445 1 78.06 175 PRO A N 1
ATOM 1412 C CA . PRO A 1 175 ? 4.586 56.469 9.086 1 78.06 175 PRO A CA 1
ATOM 1413 C C . PRO A 1 175 ? 5.305 57.188 7.938 1 78.06 175 PRO A C 1
ATOM 1415 O O . PRO A 1 175 ? 6.465 56.875 7.652 1 78.06 175 PRO A O 1
ATOM 1418 N N . GLU A 1 176 ? 4.57 58.062 7.227 1 78.69 176 GLU A N 1
ATOM 1419 C CA . GLU A 1 176 ? 5.145 58.844 6.145 1 78.69 176 GLU A CA 1
ATOM 1420 C C . GLU A 1 176 ? 6.41 59.562 6.598 1 78.69 176 GLU A C 1
ATOM 1422 O O . GLU A 1 176 ? 6.445 60.156 7.684 1 78.69 176 GLU A O 1
ATOM 1427 N N . GLY A 1 177 ? 7.527 59.438 5.863 1 75.62 177 GLY A N 1
ATOM 1428 C CA . GLY A 1 177 ? 8.766 60.156 6.129 1 75.62 177 GLY A CA 1
ATOM 1429 C C . GLY A 1 177 ? 9.758 59.344 6.941 1 75.62 177 GLY A C 1
ATOM 1430 O O . GLY A 1 177 ? 10.914 59.75 7.105 1 75.62 177 GLY A O 1
ATOM 1431 N N . MET A 1 178 ? 9.109 58.312 7.555 1 77.12 178 MET A N 1
ATOM 1432 C CA . MET A 1 178 ? 10.031 57.469 8.312 1 77.12 178 MET A CA 1
ATOM 1433 C C . MET A 1 178 ? 10.594 56.344 7.441 1 77.12 178 MET A C 1
ATOM 1435 O O . MET A 1 178 ? 9.867 55.75 6.637 1 77.12 178 MET A O 1
ATOM 1439 N N . ASN A 1 179 ? 11.953 56.219 7.48 1 80.31 179 ASN A N 1
ATOM 1440 C CA . ASN A 1 179 ? 12.586 55.125 6.746 1 80.31 179 ASN A CA 1
ATOM 1441 C C . ASN A 1 179 ? 12.852 53.938 7.645 1 80.31 179 ASN A C 1
ATOM 1443 O O . ASN A 1 179 ? 13.039 54.094 8.852 1 80.31 179 ASN A O 1
ATOM 1447 N N . GLY A 1 180 ? 12.734 52.75 7.047 1 82.12 180 GLY A N 1
ATOM 1448 C CA . GLY A 1 180 ? 13.062 51.531 7.77 1 82.12 180 GLY A CA 1
ATOM 1449 C C . GLY A 1 180 ? 14.508 51.5 8.219 1 82.12 180 GLY A C 1
ATOM 1450 O O . GLY A 1 180 ? 15.312 52.344 7.855 1 82.12 180 GLY A O 1
ATOM 1451 N N . GLY A 1 181 ? 14.852 50.625 9.219 1 84.5 181 GLY A N 1
ATOM 1452 C CA . GLY A 1 181 ? 16.188 50.375 9.758 1 84.5 181 GLY A CA 1
ATOM 1453 C C . GLY A 1 181 ? 16.188 49.344 10.859 1 84.5 181 GLY A C 1
ATOM 1454 O O . GLY A 1 181 ? 15.211 48.625 11.055 1 84.5 181 GLY A O 1
ATOM 1455 N N . GLN A 1 182 ? 17.312 49.281 11.43 1 89.56 182 GLN A N 1
ATOM 1456 C CA . GLN A 1 182 ? 17.516 48.312 12.5 1 89.56 182 GLN A CA 1
ATOM 1457 C C . GLN A 1 182 ? 16.438 48.469 13.578 1 89.56 182 GLN A C 1
ATOM 1459 O O . GLN A 1 182 ? 16.047 47.469 14.203 1 89.56 182 GLN A O 1
ATOM 1464 N N . TRP A 1 183 ? 16 49.656 13.688 1 90.25 183 TRP A N 1
ATOM 1465 C CA . TRP A 1 183 ? 15.047 49.938 14.758 1 90.25 183 TRP A CA 1
ATOM 1466 C C . TRP A 1 183 ? 13.734 49.188 14.531 1 90.25 183 TRP A C 1
ATOM 1468 O O . TRP A 1 183 ? 13.031 48.844 15.484 1 90.25 183 TRP A O 1
ATOM 1478 N N . VAL A 1 184 ? 13.43 48.938 13.289 1 90.81 184 VAL A N 1
ATOM 1479 C CA . VAL A 1 184 ? 12.203 48.219 12.969 1 90.81 184 VAL A CA 1
ATOM 1480 C C . VAL A 1 184 ? 12.25 46.812 13.602 1 90.81 184 VAL A C 1
ATOM 1482 O O . VAL A 1 184 ? 11.281 46.375 14.227 1 90.81 184 VAL A O 1
ATOM 1485 N N . GLY A 1 185 ? 13.375 46.156 13.492 1 90.44 185 GLY A N 1
ATOM 1486 C CA . GLY A 1 185 ? 13.562 44.875 14.117 1 90.44 185 GLY A CA 1
ATOM 1487 C C . GLY A 1 185 ? 13.531 44.906 15.633 1 90.44 185 GLY A C 1
ATOM 1488 O O . GLY A 1 185 ? 12.961 44.031 16.281 1 90.44 185 GLY A O 1
ATOM 1489 N N . ASP A 1 186 ? 14.117 45.969 16.062 1 91.06 186 ASP A N 1
ATOM 1490 C CA . ASP A 1 186 ? 14.164 46.156 17.5 1 91.06 186 ASP A CA 1
ATOM 1491 C C . ASP A 1 186 ? 12.766 46.375 18.078 1 91.06 186 ASP A C 1
ATOM 1493 O O . ASP A 1 186 ? 12.422 45.812 19.125 1 91.06 186 ASP A O 1
ATOM 1497 N N . LEU A 1 187 ? 12.039 47.156 17.406 1 91.62 187 LEU A N 1
ATOM 1498 C CA . LEU A 1 187 ? 10.68 47.406 17.844 1 91.62 187 LEU A CA 1
ATOM 1499 C C . LEU A 1 187 ? 9.828 46.156 17.812 1 91.62 187 LEU A C 1
ATOM 1501 O O . LEU A 1 187 ? 9.078 45.875 18.75 1 91.62 187 LEU A O 1
ATOM 1505 N N . LYS A 1 188 ? 10.047 45.375 16.766 1 90.5 188 LYS A N 1
ATOM 1506 C CA . LYS A 1 188 ? 9.312 44.125 16.656 1 90.5 188 LYS A CA 1
ATOM 1507 C C . LYS A 1 188 ? 9.641 43.188 17.812 1 90.5 188 LYS A C 1
ATOM 1509 O O . LYS A 1 188 ? 8.734 42.625 18.438 1 90.5 188 LYS A O 1
ATOM 1514 N N . ARG A 1 189 ? 10.82 43.094 18.062 1 91.25 189 ARG A N 1
ATOM 1515 C CA . ARG A 1 189 ? 11.266 42.219 19.141 1 91.25 189 ARG A CA 1
ATOM 1516 C C . ARG A 1 189 ? 10.727 42.688 20.484 1 91.25 189 ARG A C 1
ATOM 1518 O O . ARG A 1 189 ? 10.32 41.906 21.328 1 91.25 189 ARG A O 1
ATOM 1525 N N . ALA A 1 190 ? 10.773 43.969 20.625 1 91.88 190 ALA A N 1
ATOM 1526 C CA . ALA A 1 190 ? 10.258 44.531 21.859 1 91.88 190 ALA A CA 1
ATOM 1527 C C . ALA A 1 190 ? 8.773 44.25 22.031 1 91.88 190 ALA A C 1
ATOM 1529 O O . ALA A 1 190 ? 8.32 43.938 23.141 1 91.88 190 ALA A O 1
ATOM 1530 N N . TYR A 1 191 ? 8.148 44.344 20.953 1 90.81 191 TYR A N 1
ATOM 1531 C CA . TYR A 1 191 ? 6.723 44.031 20.984 1 90.81 191 TYR A CA 1
ATOM 1532 C C . TYR A 1 191 ? 6.48 42.562 21.297 1 90.81 191 TYR A C 1
ATOM 1534 O O . TYR A 1 191 ? 5.68 42.25 22.172 1 90.81 191 TYR A O 1
ATOM 1542 N N . GLU A 1 192 ? 7.242 41.688 20.656 1 87.81 192 GLU A N 1
ATOM 1543 C CA . GLU A 1 192 ? 7.082 40.25 20.797 1 87.81 192 GLU A CA 1
ATOM 1544 C C . GLU A 1 192 ? 7.477 39.781 22.203 1 87.81 192 GLU A C 1
ATOM 1546 O O . GLU A 1 192 ? 6.902 38.812 22.719 1 87.81 192 GLU A O 1
ATOM 1551 N N . MET A 1 193 ? 8.344 40.562 22.75 1 90.88 193 MET A N 1
ATOM 1552 C CA . MET A 1 193 ? 8.828 40.188 24.078 1 90.88 193 MET A CA 1
ATOM 1553 C C . MET A 1 193 ? 8.086 40.969 25.156 1 90.88 193 MET A C 1
ATOM 1555 O O . MET A 1 193 ? 8.43 40.875 26.344 1 90.88 193 MET A O 1
ATOM 1559 N N . ASN A 1 194 ? 7.125 41.656 24.75 1 88.94 194 ASN A N 1
ATOM 1560 C CA . ASN A 1 194 ? 6.34 42.469 25.672 1 88.94 194 ASN A CA 1
ATOM 1561 C C . ASN A 1 194 ? 7.227 43.375 26.531 1 88.94 194 ASN A C 1
ATOM 1563 O O . ASN A 1 194 ? 7.137 43.375 27.75 1 88.94 194 ASN A O 1
ATOM 1567 N N . LYS A 1 195 ? 8.148 44.062 25.828 1 93.69 195 LYS A N 1
ATOM 1568 C CA . LYS A 1 195 ? 9.039 45 26.484 1 93.69 195 LYS A CA 1
ATOM 1569 C C . LYS A 1 195 ? 8.695 46.438 26.078 1 93.69 195 LYS A C 1
ATOM 1571 O O . LYS A 1 195 ? 9.344 47.031 25.203 1 93.69 195 LYS A O 1
ATOM 1576 N N . PRO A 1 196 ? 7.746 47.062 26.891 1 92.25 196 PRO A N 1
ATOM 1577 C CA . PRO A 1 196 ? 7.277 48.406 26.484 1 92.25 196 PRO A CA 1
ATOM 1578 C C . PRO A 1 196 ? 8.289 49.5 26.797 1 92.25 196 PRO A C 1
ATOM 1580 O O . PRO A 1 196 ? 8.18 50.594 26.266 1 92.25 196 PRO A O 1
ATOM 1583 N N . MET A 1 197 ? 9.32 49.188 27.578 1 95.12 197 MET A N 1
ATOM 1584 C CA . MET A 1 197 ? 10.219 50.25 28.047 1 95.12 197 MET A CA 1
ATOM 1585 C C . MET A 1 197 ? 11.594 50.125 27.406 1 95.12 197 MET A C 1
ATOM 1587 O O . MET A 1 197 ? 12.547 50.812 27.797 1 95.12 197 MET A O 1
ATOM 1591 N N . LYS A 1 198 ? 11.656 49.25 26.5 1 94.5 198 LYS A N 1
ATOM 1592 C CA . LYS A 1 198 ? 12.93 49.094 25.812 1 94.5 198 LYS A CA 1
ATOM 1593 C C . LYS A 1 198 ? 13.266 50.312 24.969 1 94.5 198 LYS A C 1
ATOM 1595 O O . LYS A 1 198 ? 12.438 50.781 24.188 1 94.5 198 LYS A O 1
ATOM 1600 N N . PRO A 1 199 ? 14.445 50.875 25.203 1 95.06 199 PRO A N 1
ATOM 1601 C CA . PRO A 1 199 ? 14.844 52.031 24.359 1 95.06 199 PRO A CA 1
ATOM 1602 C C . PRO A 1 199 ? 15.109 51.625 22.906 1 95.06 199 PRO A C 1
ATOM 1604 O O . PRO A 1 199 ? 15.766 50.594 22.656 1 95.06 199 PRO A O 1
ATOM 1607 N N . ILE A 1 200 ? 14.477 52.281 21.984 1 94.31 200 ILE A N 1
ATOM 1608 C CA . ILE A 1 200 ? 14.656 52.062 20.547 1 94.31 200 ILE A CA 1
ATOM 1609 C C . ILE A 1 200 ? 15.172 53.344 19.891 1 94.31 200 ILE A C 1
ATOM 1611 O O . ILE A 1 200 ? 14.602 54.438 20.062 1 94.31 200 ILE A O 1
ATOM 1615 N N . GLU A 1 201 ? 16.25 53.219 19.203 1 91.75 201 GLU A N 1
ATOM 1616 C CA . GLU A 1 201 ? 16.844 54.375 18.531 1 91.75 201 GLU A CA 1
ATOM 1617 C C . GLU A 1 201 ? 16.297 54.5 17.109 1 91.75 201 GLU A C 1
ATOM 1619 O O . GLU A 1 201 ? 16.484 53.625 16.281 1 91.75 201 GLU A O 1
ATOM 1624 N N . VAL A 1 202 ? 15.641 55.625 16.875 1 89.25 202 VAL A N 1
ATOM 1625 C CA . VAL A 1 202 ? 15.117 55.906 15.539 1 89.25 202 VAL A CA 1
ATOM 1626 C C . VAL A 1 202 ? 15.68 57.25 15.055 1 89.25 202 VAL A C 1
ATOM 1628 O O . VAL A 1 202 ? 15.383 58.312 15.625 1 89.25 202 VAL A O 1
ATOM 1631 N N . GLY A 1 203 ? 16.422 57.219 13.938 1 84.69 203 GLY A N 1
ATOM 1632 C CA . GLY A 1 203 ? 16.953 58.438 13.359 1 84.69 203 GLY A CA 1
ATOM 1633 C C . GLY A 1 203 ? 17.75 59.25 14.352 1 84.69 203 GLY A C 1
ATOM 1634 O O . GLY A 1 203 ? 17.594 60.5 14.398 1 84.69 203 GLY A O 1
ATOM 1635 N N . GLY A 1 204 ? 18.453 58.688 15.305 1 85 204 GLY A N 1
ATOM 1636 C CA . GLY A 1 204 ? 19.281 59.438 16.25 1 85 204 GLY A CA 1
ATOM 1637 C C . GLY A 1 204 ? 18.547 59.781 17.531 1 85 204 GLY A C 1
ATOM 1638 O O . GLY A 1 204 ? 19.141 60.312 18.469 1 85 204 GLY A O 1
ATOM 1639 N N . LYS A 1 205 ? 17.297 59.562 17.547 1 91.38 205 LYS A N 1
ATOM 1640 C CA . LYS A 1 205 ? 16.5 59.781 18.75 1 91.38 205 LYS A CA 1
ATOM 1641 C C . LYS A 1 205 ? 16.094 58.469 19.406 1 91.38 205 LYS A C 1
ATOM 1643 O O . LYS A 1 205 ? 15.875 57.469 18.719 1 91.38 205 LYS A O 1
ATOM 1648 N N . THR A 1 206 ? 16.109 58.5 20.75 1 93.62 206 THR A N 1
ATOM 1649 C CA . THR A 1 206 ? 15.727 57.312 21.5 1 93.62 206 THR A CA 1
ATOM 1650 C C . THR A 1 206 ? 14.273 57.375 21.938 1 93.62 206 THR A C 1
ATOM 1652 O O . THR A 1 206 ? 13.852 58.375 22.531 1 93.62 206 THR A O 1
ATOM 1655 N N . TYR A 1 207 ? 13.539 56.5 21.547 1 94 207 TYR A N 1
ATOM 1656 C CA . TYR A 1 207 ? 12.156 56.344 22 1 94 207 TYR A CA 1
ATOM 1657 C C . TYR A 1 207 ? 12 55.094 22.859 1 94 207 TYR A C 1
ATOM 1659 O O . TYR A 1 207 ? 12.789 54.156 22.75 1 94 207 TYR A O 1
ATOM 1667 N N . LEU A 1 208 ? 11.031 55.188 23.734 1 94.38 208 LEU A N 1
ATOM 1668 C CA . LEU A 1 208 ? 10.609 53.938 24.359 1 94.38 208 LEU A CA 1
ATOM 1669 C C . LEU A 1 208 ? 9.734 53.125 23.422 1 94.38 208 LEU A C 1
ATOM 1671 O O . LEU A 1 208 ? 8.922 53.688 22.688 1 94.38 208 LEU A O 1
ATOM 1675 N N . SER A 1 209 ? 9.883 51.75 23.438 1 95.12 209 SER A N 1
ATOM 1676 C CA . SER A 1 209 ? 9.164 50.875 22.531 1 95.12 209 SER A CA 1
ATOM 1677 C C . SER A 1 209 ? 7.66 51.156 22.562 1 95.12 209 SER A C 1
ATOM 1679 O O . SER A 1 209 ? 7.008 51.188 21.531 1 95.12 209 SER A O 1
ATOM 1681 N N . LYS A 1 210 ? 7.082 51.438 23.781 1 94.38 210 LYS A N 1
ATOM 1682 C CA . LYS A 1 210 ? 5.645 51.625 23.938 1 94.38 210 LYS A CA 1
ATOM 1683 C C . LYS A 1 210 ? 5.172 52.844 23.125 1 94.38 210 LYS A C 1
ATOM 1685 O O . LYS A 1 210 ? 4.031 52.875 22.656 1 94.38 210 LYS A O 1
ATOM 1690 N N . GLU A 1 211 ? 6.094 53.781 22.891 1 92.81 211 GLU A N 1
ATOM 1691 C CA . GLU A 1 211 ? 5.762 55 22.141 1 92.81 211 GLU A CA 1
ATOM 1692 C C . GLU A 1 211 ? 5.621 54.719 20.656 1 92.81 211 GLU A C 1
ATOM 1694 O O . GLU A 1 211 ? 5.043 55.531 19.922 1 92.81 211 GLU A O 1
ATOM 1699 N N . LEU A 1 212 ? 6.176 53.625 20.328 1 91.56 212 LEU A N 1
ATOM 1700 C CA . LEU A 1 212 ? 6.203 53.312 18.891 1 91.56 212 LEU A CA 1
ATOM 1701 C C . LEU A 1 212 ? 5.258 52.156 18.578 1 91.56 212 LEU A C 1
ATOM 1703 O O . LEU A 1 212 ? 5.125 51.75 17.422 1 91.56 212 LEU A O 1
ATOM 1707 N N . PHE A 1 213 ? 4.543 51.625 19.562 1 91.44 213 PHE A N 1
ATOM 1708 C CA . PHE A 1 213 ? 3.707 50.438 19.391 1 91.44 213 PHE A CA 1
ATOM 1709 C C . PHE A 1 213 ? 2.529 50.719 18.469 1 91.44 213 PHE A C 1
ATOM 1711 O O . PHE A 1 213 ? 1.927 49.812 17.906 1 91.44 213 PHE A O 1
ATOM 1718 N N . PHE A 1 214 ? 2.252 52.062 18.344 1 87.75 214 PHE A N 1
ATOM 1719 C CA . PHE A 1 214 ? 1.156 52.438 17.453 1 87.75 214 PHE A CA 1
ATOM 1720 C C . PHE A 1 214 ? 1.486 52.094 16.016 1 87.75 214 PHE A C 1
ATOM 1722 O O . PHE A 1 214 ? 0.59 52 15.172 1 87.75 214 PHE A O 1
ATOM 1729 N N . MET A 1 215 ? 2.76 51.812 15.773 1 89.44 215 MET A N 1
ATOM 1730 C CA . MET A 1 215 ? 3.197 51.469 14.422 1 89.44 215 MET A CA 1
ATOM 1731 C C . MET A 1 215 ? 3.084 49.969 14.188 1 89.44 215 MET A C 1
ATOM 1733 O O . MET A 1 215 ? 3.299 49.469 13.07 1 89.44 215 MET A O 1
ATOM 1737 N N . ILE A 1 216 ? 2.848 49.25 15.281 1 89.56 216 ILE A N 1
ATOM 1738 C CA . ILE A 1 216 ? 2.811 47.781 15.195 1 89.56 216 ILE A CA 1
ATOM 1739 C C . ILE A 1 216 ? 1.428 47.344 14.734 1 89.56 216 ILE A C 1
ATOM 1741 O O . ILE A 1 216 ? 0.411 47.75 15.289 1 89.56 216 ILE A O 1
ATOM 1745 N N . ALA A 1 217 ? 1.435 46.625 13.641 1 88.06 217 ALA A N 1
ATOM 1746 C CA . ALA A 1 217 ? 0.235 45.938 13.172 1 88.06 217 ALA A CA 1
ATOM 1747 C C . ALA A 1 217 ? 0.417 44.438 13.219 1 88.06 217 ALA A C 1
ATOM 1749 O O . ALA A 1 217 ? 1.448 43.906 12.789 1 88.06 217 ALA A O 1
ATOM 1750 N N . VAL A 1 218 ? -0.575 43.75 13.82 1 88.75 218 VAL A N 1
ATOM 1751 C CA . VAL A 1 218 ? -0.507 42.312 13.914 1 88.75 218 VAL A CA 1
ATOM 1752 C C . VAL A 1 218 ? -1.361 41.656 12.812 1 88.75 218 VAL A C 1
ATOM 1754 O O . VAL A 1 218 ? -2.551 41.969 12.695 1 88.75 218 VAL A O 1
ATOM 1757 N N . GLU A 1 219 ? -0.677 40.938 11.977 1 88.75 219 GLU A N 1
ATOM 1758 C CA . GLU A 1 219 ? -1.376 40.125 10.984 1 88.75 219 GLU A CA 1
ATOM 1759 C C . GLU A 1 219 ? -1.654 38.719 11.516 1 88.75 219 GLU A C 1
ATOM 1761 O O . GLU A 1 219 ? -0.725 37.969 11.789 1 88.75 219 GLU A O 1
ATOM 1766 N N . LYS A 1 220 ? -2.961 38.406 11.664 1 91.94 220 LYS A N 1
ATOM 1767 C CA . LYS A 1 220 ? -3.342 37.125 12.203 1 91.94 220 LYS A CA 1
ATOM 1768 C C . LYS A 1 220 ? -2.957 36 11.234 1 91.94 220 LYS A C 1
ATOM 1770 O O . LYS A 1 220 ? -3.135 36.125 10.023 1 91.94 220 LYS A O 1
ATOM 1775 N N . GLY A 1 221 ? -2.451 34.938 11.789 1 95.25 221 GLY A N 1
ATOM 1776 C CA . GLY A 1 221 ? -2.074 33.781 10.977 1 95.25 221 GLY A CA 1
ATOM 1777 C C . GLY A 1 221 ? -3.268 33.031 10.406 1 95.25 221 GLY A C 1
ATOM 1778 O O . GLY A 1 221 ? -4.293 32.906 11.07 1 95.25 221 GLY A O 1
ATOM 1779 N N . LYS A 1 222 ? -3.121 32.562 9.227 1 96.75 222 LYS A N 1
ATOM 1780 C CA . LYS A 1 222 ? -4.172 31.781 8.57 1 96.75 222 LYS A CA 1
ATOM 1781 C C . LYS A 1 222 ? -4.363 30.438 9.258 1 96.75 222 LYS A C 1
ATOM 1783 O O . LYS A 1 222 ? -3.4 29.844 9.742 1 96.75 222 LYS A O 1
ATOM 1788 N N . ARG A 1 223 ? -5.562 30.031 9.312 1 98.25 223 ARG A N 1
ATOM 1789 C CA . ARG A 1 223 ? -5.918 28.75 9.922 1 98.25 223 ARG A CA 1
ATOM 1790 C C . ARG A 1 223 ? -6.582 27.828 8.906 1 98.25 223 ARG A C 1
ATOM 1792 O O . ARG A 1 223 ? -7.582 28.188 8.281 1 98.25 223 ARG A O 1
ATOM 1799 N N . VAL A 1 224 ? -6.012 26.594 8.711 1 98.75 224 VAL A N 1
ATOM 1800 C CA . VAL A 1 224 ? -6.527 25.609 7.773 1 98.75 224 VAL A CA 1
ATOM 1801 C C . VAL A 1 224 ? -6.84 24.297 8.516 1 98.75 224 VAL A C 1
ATOM 1803 O O . VAL A 1 224 ? -5.973 23.75 9.188 1 98.75 224 VAL A O 1
ATOM 1806 N N . GLY A 1 225 ? -8.031 23.828 8.398 1 98.88 225 GLY A N 1
ATOM 1807 C CA . GLY A 1 225 ? -8.445 22.609 9.07 1 98.88 225 GLY A CA 1
ATOM 1808 C C . GLY A 1 225 ? -8.695 21.453 8.117 1 98.88 225 GLY A C 1
ATOM 1809 O O . GLY A 1 225 ? -9.125 21.672 6.98 1 98.88 225 GLY A O 1
ATOM 1810 N N . VAL A 1 226 ? -8.414 20.266 8.539 1 98.94 226 VAL A N 1
ATOM 1811 C CA . VAL A 1 226 ? -8.742 19.031 7.836 1 98.94 226 VAL A CA 1
ATOM 1812 C C . VAL A 1 226 ? -9.523 18.109 8.758 1 98.94 226 VAL A C 1
ATOM 1814 O O . VAL A 1 226 ? -9.008 17.656 9.789 1 98.94 226 VAL A O 1
ATOM 1817 N N . ILE A 1 227 ? -10.75 17.828 8.453 1 98.94 227 ILE A N 1
ATOM 1818 C CA . ILE A 1 227 ? -11.656 17.016 9.258 1 98.94 227 ILE A CA 1
ATOM 1819 C C . ILE A 1 227 ? -12.188 15.852 8.414 1 98.94 227 ILE A C 1
ATOM 1821 O O . ILE A 1 227 ? -13.023 16.047 7.535 1 98.94 227 ILE A O 1
ATOM 1825 N N . MET A 1 228 ? -11.758 14.664 8.727 1 98.69 228 MET A N 1
ATOM 1826 C CA . MET A 1 228 ? -12.102 13.5 7.926 1 98.69 228 MET A CA 1
ATOM 1827 C C . MET A 1 228 ? -13.258 12.727 8.562 1 98.69 228 MET A C 1
ATOM 1829 O O . MET A 1 228 ? -14.188 13.328 9.094 1 98.69 228 MET A O 1
ATOM 1833 N N . ASP A 1 229 ? -13.273 11.469 8.523 1 98.75 229 ASP A N 1
ATOM 1834 C CA . ASP A 1 229 ? -14.414 10.641 8.906 1 98.75 229 ASP A CA 1
ATOM 1835 C C . ASP A 1 229 ? -14.852 10.922 10.336 1 98.75 229 ASP A C 1
ATOM 1837 O O . ASP A 1 229 ? -14.039 10.867 11.266 1 98.75 229 ASP A O 1
ATOM 1841 N N . HIS A 1 230 ? -16.094 11.211 10.477 1 98.81 230 HIS A N 1
ATOM 1842 C CA . HIS A 1 230 ? -16.641 11.422 11.805 1 98.81 230 HIS A CA 1
ATOM 1843 C C . HIS A 1 230 ? -18.172 11.32 11.789 1 98.81 230 HIS A C 1
ATOM 1845 O O . HIS A 1 230 ? -18.812 11.664 10.789 1 98.81 230 HIS A O 1
ATOM 1851 N N . ALA A 1 231 ? -18.688 10.945 12.891 1 98.5 231 ALA A N 1
ATOM 1852 C CA . ALA A 1 231 ? -20.141 10.961 13.047 1 98.5 231 ALA A CA 1
ATOM 1853 C C . ALA A 1 231 ? -20.656 12.391 13.219 1 98.5 231 ALA A C 1
ATOM 1855 O O . ALA A 1 231 ? -20.031 13.203 13.898 1 98.5 231 ALA A O 1
ATOM 1856 N N . ALA A 1 232 ? -21.828 12.625 12.578 1 98.25 232 ALA A N 1
ATOM 1857 C CA . ALA A 1 232 ? -22.5 13.906 12.812 1 98.25 232 ALA A CA 1
ATOM 1858 C C . ALA A 1 232 ? -23.188 13.922 14.172 1 98.25 232 ALA A C 1
ATOM 1860 O O . ALA A 1 232 ? -24.406 14.125 14.258 1 98.25 232 ALA A O 1
ATOM 1861 N N . SER A 1 233 ? -22.453 13.82 15.234 1 98.19 233 SER A N 1
ATOM 1862 C CA . SER A 1 233 ? -22.984 13.773 16.594 1 98.19 233 SER A CA 1
ATOM 1863 C C . SER A 1 233 ? -22.766 15.102 17.312 1 98.19 233 SER A C 1
ATOM 1865 O O . SER A 1 233 ? -2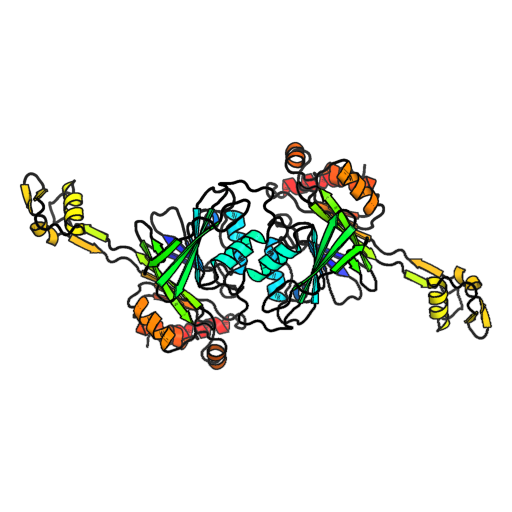1.953 15.914 16.891 1 98.19 233 SER A O 1
ATOM 1867 N N . ILE A 1 234 ? -23.484 15.289 18.375 1 98.19 234 ILE A N 1
ATOM 1868 C CA . ILE A 1 234 ? -23.359 16.5 19.188 1 98.19 234 ILE A CA 1
ATOM 1869 C C . ILE A 1 234 ? -21.953 16.594 19.766 1 98.19 234 ILE A C 1
ATOM 1871 O O . ILE A 1 234 ? -21.344 17.672 19.734 1 98.19 234 ILE A O 1
ATOM 1875 N N . GLU A 1 235 ? -21.469 15.5 20.219 1 98.19 235 GLU A N 1
ATOM 1876 C CA . GLU A 1 235 ? -20.156 15.477 20.828 1 98.19 235 GLU A CA 1
ATOM 1877 C C . GLU A 1 235 ? -19.078 15.859 19.812 1 98.19 235 GLU A C 1
ATOM 1879 O O . GLU A 1 235 ? -18.234 16.719 20.094 1 98.19 235 GLU A O 1
ATOM 1884 N N . ASN A 1 236 ? -19.062 15.203 18.656 1 98.75 236 ASN A N 1
ATOM 1885 C CA . ASN A 1 236 ? -18.109 15.539 17.609 1 98.75 236 ASN A CA 1
ATOM 1886 C C . ASN A 1 236 ? -18.219 17 17.188 1 98.75 236 ASN A C 1
ATOM 1888 O O . ASN A 1 236 ? -17.219 17.703 17.047 1 98.75 236 ASN A O 1
ATOM 1892 N N . HIS A 1 237 ? -19.422 17.453 17 1 98.62 237 HIS A N 1
ATOM 1893 C CA . HIS A 1 237 ? -19.641 18.797 16.484 1 98.62 237 HIS A CA 1
ATOM 1894 C C . HIS A 1 237 ? -19.266 19.859 17.5 1 98.62 237 HIS A C 1
ATOM 1896 O O . HIS A 1 237 ? -18.812 20.938 17.141 1 98.62 237 HIS A O 1
ATOM 1902 N N . GLN A 1 238 ? -19.453 19.531 18.766 1 98.69 238 GLN A N 1
ATOM 1903 C CA . GLN A 1 238 ? -18.984 20.453 19.797 1 98.69 238 GLN A CA 1
ATOM 1904 C C . GLN A 1 238 ? -17.453 20.594 19.75 1 98.69 238 GLN A C 1
ATOM 1906 O O . GLN A 1 238 ? -16.938 21.703 19.859 1 98.69 238 GLN A O 1
ATOM 1911 N N . LYS A 1 239 ? -16.797 19.5 19.625 1 98.56 239 LYS A N 1
ATOM 1912 C CA . LYS A 1 239 ? -15.344 19.516 19.516 1 98.56 239 LYS A CA 1
ATOM 1913 C C . LYS A 1 239 ? -14.891 20.297 18.281 1 98.56 239 LYS A C 1
ATOM 1915 O O . LYS A 1 239 ? -13.953 21.094 18.359 1 98.56 239 LYS A O 1
ATOM 1920 N N . ILE A 1 240 ? -15.531 20.016 17.172 1 98.81 240 ILE A N 1
ATOM 1921 C CA . ILE A 1 240 ? -15.203 20.688 15.922 1 98.81 240 ILE A CA 1
ATOM 1922 C C . ILE A 1 240 ? -15.422 22.203 16.078 1 98.81 240 ILE A C 1
ATOM 1924 O O . ILE A 1 240 ? -14.562 23 15.703 1 98.81 240 ILE A O 1
ATOM 1928 N N . LYS A 1 241 ? -16.531 22.594 16.625 1 98.56 241 LYS A N 1
ATOM 1929 C CA . LYS A 1 241 ? -16.844 24.016 16.812 1 98.56 241 LYS A CA 1
ATOM 1930 C C . LYS A 1 241 ? -15.797 24.688 17.703 1 98.56 241 LYS A C 1
ATOM 1932 O O . LYS A 1 241 ? -15.367 25.812 17.406 1 98.56 241 LYS A O 1
ATOM 1937 N N . SER A 1 242 ? -15.43 24.047 18.719 1 98.12 242 SER A N 1
ATOM 1938 C CA . SER A 1 242 ? -14.453 24.594 19.656 1 98.12 242 SER A CA 1
ATOM 1939 C C . SER A 1 242 ? -13.094 24.781 18.984 1 98.12 242 SER A C 1
ATOM 1941 O O . SER A 1 242 ? -12.422 25.797 19.203 1 98.12 242 SER A O 1
ATOM 1943 N N . LYS A 1 243 ? -12.695 23.891 18.172 1 98.31 243 LYS A N 1
ATOM 1944 C CA . LYS A 1 243 ? -11.352 23.859 17.609 1 98.31 243 LYS A CA 1
ATOM 1945 C C . LYS A 1 243 ? -11.266 24.703 16.344 1 98.31 243 LYS A C 1
ATOM 1947 O O . LYS A 1 243 ? -10.234 25.328 16.062 1 98.31 243 LYS A O 1
ATOM 1952 N N . TYR A 1 244 ? -12.289 24.812 15.555 1 98.56 244 TYR A N 1
ATOM 1953 C CA . TYR A 1 244 ? -12.164 25.328 14.195 1 98.56 244 TYR A CA 1
ATOM 1954 C C . TYR A 1 244 ? -12.953 26.625 14.023 1 98.56 244 TYR A C 1
ATOM 1956 O O . TYR A 1 244 ? -13.172 27.078 12.898 1 98.56 244 TYR A O 1
ATOM 1964 N N . LEU A 1 245 ? -13.398 27.156 15.156 1 98.31 245 LEU A N 1
ATOM 1965 C CA . LEU A 1 245 ? -14.109 28.438 15.109 1 98.31 245 LEU A CA 1
ATOM 1966 C C . LEU A 1 245 ? -13.273 29.5 14.422 1 98.31 245 LEU A C 1
ATOM 1968 O O . LEU A 1 245 ? -12.117 29.734 14.797 1 98.31 245 LEU A O 1
ATOM 1972 N N . GLY A 1 246 ? -13.805 30.094 13.367 1 97.75 246 GLY A N 1
ATOM 1973 C CA . GLY A 1 246 ? -13.188 31.234 12.719 1 97.75 246 GLY A CA 1
ATOM 1974 C C . GLY A 1 246 ? -12.062 30.844 11.773 1 97.75 246 GLY A C 1
ATOM 1975 O O . GLY A 1 246 ? -11.289 31.703 11.336 1 97.75 246 GLY A O 1
ATOM 1976 N N . CYS A 1 247 ? -11.953 29.609 11.406 1 98.12 247 CYS A N 1
ATOM 1977 C CA . CYS A 1 247 ? -10.906 29.172 10.484 1 98.12 247 CYS A CA 1
ATOM 1978 C C . CYS A 1 247 ? -11.086 29.812 9.109 1 98.12 247 CYS A C 1
ATOM 1980 O O . CYS A 1 247 ? -12.211 30.109 8.711 1 98.12 247 CYS A O 1
ATOM 1982 N N . ASP A 1 248 ? -9.984 30.062 8.492 1 98.25 248 ASP A N 1
ATOM 1983 C CA . ASP A 1 248 ? -10.016 30.625 7.145 1 98.25 248 ASP A CA 1
ATOM 1984 C C . ASP A 1 248 ? -10.484 29.594 6.125 1 98.25 248 ASP A C 1
ATOM 1986 O O . ASP A 1 248 ? -11.25 29.906 5.215 1 98.25 248 ASP A O 1
ATOM 1990 N N . GLU A 1 249 ? -10.016 28.391 6.199 1 98.62 249 GLU A N 1
ATOM 1991 C CA . GLU A 1 249 ? -10.312 27.312 5.254 1 98.62 249 GLU A CA 1
ATOM 1992 C C . GLU A 1 249 ? -10.398 25.969 5.965 1 98.62 249 GLU A C 1
ATOM 1994 O O . GLU A 1 249 ? -9.586 25.672 6.84 1 98.62 249 GLU A O 1
ATOM 1999 N N . VAL A 1 250 ? -11.445 25.188 5.641 1 98.81 250 VAL A N 1
ATOM 2000 C CA . VAL A 1 250 ? -11.57 23.859 6.242 1 98.81 250 VAL A CA 1
ATOM 2001 C C . VAL A 1 250 ? -11.969 22.844 5.172 1 98.81 250 VAL A C 1
ATOM 2003 O O . VAL A 1 250 ? -12.859 23.109 4.359 1 98.81 250 VAL A O 1
ATOM 2006 N N . TYR A 1 251 ? -11.258 21.75 5.102 1 98.88 251 TYR A N 1
ATOM 2007 C CA . TYR A 1 251 ? -11.633 20.578 4.32 1 98.88 251 TYR A CA 1
ATOM 2008 C C . TYR A 1 251 ? -12.336 19.547 5.191 1 98.88 251 TYR A C 1
ATOM 2010 O O . TYR A 1 251 ? -11.75 19.031 6.156 1 98.88 251 TYR A O 1
ATOM 2018 N N . ILE A 1 252 ? -13.555 19.203 4.895 1 98.81 252 ILE A N 1
ATOM 2019 C CA . ILE A 1 252 ? -14.352 18.359 5.789 1 98.81 252 ILE A CA 1
ATOM 2020 C C . ILE A 1 252 ? -15.008 17.234 4.992 1 98.81 252 ILE A C 1
ATOM 2022 O O . ILE A 1 252 ? -15.492 17.469 3.881 1 98.81 252 ILE A O 1
ATOM 2026 N N . GLU A 1 253 ? -15.031 16.109 5.613 1 98 253 GLU A N 1
ATOM 2027 C CA . GLU A 1 253 ? -15.695 14.977 4.965 1 98 253 GLU A CA 1
ATOM 2028 C C . GLU A 1 253 ? -17.172 15.258 4.723 1 98 253 GLU A C 1
ATOM 2030 O O . GLU A 1 253 ? -17.828 15.883 5.555 1 98 253 GLU A O 1
ATOM 2035 N N . CYS A 1 254 ? -17.562 14.859 3.691 1 97.31 254 CYS A N 1
ATOM 2036 C CA . CYS A 1 254 ? -18.969 14.852 3.301 1 97.31 254 CYS A CA 1
ATOM 2037 C C . CYS A 1 254 ? -19.344 13.547 2.594 1 97.31 254 CYS A C 1
ATOM 2039 O O . CYS A 1 254 ? -19.719 13.555 1.423 1 97.31 254 CYS A O 1
ATOM 2041 N N . PHE A 1 255 ? -19.406 12.477 3.375 1 98.19 255 PHE A N 1
ATOM 2042 C CA . PHE A 1 255 ? -19.391 11.125 2.82 1 98.19 255 PHE A CA 1
ATOM 2043 C C . PHE A 1 255 ? -20.734 10.789 2.191 1 98.19 255 PHE A C 1
ATOM 2045 O O . PHE A 1 255 ? -20.797 10.18 1.119 1 98.19 255 PHE A O 1
ATOM 2052 N N . TYR A 1 256 ? -21.859 11.281 2.848 1 98.62 256 TYR A N 1
ATOM 2053 C CA . TYR A 1 256 ? -23.172 10.867 2.369 1 98.62 256 TYR A CA 1
ATOM 2054 C C . TYR A 1 256 ? -24.016 12.078 1.964 1 98.62 256 TYR A C 1
ATOM 2056 O O . TYR A 1 256 ? -23.859 13.164 2.527 1 98.62 256 TYR A O 1
ATOM 2064 N N . LYS A 1 257 ? -24.969 11.867 1.022 1 98.19 257 LYS A N 1
ATOM 2065 C CA . LYS A 1 257 ? -26.062 12.797 0.742 1 98.19 257 LYS A CA 1
ATOM 2066 C C . LYS A 1 257 ? -27.062 12.828 1.89 1 98.19 257 LYS A C 1
ATOM 2068 O O . LYS A 1 257 ? -27.109 11.906 2.705 1 98.19 257 LYS A O 1
ATOM 2073 N N . ASP A 1 258 ? -27.797 13.82 1.884 1 98.56 258 ASP A N 1
ATOM 2074 C CA . ASP A 1 258 ? -28.812 13.93 2.93 1 98.56 258 ASP A CA 1
ATOM 2075 C C . ASP A 1 258 ? -29.797 12.773 2.861 1 98.56 258 ASP A C 1
ATOM 2077 O O . ASP A 1 258 ? -30.312 12.32 3.889 1 98.56 258 ASP A O 1
ATOM 2081 N N . GLU A 1 259 ? -30.078 12.258 1.69 1 98.38 259 GLU A N 1
ATOM 2082 C CA . GLU A 1 259 ? -31.016 11.156 1.496 1 98.38 259 GLU A CA 1
ATOM 2083 C C . GLU A 1 259 ? -30.5 9.883 2.156 1 98.38 259 GLU A C 1
ATOM 2085 O O . GLU A 1 259 ? -31.281 8.969 2.438 1 98.38 259 GLU A O 1
ATOM 2090 N N . ASP A 1 260 ? -29.219 9.812 2.402 1 98.19 260 ASP A N 1
ATOM 2091 C CA . ASP A 1 260 ? -28.594 8.617 2.971 1 98.19 260 ASP A CA 1
ATOM 2092 C C . ASP A 1 260 ? -28.172 8.852 4.418 1 98.19 260 ASP A C 1
ATOM 2094 O O . ASP A 1 260 ? -27.203 8.258 4.887 1 98.19 260 ASP A O 1
ATOM 2098 N N . LYS A 1 261 ? -28.859 9.719 5.039 1 97.56 261 LYS A N 1
ATOM 2099 C CA . LYS A 1 261 ? -28.562 10.078 6.426 1 97.56 261 LYS A CA 1
ATOM 2100 C C . LYS A 1 261 ? -28.547 8.844 7.32 1 97.56 261 LYS A C 1
ATOM 2102 O O . LYS A 1 261 ? -27.75 8.742 8.25 1 97.56 261 LYS A O 1
ATOM 2107 N N . ALA A 1 262 ? -29.438 7.922 7.133 1 97.94 262 ALA A N 1
ATOM 2108 C CA . ALA A 1 262 ? -29.5 6.707 7.941 1 97.94 262 ALA A CA 1
ATOM 2109 C C . ALA A 1 262 ? -28.203 5.91 7.84 1 97.94 262 ALA A C 1
ATOM 2111 O O . ALA A 1 262 ? -27.734 5.352 8.836 1 97.94 262 ALA A O 1
ATOM 2112 N N . PHE A 1 263 ? -27.641 5.855 6.637 1 97.31 263 PHE A N 1
ATOM 2113 C CA . PHE A 1 263 ? -26.359 5.195 6.445 1 97.31 263 PHE A CA 1
ATOM 2114 C C . PHE A 1 263 ? -25.25 5.953 7.164 1 97.31 263 PHE A C 1
ATOM 2116 O O . PHE A 1 263 ? -24.359 5.34 7.75 1 97.31 263 PHE A O 1
ATOM 2123 N N . ALA A 1 264 ? -25.281 7.242 7.078 1 98 264 ALA A N 1
ATOM 2124 C CA . ALA A 1 264 ? -24.297 8.07 7.75 1 98 264 ALA A CA 1
ATOM 2125 C C . ALA A 1 264 ? -24.266 7.801 9.25 1 98 264 ALA A C 1
ATOM 2127 O O . ALA A 1 264 ? -23.203 7.641 9.844 1 98 264 ALA A O 1
ATOM 2128 N N . GLU A 1 265 ? -25.422 7.754 9.82 1 97.81 265 GLU A N 1
ATOM 2129 C CA . GLU A 1 265 ? -25.547 7.496 11.25 1 97.81 265 GLU A CA 1
ATOM 2130 C C . GLU A 1 265 ? -25.062 6.094 11.602 1 97.81 265 GLU A C 1
ATOM 2132 O O . GLU A 1 265 ? -24.312 5.914 12.57 1 97.81 265 GLU A O 1
ATOM 2137 N N . LYS A 1 266 ? -25.453 5.16 10.812 1 97.19 266 LYS A N 1
ATOM 2138 C CA . LYS A 1 266 ? -25.078 3.77 11.055 1 97.19 266 LYS A CA 1
ATOM 2139 C C . LYS A 1 266 ? -23.578 3.574 10.977 1 97.19 266 LYS A C 1
ATOM 2141 O O . LYS A 1 266 ? -23 2.83 11.773 1 97.19 266 LYS A O 1
ATOM 2146 N N . ASN A 1 267 ? -22.922 4.254 10.062 1 97.12 267 ASN A N 1
ATOM 2147 C CA . ASN A 1 267 ? -21.516 4.027 9.773 1 97.12 267 ASN A CA 1
ATOM 2148 C C . ASN A 1 267 ? -20.641 5.105 10.398 1 97.12 267 ASN A C 1
ATOM 2150 O O . ASN A 1 267 ? -19.438 5.164 10.133 1 97.12 267 ASN A O 1
ATOM 2154 N N . TYR A 1 268 ? -21.219 6.008 11.195 1 98.31 268 TYR A N 1
ATOM 2155 C CA . TYR A 1 268 ? -20.516 7.07 11.914 1 98.31 268 TYR A CA 1
ATOM 2156 C C . TYR A 1 268 ? -19.75 7.965 10.945 1 98.31 268 TYR A C 1
ATOM 2158 O O . TYR A 1 268 ? -18.578 8.25 11.148 1 98.31 268 TYR A O 1
ATOM 2166 N N . HIS A 1 269 ? -20.422 8.352 9.891 1 98.75 269 HIS A N 1
ATOM 2167 C CA . HIS A 1 269 ? -19.953 9.383 8.969 1 98.75 269 HIS A CA 1
ATOM 2168 C C . HIS A 1 269 ? -20.828 10.633 9.047 1 98.75 269 HIS A C 1
ATOM 2170 O O . HIS A 1 269 ? -21.922 10.586 9.602 1 98.75 269 HIS A O 1
ATOM 2176 N N . SER A 1 270 ? -20.297 11.672 8.578 1 98.56 270 SER A N 1
ATOM 2177 C CA . SER A 1 270 ? -21.109 12.867 8.375 1 98.56 270 SER A CA 1
ATOM 2178 C C . SER A 1 270 ? -21.828 12.828 7.031 1 98.56 270 SER A C 1
ATOM 2180 O O . SER A 1 270 ? -21.688 11.859 6.273 1 98.56 270 SER A O 1
ATOM 2182 N N . TYR A 1 271 ? -22.719 13.758 6.816 1 98.62 271 TYR A N 1
ATOM 2183 C CA . TYR A 1 271 ? -23.438 13.898 5.555 1 98.62 271 TYR A CA 1
ATOM 2184 C C . TYR A 1 271 ? -23.578 15.367 5.172 1 98.62 271 TYR A C 1
ATOM 2186 O O . TYR A 1 271 ? -23.203 16.25 5.949 1 98.62 271 TYR A O 1
ATOM 2194 N N . ALA A 1 272 ? -24.031 15.641 4.039 1 98.56 272 ALA A N 1
ATOM 2195 C CA . ALA A 1 272 ? -23.875 16.906 3.332 1 98.56 272 ALA A CA 1
ATOM 2196 C C . ALA A 1 272 ? -24.359 18.078 4.191 1 98.56 272 ALA A C 1
ATOM 2198 O O . ALA A 1 272 ? -23.578 18.953 4.551 1 98.56 272 ALA A O 1
ATOM 2199 N N . SER A 1 273 ? -25.562 18.141 4.637 1 98.56 273 SER A N 1
ATOM 2200 C CA . SER A 1 273 ? -26.141 19.297 5.344 1 98.56 273 SER A CA 1
ATOM 2201 C C . SER A 1 273 ? -25.484 19.469 6.715 1 98.56 273 SER A C 1
ATOM 2203 O O . SER A 1 273 ? -25.328 20.594 7.188 1 98.56 273 SER A O 1
ATOM 2205 N N . MET A 1 274 ? -25.125 18.359 7.367 1 98.69 274 MET A N 1
ATOM 2206 C CA . MET A 1 274 ? -24.531 18.469 8.695 1 98.69 274 MET A CA 1
ATOM 2207 C C . MET A 1 274 ? -23.109 19 8.617 1 98.69 274 MET A C 1
ATOM 2209 O O . MET A 1 274 ? -22.672 19.766 9.484 1 98.69 274 MET A O 1
ATOM 2213 N N . SER A 1 275 ? -22.359 18.531 7.633 1 98.81 275 SER A N 1
ATOM 2214 C CA . SER A 1 275 ? -21.031 19.078 7.426 1 98.81 275 SER A CA 1
ATOM 2215 C C . SER A 1 275 ? -21.094 20.562 7.086 1 98.81 275 SER A C 1
ATOM 2217 O O . SER A 1 275 ? -20.297 21.359 7.582 1 98.81 275 SER A O 1
ATOM 2219 N N . GLY A 1 276 ? -22.016 20.938 6.25 1 98.75 276 GLY A N 1
ATOM 2220 C CA . GLY A 1 276 ? -22.203 22.344 5.934 1 98.75 276 GLY A CA 1
ATOM 2221 C C . GLY A 1 276 ? -22.609 23.172 7.137 1 98.75 276 GLY A C 1
ATOM 2222 O O . GLY A 1 276 ? -22.062 24.266 7.355 1 98.75 276 GLY A O 1
ATOM 2223 N N . LYS A 1 277 ? -23.547 22.656 7.879 1 98.56 277 LYS A N 1
ATOM 2224 C CA . LYS A 1 277 ? -24.078 23.375 9.039 1 98.56 277 LYS A CA 1
ATOM 2225 C C . LYS A 1 277 ? -22.984 23.625 10.07 1 98.56 277 LYS A C 1
ATOM 2227 O O . LYS A 1 277 ? -22.875 24.734 10.602 1 98.56 277 LYS A O 1
ATOM 2232 N N . ILE A 1 278 ? -22.203 22.578 10.367 1 98.75 278 ILE A N 1
ATOM 2233 C CA . ILE A 1 278 ? -21.172 22.75 11.383 1 98.75 278 ILE A CA 1
ATOM 2234 C C . ILE A 1 278 ? -20.125 23.75 10.914 1 98.75 278 ILE A C 1
ATOM 2236 O O . ILE A 1 278 ? -19.578 24.5 11.711 1 98.75 278 ILE A O 1
ATOM 2240 N N . MET A 1 279 ? -19.812 23.766 9.609 1 98.69 279 MET A N 1
ATOM 2241 C CA . MET A 1 279 ? -18.891 24.75 9.078 1 98.69 279 MET A CA 1
ATOM 2242 C C . MET A 1 279 ? -19.469 26.156 9.211 1 98.69 279 MET A C 1
ATOM 2244 O O . MET A 1 279 ? -18.734 27.125 9.461 1 98.69 279 MET A O 1
ATOM 2248 N N . SER A 1 280 ? -20.766 26.281 8.961 1 98.56 280 SER A N 1
ATOM 2249 C CA . SER A 1 280 ? -21.453 27.562 9.18 1 98.56 280 SER A CA 1
ATOM 2250 C C . SER A 1 280 ? -21.344 28 10.633 1 98.56 280 SER A C 1
ATOM 2252 O O . SER A 1 280 ? -21 29.141 10.922 1 98.56 280 SER A O 1
ATOM 2254 N N . GLU A 1 281 ? -21.625 27.094 11.508 1 98.38 281 GLU A N 1
ATOM 2255 C CA . GLU A 1 281 ? -21.578 27.375 12.945 1 98.38 281 GLU A CA 1
ATOM 2256 C C . GLU A 1 281 ? -20.172 27.75 13.383 1 98.38 281 GLU A C 1
ATOM 2258 O O . GLU A 1 281 ? -20 28.562 14.305 1 98.38 281 GLU A O 1
ATOM 2263 N N . CYS A 1 282 ? -19.188 27.203 12.758 1 98.44 282 CYS A N 1
ATOM 2264 C CA . CYS A 1 282 ? -17.797 27.516 13.062 1 98.44 282 CYS A CA 1
ATOM 2265 C C . CYS A 1 282 ? -17.375 28.828 12.438 1 98.44 282 CYS A C 1
ATOM 2267 O O . CYS A 1 282 ? -16.266 29.312 12.664 1 98.44 282 CYS A O 1
ATOM 2269 N N . LYS A 1 283 ? -18.25 29.438 11.609 1 98.06 283 LYS A N 1
ATOM 2270 C CA . LYS A 1 283 ? -17.953 30.688 10.906 1 98.06 283 LYS A CA 1
ATOM 2271 C C . LYS A 1 283 ? -16.688 30.562 10.062 1 98.06 283 LYS A C 1
ATOM 2273 O O . LYS A 1 283 ? -15.828 31.438 10.102 1 98.06 283 LYS A O 1
ATOM 2278 N N . VAL A 1 284 ? -16.578 29.438 9.438 1 98.25 284 VAL A N 1
ATOM 2279 C CA . VAL A 1 284 ? -15.445 29.203 8.539 1 98.25 284 VAL A CA 1
ATOM 2280 C C . VAL A 1 284 ? -15.602 30.062 7.289 1 98.25 284 VAL A C 1
ATOM 2282 O O . VAL A 1 284 ? -16.703 30.188 6.746 1 98.25 284 VAL A O 1
ATOM 2285 N N . GLU A 1 285 ? -14.539 30.703 6.871 1 97.75 285 GLU A N 1
ATOM 2286 C CA . GLU A 1 285 ? -14.594 31.562 5.699 1 97.75 285 GLU A CA 1
ATOM 2287 C C . GLU A 1 285 ? -14.82 30.766 4.426 1 97.75 285 GLU A C 1
ATOM 2289 O O . GLU A 1 285 ? -15.688 31.094 3.617 1 97.75 285 GLU A O 1
ATOM 2294 N N . LYS A 1 286 ? -14.016 29.734 4.199 1 97.94 286 LYS A N 1
ATOM 2295 C CA . LYS A 1 286 ? -14.117 28.844 3.049 1 97.94 286 LYS A CA 1
ATOM 2296 C C . LYS A 1 286 ? -14.125 27.375 3.486 1 97.94 286 LYS A C 1
ATOM 2298 O O . LYS A 1 286 ? -13.125 26.891 4.016 1 97.94 286 LYS A O 1
ATOM 2303 N N . ALA A 1 287 ? -15.195 26.672 3.283 1 98.44 287 ALA A N 1
ATOM 2304 C CA . ALA A 1 287 ? -15.297 25.266 3.605 1 98.44 287 ALA A CA 1
ATOM 2305 C C . ALA A 1 287 ? -15.414 24.422 2.338 1 98.44 287 ALA A C 1
ATOM 2307 O O . ALA A 1 287 ? -16.172 24.75 1.429 1 98.44 287 ALA A O 1
ATOM 2308 N N . ILE A 1 288 ? -14.664 23.359 2.215 1 98.31 288 ILE A N 1
ATOM 2309 C CA . ILE A 1 288 ? -14.617 22.516 1.027 1 98.31 288 ILE A CA 1
ATOM 2310 C C . ILE A 1 288 ? -14.977 21.078 1.401 1 98.31 288 ILE A C 1
ATOM 2312 O O . ILE A 1 288 ? -14.273 20.453 2.191 1 98.31 288 ILE A O 1
ATOM 2316 N N . PRO A 1 289 ? -16.078 20.562 0.882 1 98.25 289 PRO A N 1
ATOM 2317 C CA . PRO A 1 289 ? -16.406 19.172 1.143 1 98.25 289 PRO A CA 1
ATOM 2318 C C . PRO A 1 289 ? -15.484 18.203 0.392 1 98.25 289 PRO A C 1
ATOM 2320 O O . PRO A 1 289 ? -15.203 18.406 -0.792 1 98.25 289 PRO A O 1
ATOM 2323 N N . VAL A 1 290 ? -15.023 17.141 1.092 1 97.81 290 VAL A N 1
ATOM 2324 C CA . VAL A 1 290 ? -14.141 16.141 0.496 1 97.81 290 VAL A CA 1
ATOM 2325 C C . VAL A 1 290 ? -14.57 14.75 0.947 1 97.81 290 VAL A C 1
ATOM 2327 O O . VAL A 1 290 ? -15.461 14.609 1.786 1 97.81 290 VAL A O 1
ATOM 2330 N N . HIS A 1 291 ? -13.961 13.672 0.366 1 97.69 291 HIS A N 1
ATOM 2331 C CA . HIS A 1 291 ? -14.125 12.281 0.777 1 97.69 291 HIS A CA 1
ATOM 2332 C C . HIS A 1 291 ? -15.578 11.836 0.634 1 97.69 291 HIS A C 1
ATOM 2334 O O . HIS A 1 291 ? -16.297 11.703 1.631 1 97.69 291 HIS A O 1
ATOM 2340 N N . PHE A 1 292 ? -15.977 11.539 -0.525 1 97.69 292 PHE A N 1
ATOM 2341 C CA . PHE A 1 292 ? -17.344 11.141 -0.87 1 97.69 292 PHE A CA 1
ATOM 2342 C C . PHE A 1 292 ? -17.438 9.625 -1.004 1 97.69 292 PHE A C 1
ATOM 2344 O O . PHE A 1 292 ? -16.469 8.961 -1.396 1 97.69 292 PHE A O 1
ATOM 2351 N N . SER A 1 293 ? -18.594 9.133 -0.67 1 96.5 293 SER A N 1
ATOM 2352 C CA . SER A 1 293 ? -18.844 7.703 -0.836 1 96.5 293 SER A CA 1
ATOM 2353 C C . SER A 1 293 ? -18.656 7.273 -2.289 1 96.5 293 SER A C 1
ATOM 2355 O O . SER A 1 293 ? -19.094 7.973 -3.207 1 96.5 293 SER A O 1
ATOM 2357 N N . ARG A 1 294 ? -18.125 6.094 -2.5 1 92.19 294 ARG A N 1
ATOM 2358 C CA . ARG A 1 294 ? -17.844 5.582 -3.838 1 92.19 294 ARG A CA 1
ATOM 2359 C C . ARG A 1 294 ? -19.141 5.145 -4.535 1 92.19 294 ARG A C 1
ATOM 2361 O O . ARG A 1 294 ? -19.141 4.934 -5.75 1 92.19 294 ARG A O 1
ATOM 2368 N N . LYS A 1 295 ? -20.172 5.082 -3.748 1 94.75 295 LYS A N 1
ATOM 2369 C CA . LYS A 1 295 ? -21.438 4.66 -4.34 1 94.75 295 LYS A CA 1
ATOM 2370 C C . LYS A 1 295 ? -22.016 5.754 -5.23 1 94.75 295 LYS A C 1
ATOM 2372 O O . LYS A 1 295 ? -22.938 5.504 -6.012 1 94.75 295 LYS A O 1
ATOM 2377 N N . TYR A 1 296 ? -21.516 6.961 -5.07 1 96.94 296 TYR A N 1
ATOM 2378 C CA . TYR A 1 296 ? -22.094 8.102 -5.773 1 96.94 296 TYR A CA 1
ATOM 2379 C C . TYR A 1 296 ? -21.422 8.312 -7.121 1 96.94 296 TYR A C 1
ATOM 2381 O O . TYR A 1 296 ? -20.203 8.18 -7.238 1 96.94 296 TYR A O 1
ATOM 2389 N N . ASN A 1 297 ? -22.25 8.578 -8.133 1 95.94 297 ASN A N 1
ATOM 2390 C CA . ASN A 1 297 ? -21.719 9.039 -9.414 1 95.94 297 ASN A CA 1
ATOM 2391 C C . ASN A 1 297 ? -21.484 10.547 -9.414 1 95.94 297 ASN A C 1
ATOM 2393 O O . ASN A 1 297 ? -21.656 11.203 -8.383 1 95.94 297 ASN A O 1
ATOM 2397 N N . ASP A 1 298 ? -21.109 11.094 -10.492 1 96 298 ASP A N 1
ATOM 2398 C CA . ASP A 1 298 ? -20.75 12.5 -10.57 1 96 298 ASP A CA 1
ATOM 2399 C C . ASP A 1 298 ? -21.953 13.398 -10.289 1 96 298 ASP A C 1
ATOM 2401 O O . ASP A 1 298 ? -21.828 14.414 -9.602 1 96 298 ASP A O 1
ATOM 2405 N N . ALA A 1 299 ? -23.047 13.016 -10.836 1 97.38 299 ALA A N 1
ATOM 2406 C CA . ALA A 1 299 ? -24.25 13.797 -10.609 1 97.38 299 ALA A CA 1
ATOM 2407 C C . ALA A 1 299 ? -24.641 13.812 -9.133 1 97.38 299 ALA A C 1
ATOM 2409 O O . ALA A 1 299 ? -25.078 14.836 -8.609 1 97.38 299 ALA A O 1
ATOM 2410 N N . ASP A 1 300 ? -24.484 12.656 -8.508 1 97.81 300 ASP A N 1
ATOM 2411 C CA . ASP A 1 300 ? -24.75 12.547 -7.082 1 97.81 300 ASP A CA 1
ATOM 2412 C C . ASP A 1 300 ? -23.859 13.484 -6.277 1 97.81 300 ASP A C 1
ATOM 2414 O O . ASP A 1 300 ? -24.297 14.117 -5.324 1 97.81 300 ASP A O 1
ATOM 2418 N N . ILE A 1 301 ? -22.656 13.555 -6.645 1 97.62 301 ILE A N 1
ATOM 2419 C CA . ILE A 1 301 ? -21.688 14.367 -5.918 1 97.62 301 ILE A CA 1
ATOM 2420 C C . ILE A 1 301 ? -22.016 15.852 -6.086 1 97.62 301 ILE A C 1
ATOM 2422 O O . ILE A 1 301 ? -21.891 16.625 -5.145 1 97.62 301 ILE A O 1
ATOM 2426 N N . VAL A 1 302 ? -22.406 16.25 -7.262 1 97.75 302 VAL A N 1
ATOM 2427 C CA . VAL A 1 302 ? -22.812 17.625 -7.508 1 97.75 302 VAL A CA 1
ATOM 2428 C C . VAL A 1 302 ? -23.984 18 -6.59 1 97.75 302 VAL A C 1
ATOM 2430 O O . VAL A 1 302 ? -24 19.078 -5.996 1 97.75 302 VAL A O 1
ATOM 2433 N N . GLU A 1 303 ? -24.922 17.094 -6.516 1 98.38 303 GLU A N 1
ATOM 2434 C CA . GLU A 1 303 ? -26.062 17.297 -5.629 1 98.38 303 GLU A CA 1
ATOM 2435 C C . GLU A 1 303 ? -25.609 17.406 -4.172 1 98.38 303 GLU A C 1
ATOM 2437 O O . GLU A 1 303 ? -26.109 18.25 -3.424 1 98.38 303 GLU A O 1
ATOM 2442 N N . LEU A 1 304 ? -24.766 16.5 -3.812 1 98.31 304 LEU A N 1
ATOM 2443 C CA . LEU A 1 304 ? -24.219 16.484 -2.455 1 98.31 304 LEU A CA 1
ATOM 2444 C C . LEU A 1 304 ? -23.562 17.812 -2.117 1 98.31 304 LEU A C 1
ATOM 2446 O O . LEU A 1 304 ? -23.812 18.375 -1.054 1 98.31 304 LEU A O 1
ATOM 2450 N N . ILE A 1 305 ? -22.734 18.312 -2.971 1 98.38 305 ILE A N 1
ATOM 2451 C CA . ILE A 1 305 ? -22.016 19.562 -2.754 1 98.38 305 ILE A CA 1
ATOM 2452 C C . ILE A 1 305 ? -23.016 20.719 -2.643 1 98.38 305 ILE A C 1
ATOM 2454 O O . ILE A 1 305 ? -22.844 21.609 -1.814 1 98.38 305 ILE A O 1
ATOM 2458 N N . ALA A 1 306 ? -24.078 20.688 -3.451 1 98.44 306 ALA A N 1
ATOM 2459 C CA . ALA A 1 306 ? -25.109 21.719 -3.385 1 98.44 306 ALA A CA 1
ATOM 2460 C C . ALA A 1 306 ? -25.797 21.703 -2.021 1 98.44 306 ALA A C 1
ATOM 2462 O O . ALA A 1 306 ? -26.094 22.766 -1.467 1 98.44 306 ALA A O 1
ATOM 2463 N N . GLN A 1 307 ? -26.094 20.547 -1.532 1 98.69 307 GLN A N 1
ATOM 2464 C CA . GLN A 1 307 ? -26.688 20.406 -0.204 1 98.69 307 GLN A CA 1
ATOM 2465 C C . GLN A 1 307 ? -25.766 21 0.864 1 98.69 307 GLN A C 1
ATOM 2467 O O . GLN A 1 307 ? -26.234 21.703 1.761 1 98.69 307 GLN A O 1
ATOM 2472 N N . PHE A 1 308 ? -24.531 20.656 0.757 1 98.62 308 PHE A N 1
ATOM 2473 C CA . PHE A 1 308 ? -23.5 21.156 1.668 1 98.62 308 PHE A CA 1
ATOM 2474 C C . PHE A 1 308 ? -23.469 22.688 1.651 1 98.62 308 PHE A C 1
ATOM 2476 O O . PHE A 1 308 ? -23.5 23.312 2.705 1 98.62 308 PHE A O 1
ATOM 2483 N N . GLU A 1 309 ? -23.406 23.266 0.482 1 98.38 309 GLU A N 1
ATOM 2484 C CA . GLU A 1 309 ? -23.297 24.719 0.313 1 98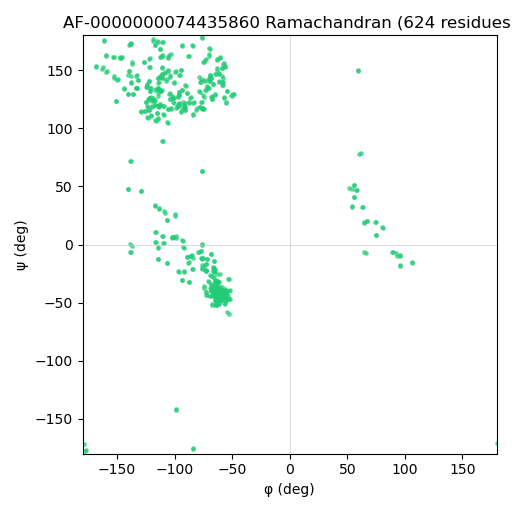.38 309 GLU A CA 1
ATOM 2485 C C . GLU A 1 309 ? -24.531 25.422 0.834 1 98.38 309 GLU A C 1
ATOM 2487 O O . GLU A 1 309 ? -24.438 26.5 1.435 1 98.38 309 GLU A O 1
ATOM 2492 N N . LYS A 1 310 ? -25.641 24.891 0.548 1 98.19 310 LYS A N 1
ATOM 2493 C CA . LYS A 1 310 ? -26.891 25.453 1.047 1 98.19 310 LYS A CA 1
ATOM 2494 C C . LYS A 1 310 ? -26.891 25.516 2.572 1 98.19 310 LYS A C 1
ATOM 2496 O O . LYS A 1 310 ? -27.297 26.531 3.156 1 98.19 310 LYS A O 1
ATOM 2501 N N . ALA A 1 311 ? -26.422 24.438 3.168 1 98.12 311 ALA A N 1
ATOM 2502 C CA . ALA A 1 311 ? -26.391 24.359 4.625 1 98.12 311 ALA A CA 1
ATOM 2503 C C . ALA A 1 311 ? -25.375 25.328 5.215 1 98.12 311 ALA A C 1
ATOM 2505 O O . ALA A 1 311 ? -25.562 25.875 6.301 1 98.12 311 ALA A O 1
ATOM 2506 N N . MET A 1 312 ? -24.266 25.453 4.531 1 97.19 312 MET A N 1
ATOM 2507 C CA . MET A 1 312 ? -23.203 26.344 5.004 1 97.19 312 MET A CA 1
ATOM 2508 C C . MET A 1 312 ? -23.672 27.797 4.992 1 97.19 312 MET A C 1
ATOM 2510 O O . MET A 1 312 ? -23.219 28.594 5.809 1 97.19 312 MET A O 1
ATOM 2514 N N . LYS A 1 313 ? -24.594 28.297 4.086 1 92.44 313 LYS A N 1
ATOM 2515 C CA . LYS A 1 313 ? -25.078 29.656 3.947 1 92.44 313 LYS A CA 1
ATOM 2516 C C . LYS A 1 313 ? -26.25 29.922 4.902 1 92.44 313 LYS A C 1
ATOM 2518 O O . LYS A 1 313 ? -26.641 31.078 5.094 1 92.44 313 LYS A O 1
ATOM 2523 N N . SER A 1 314 ? -26.703 28.938 5.484 1 82.19 314 SER A N 1
ATOM 2524 C CA . SER A 1 314 ? -27.859 29.109 6.363 1 82.19 314 SER A CA 1
ATOM 2525 C C . SER A 1 314 ? -27.422 29.547 7.762 1 82.19 314 SER A C 1
ATOM 2527 O O . SER A 1 314 ? -26.312 29.234 8.188 1 82.19 314 SER A O 1
ATOM 2529 N N . MET B 1 1 ? -4.418 -23.875 -21.844 1 88.38 1 MET B N 1
ATOM 2530 C CA . MET B 1 1 ? -4.785 -24.078 -20.453 1 88.38 1 MET B CA 1
ATOM 2531 C C . MET B 1 1 ? -4.527 -22.812 -19.625 1 88.38 1 MET B C 1
ATOM 2533 O O . MET B 1 1 ? -5.457 -22.219 -19.078 1 88.38 1 MET B O 1
ATOM 2537 N N . PHE B 1 2 ? -3.277 -22.297 -19.625 1 95.94 2 PHE B N 1
ATOM 2538 C CA . PHE B 1 2 ? -2.947 -21.078 -18.891 1 95.94 2 PHE B CA 1
ATOM 2539 C C . PHE B 1 2 ? -2.98 -19.859 -19.797 1 95.94 2 PHE B C 1
ATOM 2541 O O . PHE B 1 2 ? -2.443 -19.906 -20.906 1 95.94 2 PHE B O 1
ATOM 2548 N N . ASN B 1 3 ? -3.662 -18.891 -19.453 1 97.12 3 ASN B N 1
ATOM 2549 C CA . ASN B 1 3 ? -3.635 -17.578 -20.078 1 97.12 3 ASN B CA 1
ATOM 2550 C C . ASN B 1 3 ? -2.98 -16.531 -19.172 1 97.12 3 ASN B C 1
ATOM 2552 O O . ASN B 1 3 ? -3.537 -16.172 -18.141 1 97.12 3 ASN B O 1
ATOM 2556 N N . VAL B 1 4 ? -1.807 -16.078 -19.609 1 98.19 4 VAL B N 1
ATOM 2557 C CA . VAL B 1 4 ? -1.012 -15.188 -18.766 1 98.19 4 VAL B CA 1
ATOM 2558 C C . VAL B 1 4 ? -1.128 -13.75 -19.281 1 98.19 4 VAL B C 1
ATOM 2560 O O . VAL B 1 4 ? -0.966 -13.492 -20.469 1 98.19 4 VAL B O 1
ATOM 2563 N N . GLU B 1 5 ? -1.426 -12.859 -18.391 1 97.88 5 GLU B N 1
ATOM 2564 C CA . GLU B 1 5 ? -1.524 -11.438 -18.703 1 97.88 5 GLU B CA 1
ATOM 2565 C C . GLU B 1 5 ? -0.615 -10.609 -17.797 1 97.88 5 GLU B C 1
ATOM 2567 O O . GLU B 1 5 ? -0.697 -10.703 -16.562 1 97.88 5 GLU B O 1
ATOM 2572 N N . ILE B 1 6 ? 0.277 -9.844 -18.375 1 97.5 6 ILE B N 1
ATOM 2573 C CA . ILE B 1 6 ? 1.042 -8.875 -17.609 1 97.5 6 ILE B CA 1
ATOM 2574 C C . ILE B 1 6 ? 0.165 -7.664 -17.281 1 97.5 6 ILE B C 1
ATOM 2576 O O . ILE B 1 6 ? -0.272 -6.949 -18.188 1 97.5 6 ILE B O 1
ATOM 2580 N N . LYS B 1 7 ? -0.063 -7.445 -15.992 1 96.94 7 LYS B N 1
ATOM 2581 C CA . LYS B 1 7 ? -1.009 -6.426 -15.555 1 96.94 7 LYS B CA 1
ATOM 2582 C C . LYS B 1 7 ? -0.285 -5.148 -15.141 1 96.94 7 LYS B C 1
ATOM 2584 O O . LYS B 1 7 ? -0.709 -4.465 -14.203 1 96.94 7 LYS B O 1
ATOM 2589 N N . SER B 1 8 ? 0.864 -4.902 -15.672 1 93.56 8 SER B N 1
ATOM 2590 C CA . SER B 1 8 ? 1.649 -3.695 -15.438 1 93.56 8 SER B CA 1
ATOM 2591 C C . SER B 1 8 ? 2.324 -3.217 -16.719 1 93.56 8 SER B C 1
ATOM 2593 O O . SER B 1 8 ? 2.693 -4.027 -17.562 1 93.56 8 SER B O 1
ATOM 2595 N N . SER B 1 9 ? 2.447 -1.935 -16.859 1 90.31 9 SER B N 1
ATOM 2596 C CA . SER B 1 9 ? 3.209 -1.4 -17.984 1 90.31 9 SER B CA 1
ATOM 2597 C C . SER B 1 9 ? 4.699 -1.677 -17.828 1 90.31 9 SER B C 1
ATOM 2599 O O . SER B 1 9 ? 5.156 -2.053 -16.75 1 90.31 9 SER B O 1
ATOM 2601 N N . ARG B 1 10 ? 5.402 -1.439 -18.859 1 89.12 10 ARG B N 1
ATOM 2602 C CA . ARG B 1 10 ? 6.824 -1.773 -18.891 1 89.12 10 ARG B CA 1
ATOM 2603 C C . ARG B 1 10 ? 7.609 -0.926 -17.891 1 89.12 10 ARG B C 1
ATOM 2605 O O . ARG B 1 10 ? 8.656 -1.347 -17.406 1 89.12 10 ARG B O 1
ATOM 2612 N N . LYS B 1 11 ? 7.062 0.196 -17.547 1 87.19 11 LYS B N 1
ATOM 2613 C CA . LYS B 1 11 ? 7.801 1.11 -16.688 1 87.19 11 LYS B CA 1
ATOM 2614 C C . LYS B 1 11 ? 7.312 1.016 -15.242 1 87.19 11 LYS B C 1
ATOM 2616 O O . LYS B 1 11 ? 7.727 1.802 -14.383 1 87.19 11 LYS B O 1
ATOM 2621 N N . GLU B 1 12 ? 6.441 0.054 -15.016 1 89.31 12 GLU B N 1
ATOM 2622 C CA . GLU B 1 12 ? 5.852 -0.086 -13.688 1 89.31 12 GLU B CA 1
ATOM 2623 C C . GLU B 1 12 ? 6.32 -1.371 -13.008 1 89.31 12 GLU B C 1
ATOM 2625 O O . GLU B 1 12 ? 6.949 -2.221 -13.641 1 89.31 12 GLU B O 1
ATOM 2630 N N . ASP B 1 13 ? 6.039 -1.431 -11.766 1 94.94 13 ASP B N 1
ATOM 2631 C CA . ASP B 1 13 ? 6.367 -2.629 -10.992 1 94.94 13 ASP B CA 1
ATOM 2632 C C . ASP B 1 13 ? 5.594 -3.84 -11.508 1 94.94 13 ASP B C 1
ATOM 2634 O O . ASP B 1 13 ? 4.473 -3.703 -12.008 1 94.94 13 ASP B O 1
ATOM 2638 N N . ILE B 1 14 ? 6.082 -4.941 -11.398 1 97.25 14 ILE B N 1
ATOM 2639 C CA . ILE B 1 14 ? 5.621 -6.141 -12.086 1 97.25 14 ILE B CA 1
ATOM 2640 C C . ILE B 1 14 ? 4.363 -6.676 -11.398 1 97.25 14 ILE B C 1
ATOM 2642 O O . ILE B 1 14 ? 4.242 -6.625 -10.172 1 97.25 14 ILE B O 1
ATOM 2646 N N . CYS B 1 15 ? 3.432 -7.113 -12.102 1 98.44 15 CYS B N 1
ATOM 2647 C CA . CYS B 1 15 ? 2.236 -7.852 -11.711 1 98.44 15 CYS B CA 1
ATOM 2648 C C . CYS B 1 15 ? 1.77 -8.766 -12.836 1 98.44 15 CYS B C 1
ATOM 2650 O O . CYS B 1 15 ? 1.524 -8.305 -13.953 1 98.44 15 CYS B O 1
ATOM 2652 N N . ILE B 1 16 ? 1.643 -10.07 -12.586 1 98.69 16 ILE B N 1
ATOM 2653 C CA . ILE B 1 16 ? 1.247 -11.031 -13.609 1 98.69 16 ILE B CA 1
ATOM 2654 C C . ILE B 1 16 ? -0.021 -11.758 -13.172 1 98.69 16 ILE B C 1
ATOM 2656 O O . ILE B 1 16 ? -0.084 -12.297 -12.062 1 98.69 16 ILE B O 1
ATOM 2660 N N . LEU B 1 17 ? -1.017 -11.734 -14 1 98.75 17 LEU B N 1
ATOM 2661 C CA . LEU B 1 17 ? -2.268 -12.453 -13.789 1 98.75 17 LEU B CA 1
ATOM 2662 C C . LEU B 1 17 ? -2.301 -13.742 -14.609 1 98.75 17 LEU B C 1
ATOM 2664 O O . LEU B 1 17 ? -2.025 -13.719 -15.812 1 98.75 17 LEU B O 1
ATOM 2668 N N . ILE B 1 18 ? -2.545 -14.828 -13.977 1 98.56 18 ILE B N 1
ATOM 2669 C CA . ILE B 1 18 ? -2.662 -16.109 -14.656 1 98.56 18 ILE B CA 1
ATOM 2670 C C . ILE B 1 18 ? -4.094 -16.625 -14.539 1 98.56 18 ILE B C 1
ATOM 2672 O O . ILE B 1 18 ? -4.582 -16.891 -13.438 1 98.56 18 ILE B O 1
ATOM 2676 N N . LYS B 1 19 ? -4.699 -16.781 -15.617 1 97.69 19 LYS B N 1
ATOM 2677 C CA . LYS B 1 19 ? -6.023 -17.391 -15.703 1 97.69 19 LYS B CA 1
ATOM 2678 C C . LYS B 1 19 ? -5.934 -18.828 -16.219 1 97.69 19 LYS B C 1
ATOM 2680 O O . LYS B 1 19 ? -5.07 -19.141 -17.047 1 97.69 19 LYS B O 1
ATOM 2685 N N . VAL B 1 20 ? -6.754 -19.656 -15.734 1 96 20 VAL B N 1
ATOM 2686 C CA . VAL B 1 20 ? -6.766 -21.062 -16.125 1 96 20 VAL B CA 1
ATOM 2687 C C . VAL B 1 20 ? -8.086 -21.391 -16.812 1 96 20 VAL B C 1
ATOM 2689 O O . VAL B 1 20 ? -9.156 -21.016 -16.328 1 96 20 VAL B O 1
ATOM 2692 N N . ALA B 1 21 ? -8.016 -22.062 -17.906 1 92.31 21 ALA B N 1
ATOM 2693 C CA . ALA B 1 21 ? -9.219 -22.438 -18.656 1 92.31 21 ALA B CA 1
ATOM 2694 C C . ALA B 1 21 ? -10.156 -23.281 -17.797 1 92.31 21 ALA B C 1
ATOM 2696 O O . ALA B 1 21 ? -9.703 -24.156 -17.047 1 92.31 21 ALA B O 1
ATOM 2697 N N . ASN B 1 22 ? -11.383 -23 -17.875 1 89.06 22 ASN B N 1
ATOM 2698 C CA . ASN B 1 22 ? -12.445 -23.75 -17.188 1 89.06 22 ASN B CA 1
ATOM 2699 C C . ASN B 1 22 ? -12.312 -23.625 -15.664 1 89.06 22 ASN B C 1
ATOM 2701 O O . ASN B 1 22 ? -12.633 -24.562 -14.938 1 89.06 22 ASN B O 1
ATOM 2705 N N . HIS B 1 23 ? -11.617 -22.656 -15.203 1 90.25 23 HIS B N 1
ATOM 2706 C CA . HIS B 1 23 ? -11.523 -22.328 -13.789 1 90.25 23 HIS B CA 1
ATOM 2707 C C . HIS B 1 23 ? -12.219 -21 -13.492 1 90.25 23 HIS B C 1
ATOM 2709 O O . HIS B 1 23 ? -12.148 -20.062 -14.289 1 90.25 23 HIS B O 1
ATOM 2715 N N . SER B 1 24 ? -12.828 -20.906 -12.398 1 90.69 24 SER B N 1
ATOM 2716 C CA . SER B 1 24 ? -13.492 -19.672 -11.992 1 90.69 24 SER B CA 1
ATOM 2717 C C . SER B 1 24 ? -12.508 -18.703 -11.328 1 90.69 24 SER B C 1
ATOM 2719 O O . SER B 1 24 ? -12.727 -17.5 -11.32 1 90.69 24 SER B O 1
ATOM 2721 N N . PHE B 1 25 ? -11.445 -19.25 -10.859 1 95.31 25 PHE B N 1
ATOM 2722 C CA . PHE B 1 25 ? -10.5 -18.438 -10.109 1 95.31 25 PHE B CA 1
ATOM 2723 C C . PHE B 1 25 ? -9.25 -18.141 -10.93 1 95.31 25 PHE B C 1
ATOM 2725 O O . PHE B 1 25 ? -8.938 -18.875 -11.867 1 95.31 25 PHE B O 1
ATOM 2732 N N . ASN B 1 26 ? -8.648 -17 -10.656 1 97.31 26 ASN B N 1
ATOM 2733 C CA . ASN B 1 26 ? -7.352 -16.688 -11.242 1 97.31 26 ASN B CA 1
ATOM 2734 C C . ASN B 1 26 ? -6.266 -16.578 -10.18 1 97.31 26 ASN B C 1
ATOM 2736 O O . ASN B 1 26 ? -6.523 -16.797 -9 1 97.31 26 ASN B O 1
ATOM 2740 N N . TYR B 1 27 ? -5.02 -16.391 -10.672 1 98.69 27 TYR B N 1
ATOM 2741 C CA . TYR B 1 27 ? -3.816 -16.391 -9.852 1 98.69 27 TYR B CA 1
ATOM 2742 C C . TYR B 1 27 ? -2.918 -15.211 -10.195 1 98.69 27 TYR B C 1
ATOM 2744 O O . TYR B 1 27 ? -2.885 -14.758 -11.344 1 98.69 27 TYR B O 1
ATOM 2752 N N . ILE B 1 28 ? -2.27 -14.711 -9.164 1 98.88 28 ILE B N 1
ATOM 2753 C CA . ILE B 1 28 ? -1.421 -13.539 -9.359 1 98.88 28 ILE B CA 1
ATOM 2754 C C . ILE B 1 28 ? 0.014 -13.867 -8.953 1 98.88 28 ILE B C 1
ATOM 2756 O O . ILE B 1 28 ? 0.242 -14.523 -7.934 1 98.88 28 ILE B O 1
ATOM 2760 N N . CYS B 1 29 ? 0.977 -13.539 -9.766 1 98.81 29 CYS B N 1
ATOM 2761 C CA . CYS B 1 29 ? 2.387 -13.562 -9.391 1 98.81 29 CYS B CA 1
ATOM 2762 C C . CYS B 1 29 ? 2.922 -12.148 -9.18 1 98.81 29 CYS B C 1
ATOM 2764 O O . CYS B 1 29 ? 2.961 -11.352 -10.125 1 98.81 29 CYS B O 1
ATOM 2766 N N . ASP B 1 30 ? 3.342 -11.836 -7.957 1 98.69 30 ASP B N 1
ATOM 2767 C CA . ASP B 1 30 ? 3.832 -10.539 -7.516 1 98.69 30 ASP B CA 1
ATOM 2768 C C . ASP B 1 30 ? 2.773 -9.453 -7.715 1 98.69 30 ASP B C 1
ATOM 2770 O O . ASP B 1 30 ? 1.917 -9.57 -8.594 1 98.69 30 ASP B O 1
ATOM 2774 N N . CYS B 1 31 ? 2.818 -8.516 -6.883 1 98.12 31 CYS B N 1
ATOM 2775 C CA . CYS B 1 31 ? 1.838 -7.438 -6.914 1 98.12 31 CYS B CA 1
ATOM 2776 C C . CYS B 1 31 ? 2.494 -6.094 -6.621 1 98.12 31 CYS B C 1
ATOM 2778 O O . CYS B 1 31 ? 2.021 -5.34 -5.766 1 98.12 31 CYS B O 1
ATOM 2780 N N . GLY B 1 32 ? 3.623 -5.875 -7.328 1 96.88 32 GLY B N 1
ATOM 2781 C CA . GLY B 1 32 ? 4.191 -4.539 -7.301 1 96.88 32 GLY B CA 1
ATOM 2782 C C . GLY B 1 32 ? 3.244 -3.477 -7.828 1 96.88 32 GLY B C 1
ATOM 2783 O O . GLY B 1 32 ? 3.236 -2.346 -7.34 1 96.88 32 GLY B O 1
ATOM 2784 N N . GLU B 1 33 ? 2.545 -3.84 -8.852 1 93.06 33 GLU B N 1
ATOM 2785 C CA . GLU B 1 33 ? 1.416 -3.078 -9.375 1 93.06 33 GLU B CA 1
ATOM 2786 C C . GLU B 1 33 ? 0.109 -3.848 -9.211 1 93.06 33 GLU B C 1
ATOM 2788 O O . GLU B 1 33 ? 0.067 -5.062 -9.422 1 93.06 33 GLU B O 1
ATOM 2793 N N . ALA B 1 34 ? -0.997 -3.127 -8.82 1 91.38 34 ALA B N 1
ATOM 2794 C CA . ALA B 1 34 ? -2.293 -3.791 -8.719 1 91.38 34 ALA B CA 1
ATOM 2795 C C . ALA B 1 34 ? -3.402 -2.922 -9.305 1 91.38 34 ALA B C 1
ATOM 2797 O O . ALA B 1 34 ? -4.559 -3.342 -9.375 1 91.38 34 ALA B O 1
ATOM 2798 N N . LYS B 1 35 ? -3.072 -1.782 -9.75 1 86.88 35 LYS B N 1
ATOM 2799 C CA . LYS B 1 35 ? -4.102 -0.85 -10.195 1 86.88 35 LYS B CA 1
ATOM 2800 C C . LYS B 1 35 ? -4.695 -1.291 -11.531 1 86.88 35 LYS B C 1
ATOM 2802 O O . LYS B 1 35 ? -5.797 -0.872 -11.898 1 86.88 35 LYS B O 1
ATOM 2807 N N . GLU B 1 36 ? -3.953 -2.086 -12.25 1 92.75 36 GLU B N 1
ATOM 2808 C CA . GLU B 1 36 ? -4.461 -2.555 -13.531 1 92.75 36 GLU B CA 1
ATOM 2809 C C . GLU B 1 36 ? -5.328 -3.797 -13.367 1 92.75 36 GLU B C 1
ATOM 2811 O O . GLU B 1 36 ? -5.965 -4.25 -14.32 1 92.75 36 GLU B O 1
ATOM 2816 N N . LEU B 1 37 ? -5.344 -4.391 -12.188 1 97.25 37 LEU B N 1
ATOM 2817 C CA . LEU B 1 37 ? -6.281 -5.469 -11.891 1 97.25 37 LEU B CA 1
ATOM 2818 C C . LEU B 1 37 ? -7.695 -4.922 -11.703 1 97.25 37 LEU B C 1
ATOM 2820 O O . LEU B 1 37 ? -7.887 -3.895 -11.047 1 97.25 37 LEU B O 1
ATOM 2824 N N . THR B 1 38 ? -8.625 -5.57 -12.344 1 97.12 38 THR B N 1
ATOM 2825 C CA . THR B 1 38 ? -10.016 -5.207 -12.07 1 97.12 38 THR B CA 1
ATOM 2826 C C . THR B 1 38 ? -10.445 -5.715 -10.695 1 97.12 38 THR B C 1
ATOM 2828 O O . THR B 1 38 ? -9.812 -6.609 -10.133 1 97.12 38 THR B O 1
ATOM 2831 N N . VAL B 1 39 ? -11.469 -5.125 -10.172 1 96.62 39 VAL B N 1
ATOM 2832 C CA . VAL B 1 39 ? -12.023 -5.566 -8.891 1 96.62 39 VAL B CA 1
ATOM 2833 C C . VAL B 1 39 ? -12.352 -7.055 -8.953 1 96.62 39 VAL B C 1
ATOM 2835 O O . VAL B 1 39 ? -12.031 -7.805 -8.031 1 96.62 39 VAL B O 1
ATOM 2838 N N . LYS B 1 40 ? -12.945 -7.465 -10.047 1 97.19 40 LYS B N 1
ATOM 2839 C CA . LYS B 1 40 ? -13.336 -8.859 -10.219 1 97.19 40 LYS B CA 1
ATOM 2840 C C . LYS B 1 40 ? -12.117 -9.773 -10.227 1 97.19 40 LYS B C 1
ATOM 2842 O O . LYS B 1 40 ? -12.141 -10.859 -9.641 1 97.19 40 LYS B O 1
ATOM 2847 N N . GLU B 1 41 ? -11.078 -9.352 -10.914 1 97.94 41 GLU B N 1
ATOM 2848 C CA . GLU B 1 41 ? -9.852 -10.141 -10.945 1 97.94 41 GLU B CA 1
ATOM 2849 C C . GLU B 1 41 ? -9.273 -10.305 -9.539 1 97.94 41 GLU B C 1
ATOM 2851 O O . GLU B 1 41 ? -8.789 -11.383 -9.188 1 97.94 41 GLU B O 1
ATOM 2856 N N . CYS B 1 42 ? -9.312 -9.258 -8.75 1 98.38 42 CYS B N 1
ATOM 2857 C CA . CYS B 1 42 ? -8.852 -9.352 -7.367 1 98.38 42 CYS B CA 1
ATOM 2858 C C . CYS B 1 42 ? -9.727 -10.312 -6.566 1 98.38 42 CYS B C 1
ATOM 2860 O O . CYS B 1 42 ? -9.219 -11.188 -5.871 1 98.38 42 CYS B O 1
ATOM 2862 N N . GLN B 1 43 ? -11.008 -10.133 -6.688 1 98.06 43 GLN B N 1
ATOM 2863 C CA . GLN B 1 43 ? -11.961 -10.945 -5.934 1 98.06 43 GLN B CA 1
ATOM 2864 C C . GLN B 1 43 ? -11.859 -12.414 -6.324 1 98.06 43 GLN B C 1
ATOM 2866 O O . GLN B 1 43 ? -12.039 -13.297 -5.488 1 98.06 43 GLN B O 1
ATOM 2871 N N . ASP B 1 44 ? -11.523 -12.648 -7.539 1 97.69 44 ASP B N 1
ATOM 2872 C CA . ASP B 1 44 ? -11.508 -14.008 -8.055 1 97.69 44 ASP B CA 1
ATOM 2873 C C . ASP B 1 44 ? -10.125 -14.633 -7.926 1 97.69 44 ASP B C 1
ATOM 2875 O O . ASP B 1 44 ? -9.891 -15.75 -8.383 1 97.69 44 ASP B O 1
ATOM 2879 N N . THR B 1 45 ? -9.234 -13.977 -7.352 1 98.44 45 THR B N 1
ATOM 2880 C CA . THR B 1 45 ? -7.91 -14.547 -7.133 1 98.44 45 THR B CA 1
ATOM 2881 C C . THR B 1 45 ? -7.926 -15.531 -5.973 1 98.44 45 THR B C 1
ATOM 2883 O O . THR B 1 45 ? -8.281 -15.172 -4.852 1 98.44 45 THR B O 1
ATOM 2886 N N . SER B 1 46 ? -7.52 -16.734 -6.262 1 98.19 46 SER B N 1
ATOM 2887 C CA . SER B 1 46 ? -7.539 -17.781 -5.242 1 98.19 46 SER B CA 1
ATOM 2888 C C . SER B 1 46 ? -6.168 -17.938 -4.586 1 98.19 46 SER B C 1
ATOM 2890 O O . SER B 1 46 ? -6.062 -18.469 -3.48 1 98.19 46 SER B O 1
ATOM 2892 N N . ALA B 1 47 ? -5.141 -17.5 -5.312 1 98.81 47 ALA B N 1
ATOM 2893 C CA . ALA B 1 47 ? -3.799 -17.578 -4.738 1 98.81 47 ALA B CA 1
ATOM 2894 C C . ALA B 1 47 ? -2.893 -16.5 -5.32 1 98.81 47 ALA B C 1
ATOM 2896 O O . ALA B 1 47 ? -3.047 -16.109 -6.48 1 98.81 47 ALA B O 1
ATOM 2897 N N . ILE B 1 48 ? -2.066 -16 -4.512 1 98.94 48 ILE B N 1
ATOM 2898 C CA . ILE B 1 48 ? -1.039 -15.031 -4.879 1 98.94 48 ILE B CA 1
ATOM 2899 C C . ILE B 1 48 ? 0.345 -15.625 -4.621 1 98.94 48 ILE B C 1
ATOM 2901 O O . ILE B 1 48 ? 0.629 -16.094 -3.52 1 98.94 48 ILE B O 1
ATOM 2905 N N . PHE B 1 49 ? 1.154 -15.648 -5.625 1 98.94 49 PHE B N 1
ATOM 2906 C CA . PHE B 1 49 ? 2.51 -16.188 -5.555 1 98.94 49 PHE B CA 1
ATOM 2907 C C . PHE B 1 49 ? 3.537 -15.055 -5.566 1 98.94 49 PHE B C 1
ATOM 2909 O O . PHE B 1 49 ? 3.797 -14.461 -6.613 1 98.94 49 PHE B O 1
ATOM 2916 N N . ILE B 1 50 ? 4.121 -14.781 -4.406 1 98.94 50 ILE B N 1
ATOM 2917 C CA . ILE B 1 50 ? 5.047 -13.672 -4.234 1 98.94 50 ILE B CA 1
ATOM 2918 C C . ILE B 1 50 ? 6.484 -14.172 -4.371 1 98.94 50 ILE B C 1
ATOM 2920 O O . ILE B 1 50 ? 6.906 -15.07 -3.643 1 98.94 50 ILE B O 1
ATOM 2924 N N . SER B 1 51 ? 7.188 -13.609 -5.312 1 98.88 51 SER B N 1
ATOM 2925 C CA . SER B 1 51 ? 8.586 -13.992 -5.465 1 98.88 51 SER B CA 1
ATOM 2926 C C . SER B 1 51 ? 9.406 -13.586 -4.242 1 98.88 51 SER B C 1
ATOM 2928 O O . SER B 1 51 ? 10.102 -14.414 -3.652 1 98.88 51 SER B O 1
ATOM 2930 N N . HIS B 1 52 ? 9.312 -12.367 -3.873 1 98.81 52 HIS B N 1
ATOM 2931 C CA . HIS B 1 52 ? 9.914 -11.805 -2.666 1 98.81 52 HIS B CA 1
ATOM 2932 C C . HIS B 1 52 ? 9.25 -10.484 -2.289 1 98.81 52 HIS B C 1
ATOM 2934 O O . HIS B 1 52 ? 8.43 -9.961 -3.041 1 98.81 52 HIS B O 1
ATOM 2940 N N . THR B 1 53 ? 9.664 -9.93 -1.143 1 98.56 53 THR B N 1
ATOM 2941 C CA . THR B 1 53 ? 8.875 -8.812 -0.644 1 98.56 53 THR B CA 1
ATOM 2942 C C . THR B 1 53 ? 9.688 -7.52 -0.677 1 98.56 53 THR B C 1
ATOM 2944 O O . THR B 1 53 ? 9.578 -6.684 0.223 1 98.56 53 THR B O 1
ATOM 2947 N N . HIS B 1 54 ? 10.617 -7.406 -1.653 1 98.44 54 HIS B N 1
ATOM 2948 C CA . HIS B 1 54 ? 11 -6.027 -1.949 1 98.44 54 HIS B CA 1
ATOM 2949 C C . HIS B 1 54 ? 9.781 -5.191 -2.324 1 98.44 54 HIS B C 1
ATOM 2951 O O . HIS B 1 54 ? 8.797 -5.719 -2.844 1 98.44 54 HIS B O 1
ATOM 2957 N N . ILE B 1 55 ? 9.828 -3.955 -2.105 1 97.62 55 ILE B N 1
ATOM 2958 C CA . ILE B 1 55 ? 8.688 -3.053 -2.203 1 97.62 55 ILE B CA 1
ATOM 2959 C C . ILE B 1 55 ? 8.086 -3.129 -3.604 1 97.62 55 ILE B C 1
ATOM 2961 O O . ILE B 1 55 ? 6.867 -3.195 -3.76 1 97.62 55 ILE B O 1
ATOM 2965 N N . ASP B 1 56 ? 8.938 -3.219 -4.641 1 96.81 56 ASP B N 1
ATOM 2966 C CA . ASP B 1 56 ? 8.453 -3.158 -6.02 1 96.81 56 ASP B CA 1
ATOM 2967 C C . ASP B 1 56 ? 7.805 -4.477 -6.43 1 96.81 56 ASP B C 1
ATOM 2969 O O . ASP B 1 56 ? 7.238 -4.582 -7.52 1 96.81 56 ASP B O 1
ATOM 2973 N N . HIS B 1 57 ? 7.727 -5.461 -5.617 1 98.5 57 HIS B N 1
ATOM 2974 C CA . HIS B 1 57 ? 7.086 -6.734 -5.926 1 98.5 57 HIS B CA 1
ATOM 2975 C C . HIS B 1 57 ? 5.855 -6.957 -5.051 1 98.5 57 HIS B C 1
ATOM 2977 O O . HIS B 1 57 ? 5.051 -7.855 -5.316 1 98.5 57 HIS B O 1
ATOM 2983 N N . PHE B 1 58 ? 5.684 -6.113 -3.973 1 98.56 58 PHE B N 1
ATOM 2984 C CA . PHE B 1 58 ? 4.711 -6.512 -2.959 1 98.56 58 PHE B CA 1
ATOM 2985 C C . PHE B 1 58 ? 3.885 -5.316 -2.502 1 98.56 58 PHE B C 1
ATOM 2987 O O . PHE B 1 58 ? 2.865 -5.48 -1.83 1 98.56 58 PHE B O 1
ATOM 2994 N N . ILE B 1 59 ? 4.148 -4.152 -2.877 1 97.88 59 ILE B N 1
ATOM 2995 C CA . ILE B 1 59 ? 3.693 -2.902 -2.277 1 97.88 59 ILE B CA 1
ATOM 2996 C C . ILE B 1 59 ? 2.182 -2.771 -2.443 1 97.88 59 ILE B C 1
ATOM 2998 O O . ILE B 1 59 ? 1.519 -2.104 -1.646 1 97.88 59 ILE B O 1
ATOM 3002 N N . ASN B 1 60 ? 1.595 -3.434 -3.416 1 97.31 60 ASN B N 1
ATOM 3003 C CA . ASN B 1 60 ? 0.171 -3.225 -3.656 1 97.31 60 ASN B CA 1
ATOM 3004 C C . ASN B 1 60 ? -0.656 -4.418 -3.191 1 97.31 60 ASN B C 1
ATOM 3006 O O . ASN B 1 60 ? -1.785 -4.613 -3.645 1 97.31 60 ASN B O 1
ATOM 3010 N N . PHE B 1 61 ? -0.128 -5.246 -2.291 1 98.5 61 PHE B N 1
ATOM 3011 C CA . PHE B 1 61 ? -0.89 -6.332 -1.682 1 98.5 61 PHE B CA 1
ATOM 3012 C C . PHE B 1 61 ? -2.156 -5.797 -1.021 1 98.5 61 PHE B C 1
ATOM 3014 O O . PHE B 1 61 ? -3.221 -6.41 -1.122 1 98.5 61 PHE B O 1
ATOM 3021 N N . GLY B 1 62 ? -2.016 -4.711 -0.359 1 97.19 62 GLY B N 1
ATOM 3022 C CA . GLY B 1 62 ? -3.154 -4.094 0.304 1 97.19 62 GLY B CA 1
ATOM 3023 C C . GLY B 1 62 ? -4.305 -3.797 -0.638 1 97.19 62 GLY B C 1
ATOM 3024 O O . GLY B 1 62 ? -5.473 -3.904 -0.254 1 97.19 62 GLY B O 1
ATOM 3025 N N . THR B 1 63 ? -3.984 -3.359 -1.876 1 96.5 63 THR B N 1
ATOM 3026 C CA . THR B 1 63 ? -5.012 -3.076 -2.871 1 96.5 63 THR B CA 1
ATOM 3027 C C . THR B 1 63 ? -5.82 -4.332 -3.188 1 96.5 63 THR B C 1
ATOM 3029 O O . THR B 1 63 ? -7.047 -4.281 -3.275 1 96.5 63 THR B O 1
ATOM 3032 N N . ILE B 1 64 ? -5.109 -5.422 -3.328 1 98.19 64 ILE B N 1
ATOM 3033 C CA . ILE B 1 64 ? -5.789 -6.688 -3.586 1 98.19 64 ILE B CA 1
ATOM 3034 C C . ILE B 1 64 ? -6.645 -7.07 -2.381 1 98.19 64 ILE B C 1
ATOM 3036 O O . ILE B 1 64 ? -7.82 -7.414 -2.529 1 98.19 64 ILE B O 1
ATOM 3040 N N . LEU B 1 65 ? -6.039 -6.98 -1.2 1 97.94 65 LEU B N 1
ATOM 3041 C CA . LEU B 1 65 ? -6.738 -7.25 0.052 1 97.94 65 LEU B CA 1
ATOM 3042 C C . LEU B 1 65 ? -8.023 -6.434 0.147 1 97.94 65 LEU B C 1
ATOM 3044 O O . LEU B 1 65 ? -9.086 -6.977 0.46 1 97.94 65 LEU B O 1
ATOM 3048 N N . ARG B 1 66 ? -7.949 -5.191 -0.14 1 96.31 66 ARG B N 1
ATOM 3049 C CA . ARG B 1 66 ? -9.078 -4.273 -0.043 1 96.31 66 ARG B CA 1
ATOM 3050 C C . ARG B 1 66 ? -10.25 -4.75 -0.892 1 96.31 66 ARG B C 1
ATOM 3052 O O . ARG B 1 66 ? -11.406 -4.652 -0.476 1 96.31 66 ARG B O 1
ATOM 3059 N N . HIS B 1 67 ? -9.945 -5.219 -2.078 1 97 67 HIS B N 1
ATOM 3060 C CA . HIS B 1 67 ? -10.992 -5.668 -2.988 1 97 67 HIS B CA 1
ATOM 3061 C C . HIS B 1 67 ? -11.539 -7.027 -2.57 1 97 67 HIS B C 1
ATOM 3063 O O . HIS B 1 67 ? -12.672 -7.379 -2.918 1 97 67 HIS B O 1
ATOM 3069 N N . GLN B 1 68 ? -10.758 -7.75 -1.794 1 97.88 68 GLN B N 1
ATOM 3070 C CA . GLN B 1 68 ? -11.156 -9.117 -1.472 1 97.88 68 GLN B CA 1
ATOM 3071 C C . GLN B 1 68 ? -11.961 -9.164 -0.177 1 97.88 68 GLN B C 1
ATOM 3073 O O . GLN B 1 68 ? -12.672 -10.141 0.077 1 97.88 68 GLN B O 1
ATOM 3078 N N . ILE B 1 69 ? -11.773 -8.188 0.618 1 96.12 69 ILE B N 1
ATOM 3079 C CA . ILE B 1 69 ? -12.461 -8.164 1.907 1 96.12 69 ILE B CA 1
ATOM 3080 C C . ILE B 1 69 ? -13.961 -8.32 1.695 1 96.12 69 ILE B C 1
ATOM 3082 O O . ILE B 1 69 ? -14.547 -7.656 0.839 1 96.12 69 ILE B O 1
ATOM 3086 N N . GLY B 1 70 ? -14.648 -9.227 2.445 1 96.06 70 GLY B N 1
ATOM 3087 C CA . GLY B 1 70 ? -16.094 -9.422 2.373 1 96.06 70 GLY B CA 1
ATOM 3088 C C . GLY B 1 70 ? -16.5 -10.555 1.457 1 96.06 70 GLY B C 1
ATOM 3089 O O . GLY B 1 70 ? -17.656 -10.953 1.429 1 96.06 70 GLY B O 1
ATOM 3090 N N . THR B 1 71 ? -15.539 -11.109 0.696 1 96.81 71 THR B N 1
ATOM 3091 C CA . THR B 1 71 ? -15.859 -12.18 -0.238 1 96.81 71 THR B CA 1
ATOM 3092 C C . THR B 1 71 ? -16.141 -13.477 0.507 1 96.81 71 THR B C 1
ATOM 3094 O O . THR B 1 71 ? -16.734 -14.406 -0.048 1 96.81 71 THR B O 1
ATOM 3097 N N . GLY B 1 72 ? -15.602 -13.531 1.737 1 97.69 72 GLY B N 1
ATOM 3098 C CA . GLY B 1 72 ? -15.75 -14.75 2.52 1 97.69 72 GLY B CA 1
ATOM 3099 C C . GLY B 1 72 ? -14.859 -15.883 2.045 1 97.69 72 GLY B C 1
ATOM 3100 O O . GLY B 1 72 ? -14.953 -17 2.543 1 97.69 72 GLY B O 1
ATOM 3101 N N . LYS B 1 73 ? -13.977 -15.656 1.158 1 97.38 73 LYS B N 1
ATOM 3102 C CA . LYS B 1 73 ? -13.148 -16.688 0.536 1 97.38 73 LYS B CA 1
ATOM 3103 C C . LYS B 1 73 ? -11.883 -16.938 1.346 1 97.38 73 LYS B C 1
ATOM 3105 O O . LYS B 1 73 ? -11.547 -16.172 2.246 1 97.38 73 LYS B O 1
ATOM 3110 N N . LYS B 1 74 ? -11.312 -18.047 1.064 1 98.06 74 LYS B N 1
ATOM 3111 C CA . LYS B 1 74 ? -9.953 -18.344 1.505 1 98.06 74 LYS B CA 1
ATOM 3112 C C . LYS B 1 74 ? -8.953 -18.141 0.378 1 98.06 74 LYS B C 1
ATOM 3114 O O . LYS B 1 74 ? -9.094 -18.703 -0.708 1 98.06 74 LYS B O 1
ATOM 3119 N N . VAL B 1 75 ? -7.996 -17.297 0.618 1 98.75 75 VAL B N 1
ATOM 3120 C CA . VAL B 1 75 ? -6.984 -16.969 -0.384 1 98.75 75 VAL B CA 1
ATOM 3121 C C . VAL B 1 75 ? -5.617 -17.453 0.088 1 98.75 75 VAL B C 1
ATOM 3123 O O . VAL B 1 75 ? -5.246 -17.25 1.247 1 98.75 75 VAL B O 1
ATOM 3126 N N . VAL B 1 76 ? -4.848 -18.094 -0.806 1 98.88 76 VAL B N 1
ATOM 3127 C CA . VAL B 1 76 ? -3.516 -18.594 -0.48 1 98.88 76 VAL B CA 1
ATOM 3128 C C . VAL B 1 76 ? -2.465 -17.578 -0.913 1 98.88 76 VAL B C 1
ATOM 3130 O O . VAL B 1 76 ? -2.557 -17 -2.002 1 98.88 76 VAL B O 1
ATOM 3133 N N . VAL B 1 77 ? -1.545 -17.25 -0.04 1 98.94 77 VAL B N 1
ATOM 3134 C CA . VAL B 1 77 ? -0.387 -16.438 -0.391 1 98.94 77 VAL B CA 1
ATOM 3135 C C . VAL B 1 77 ? 0.894 -17.234 -0.185 1 98.94 77 VAL B C 1
ATOM 3137 O O . VAL B 1 77 ? 1.152 -17.734 0.913 1 98.94 77 VAL B O 1
ATOM 3140 N N . CYS B 1 78 ? 1.649 -17.422 -1.207 1 98.94 78 CYS B N 1
ATOM 3141 C CA . CYS B 1 78 ? 2.916 -18.141 -1.145 1 98.94 78 CYS B CA 1
ATOM 3142 C C . CYS B 1 78 ? 4.094 -17.188 -1.291 1 98.94 78 CYS B C 1
ATOM 3144 O O . CYS B 1 78 ? 4.008 -16.203 -2.02 1 98.94 78 CYS B O 1
ATOM 3146 N N . GLY B 1 79 ? 5.156 -17.516 -0.676 1 98.88 79 GLY B N 1
ATOM 3147 C CA . GLY B 1 79 ? 6.355 -16.688 -0.811 1 98.88 79 GLY B CA 1
ATOM 3148 C C . GLY B 1 79 ? 7.547 -17.25 -0.057 1 98.88 79 GLY B C 1
ATOM 3149 O O . GLY B 1 79 ? 7.465 -18.344 0.523 1 98.88 79 GLY B O 1
ATOM 3150 N N . PRO B 1 80 ? 8.633 -16.562 -0.089 1 98.75 80 PRO B N 1
ATOM 3151 C CA . PRO B 1 80 ? 9.852 -17.047 0.565 1 98.75 80 PRO B CA 1
ATOM 3152 C C . PRO B 1 80 ? 9.805 -16.891 2.084 1 98.75 80 PRO B C 1
ATOM 3154 O O . PRO B 1 80 ? 8.805 -16.406 2.629 1 98.75 80 PRO B O 1
ATOM 3157 N N . LYS B 1 81 ? 10.891 -17.359 2.723 1 98.25 81 LYS B N 1
ATOM 3158 C CA . LYS B 1 81 ? 11.016 -17.172 4.168 1 98.25 81 LYS B CA 1
ATOM 3159 C C . LYS B 1 81 ? 10.742 -15.727 4.57 1 98.25 81 LYS B C 1
ATOM 3161 O O . LYS B 1 81 ? 11.281 -14.797 3.969 1 98.25 81 LYS B O 1
ATOM 3166 N N . GLY B 1 82 ? 9.859 -15.516 5.559 1 98.12 82 GLY B N 1
ATOM 3167 C CA . GLY B 1 82 ? 9.5 -14.188 6.027 1 98.12 82 GLY B CA 1
ATOM 3168 C C . GLY B 1 82 ? 8.125 -13.742 5.578 1 98.12 82 GLY B C 1
ATOM 3169 O O . GLY B 1 82 ? 7.539 -12.828 6.164 1 98.12 82 GLY B O 1
ATOM 3170 N N . ILE B 1 83 ? 7.543 -14.469 4.562 1 98.88 83 ILE B N 1
ATOM 3171 C CA . ILE B 1 83 ? 6.316 -14.016 3.916 1 98.88 83 ILE B CA 1
ATOM 3172 C C . ILE B 1 83 ? 5.168 -14.023 4.922 1 98.88 83 ILE B C 1
ATOM 3174 O O . ILE B 1 83 ? 4.277 -13.172 4.867 1 98.88 83 ILE B O 1
ATOM 3178 N N . ILE B 1 84 ? 5.152 -14.945 5.867 1 98.88 84 ILE B N 1
ATOM 3179 C CA . ILE B 1 84 ? 4.078 -15.039 6.852 1 98.88 84 ILE B CA 1
ATOM 3180 C C . ILE B 1 84 ? 4.02 -13.75 7.672 1 98.88 84 ILE B C 1
ATOM 3182 O O . ILE B 1 84 ? 2.969 -13.117 7.77 1 98.88 84 ILE B O 1
ATOM 3186 N N . ASN B 1 85 ? 5.18 -13.367 8.188 1 98.69 85 ASN B N 1
ATOM 3187 C CA . ASN B 1 85 ? 5.246 -12.156 9 1 98.69 85 ASN B CA 1
ATOM 3188 C C . ASN B 1 85 ? 4.977 -10.906 8.164 1 98.69 85 ASN B C 1
ATOM 3190 O O . ASN B 1 85 ? 4.359 -9.953 8.648 1 98.69 85 ASN B O 1
ATOM 3194 N N . GLN B 1 86 ? 5.445 -10.914 6.988 1 98.81 86 GLN B N 1
ATOM 3195 C CA . GLN B 1 86 ? 5.301 -9.75 6.121 1 98.81 86 GLN B CA 1
ATOM 3196 C C . GLN B 1 86 ? 3.846 -9.547 5.715 1 98.81 86 GLN B C 1
ATOM 3198 O O . GLN B 1 86 ? 3.336 -8.422 5.758 1 98.81 86 GLN B O 1
ATOM 3203 N N . VAL B 1 87 ? 3.156 -10.625 5.336 1 98.94 87 VAL B N 1
ATOM 3204 C CA . VAL B 1 87 ? 1.736 -10.539 5.012 1 98.94 87 VAL B CA 1
ATOM 3205 C C . VAL B 1 87 ? 0.948 -10.117 6.25 1 98.94 87 VAL B C 1
ATOM 3207 O O . VAL B 1 87 ? 0.096 -9.227 6.172 1 98.94 87 VAL B O 1
ATOM 3210 N N . GLN B 1 88 ? 1.232 -10.75 7.375 1 98.88 88 GLN B N 1
ATOM 3211 C CA . GLN B 1 88 ? 0.55 -10.398 8.617 1 98.88 88 GLN B CA 1
ATOM 3212 C C . GLN B 1 88 ? 0.762 -8.93 8.969 1 98.88 88 GLN B C 1
ATOM 3214 O O . GLN B 1 88 ? -0.182 -8.234 9.344 1 98.88 88 GLN B O 1
ATOM 3219 N N . SER B 1 89 ? 1.995 -8.508 8.852 1 98.75 89 SER B N 1
ATOM 3220 C CA . SER B 1 89 ? 2.316 -7.117 9.133 1 98.75 89 SER B CA 1
ATOM 3221 C C . SER B 1 89 ? 1.556 -6.172 8.211 1 98.75 89 SER B C 1
ATOM 3223 O O . SER B 1 89 ? 1.027 -5.152 8.648 1 98.75 89 SER B O 1
ATOM 3225 N N . ASN B 1 90 ? 1.557 -6.496 6.922 1 98.69 90 ASN B N 1
ATOM 3226 C CA . ASN B 1 90 ? 0.8 -5.676 5.984 1 98.69 90 ASN B CA 1
ATOM 3227 C C . ASN B 1 90 ? -0.658 -5.535 6.41 1 98.69 90 ASN B C 1
ATOM 3229 O O . ASN B 1 90 ? -1.182 -4.422 6.48 1 98.69 90 ASN B O 1
ATOM 3233 N N . ILE B 1 91 ? -1.248 -6.656 6.754 1 98.75 91 ILE B N 1
ATOM 3234 C CA . ILE B 1 91 ? -2.66 -6.672 7.121 1 98.75 91 ILE B CA 1
ATOM 3235 C C . ILE B 1 91 ? -2.863 -5.887 8.414 1 98.75 91 ILE B C 1
ATOM 3237 O O . ILE B 1 91 ? -3.781 -5.07 8.516 1 98.75 91 ILE B O 1
ATOM 3241 N N . LYS B 1 92 ? -1.958 -6.027 9.336 1 98.44 92 LYS B N 1
ATOM 3242 C CA . LYS B 1 92 ? -2.098 -5.422 10.664 1 98.44 92 LYS B CA 1
ATOM 3243 C C . LYS B 1 92 ? -1.794 -3.928 10.617 1 98.44 92 LYS B C 1
ATOM 3245 O O . LYS B 1 92 ? -1.965 -3.223 11.609 1 98.44 92 LYS B O 1
ATOM 3250 N N . SER B 1 93 ? -1.354 -3.428 9.5 1 98.5 93 SER B N 1
ATOM 3251 C CA . SER B 1 93 ? -1.08 -2.002 9.352 1 98.5 93 SER B CA 1
ATOM 3252 C C . SER B 1 93 ? -2.371 -1.193 9.312 1 98.5 93 SER B C 1
ATOM 3254 O O . SER B 1 93 ? -2.346 0.033 9.445 1 98.5 93 SER B O 1
ATOM 3256 N N . TYR B 1 94 ? -3.475 -1.807 9.164 1 98.25 94 TYR B N 1
ATOM 3257 C CA . TYR B 1 94 ? -4.742 -1.102 9.031 1 98.25 94 TYR B CA 1
ATOM 3258 C C . TYR B 1 94 ? -5.617 -1.302 10.258 1 98.25 94 TYR B C 1
ATOM 3260 O O . TYR B 1 94 ? -5.336 -2.166 11.094 1 98.25 94 TYR B O 1
ATOM 3268 N N . CYS B 1 95 ? -6.582 -0.441 10.383 1 97.81 95 CYS B N 1
ATOM 3269 C CA . CYS B 1 95 ? -7.586 -0.566 11.438 1 97.81 95 CYS B CA 1
ATOM 3270 C C . CYS B 1 95 ? -8.719 -1.485 11 1 97.81 95 CYS B C 1
ATOM 3272 O O . CYS B 1 95 ? -9.312 -1.287 9.938 1 97.81 95 CYS B O 1
ATOM 3274 N N . TRP B 1 96 ? -9.039 -2.535 11.82 1 96.75 96 TRP B N 1
ATOM 3275 C CA . TRP B 1 96 ? -9.992 -3.564 11.422 1 96.75 96 TRP B CA 1
ATOM 3276 C C . TRP B 1 96 ? -11.203 -3.57 12.352 1 96.75 96 TRP B C 1
ATOM 3278 O O . TRP B 1 96 ? -11.734 -4.633 12.68 1 96.75 96 TRP B O 1
ATOM 3288 N N . ASN B 1 97 ? -11.555 -2.393 12.82 1 95.56 97 ASN B N 1
ATOM 3289 C CA . ASN B 1 97 ? -12.656 -2.32 13.781 1 95.56 97 ASN B CA 1
ATOM 3290 C C . ASN B 1 97 ? -13.992 -2.67 13.125 1 95.56 97 ASN B C 1
ATOM 3292 O O . ASN B 1 97 ? -14.984 -2.906 13.812 1 95.56 97 ASN B O 1
ATOM 3296 N N . LEU B 1 98 ? -14.016 -2.816 11.797 1 93.94 98 LEU B N 1
ATOM 3297 C CA . LEU B 1 98 ? -15.281 -2.996 11.094 1 93.94 98 LEU B CA 1
ATOM 3298 C C . LEU B 1 98 ? -15.336 -4.359 10.414 1 93.94 98 LEU B C 1
ATOM 3300 O O . LEU B 1 98 ? -16.266 -4.645 9.656 1 93.94 98 LEU B O 1
ATOM 3304 N N . ILE B 1 99 ? -14.359 -5.152 10.562 1 94.31 99 ILE B N 1
ATOM 3305 C CA . ILE B 1 99 ? -14.305 -6.41 9.828 1 94.31 99 ILE B CA 1
ATOM 3306 C C . ILE B 1 99 ? -14.734 -7.559 10.742 1 94.31 99 ILE B C 1
ATOM 3308 O O . ILE B 1 99 ? -14.375 -7.586 11.922 1 94.31 99 ILE B O 1
ATOM 3312 N N . GLU B 1 100 ? -15.453 -8.43 10.297 1 93.81 100 GLU B N 1
ATOM 3313 C CA . GLU B 1 100 ? -15.977 -9.562 11.07 1 93.81 100 GLU B CA 1
ATOM 3314 C C . GLU B 1 100 ? -15.242 -10.852 10.711 1 93.81 100 GLU B C 1
ATOM 3316 O O . GLU B 1 100 ? -14.617 -10.945 9.648 1 93.81 100 GLU B O 1
ATOM 3321 N N . LYS B 1 101 ? -15.406 -11.766 11.656 1 92.69 101 LYS B N 1
ATOM 3322 C CA . LYS B 1 101 ? -14.906 -13.102 11.344 1 92.69 101 LYS B CA 1
ATOM 3323 C C . LYS B 1 101 ? -15.578 -13.664 10.094 1 92.69 101 LYS B C 1
ATOM 3325 O O . LYS B 1 101 ? -16.766 -13.461 9.883 1 92.69 101 LYS B O 1
ATOM 3330 N N . GLY B 1 102 ? -14.828 -14.328 9.266 1 95.5 102 GLY B N 1
ATOM 3331 C CA . GLY B 1 102 ? -15.375 -14.961 8.078 1 95.5 102 GLY B CA 1
ATOM 3332 C C . GLY B 1 102 ? -15.383 -14.055 6.867 1 95.5 102 GLY B C 1
ATOM 3333 O O . GLY B 1 102 ? -15.68 -14.492 5.754 1 95.5 102 GLY B O 1
ATOM 3334 N N . ALA B 1 103 ? -15.031 -12.766 7.023 1 97.19 103 ALA B N 1
ATOM 3335 C CA . ALA B 1 103 ? -15.031 -11.82 5.914 1 97.19 103 ALA B CA 1
ATOM 3336 C C . ALA B 1 103 ? -14.039 -12.242 4.836 1 97.19 103 ALA B C 1
ATOM 3338 O O . ALA B 1 103 ? -14.25 -11.969 3.65 1 97.19 103 ALA B O 1
ATOM 3339 N N . ILE B 1 104 ? -12.93 -12.781 5.219 1 97.62 104 ILE B N 1
ATOM 3340 C CA . ILE B 1 104 ? -11.875 -13.289 4.352 1 97.62 104 ILE B CA 1
ATOM 3341 C C . ILE B 1 104 ? -10.883 -14.109 5.176 1 97.62 104 ILE B C 1
ATOM 3343 O O . ILE B 1 104 ? -10.789 -13.945 6.395 1 97.62 104 ILE B O 1
ATOM 3347 N N . SER B 1 105 ? -10.266 -14.984 4.605 1 98.38 105 SER B N 1
ATOM 3348 C CA . SER B 1 105 ? -9.203 -15.758 5.242 1 98.38 105 SER B CA 1
ATOM 3349 C C . SER B 1 105 ? -7.977 -15.859 4.336 1 98.38 105 SER B C 1
ATOM 3351 O O . SER B 1 105 ? -8.109 -16.078 3.131 1 98.38 105 SER B O 1
ATOM 3353 N N . TYR B 1 106 ? -6.824 -15.648 4.902 1 98.81 106 TYR B N 1
ATOM 3354 C CA . TYR B 1 106 ? -5.586 -15.836 4.152 1 98.81 106 TYR B CA 1
ATOM 3355 C C . TYR B 1 106 ? -4.789 -17.016 4.703 1 98.81 106 TYR B C 1
ATOM 3357 O O . TYR B 1 106 ? -4.484 -17.062 5.895 1 98.81 106 TYR B O 1
ATOM 3365 N N . GLU B 1 107 ? -4.539 -17.969 3.908 1 98.94 107 GLU B N 1
ATOM 3366 C CA . GLU B 1 107 ? -3.561 -19.016 4.203 1 98.94 107 GLU B CA 1
ATOM 3367 C C . GLU B 1 107 ? -2.199 -18.672 3.598 1 98.94 107 GLU B C 1
ATOM 3369 O O . GLU B 1 107 ? -2.061 -18.594 2.377 1 98.94 107 GLU B O 1
ATOM 3374 N N . VAL B 1 108 ? -1.242 -18.453 4.441 1 98.94 108 VAL B N 1
ATOM 3375 C CA . VAL B 1 108 ? 0.081 -18.062 3.957 1 98.94 108 VAL B CA 1
ATOM 3376 C C . VAL B 1 108 ? 1.016 -19.281 4 1 98.94 108 VAL B C 1
ATOM 3378 O O . VAL B 1 108 ? 1.092 -19.969 5.016 1 98.94 108 VAL B O 1
ATOM 3381 N N . ARG B 1 109 ? 1.646 -19.547 2.906 1 98.94 109 ARG B N 1
ATOM 3382 C CA . ARG B 1 109 ? 2.58 -20.656 2.766 1 98.94 109 ARG B CA 1
ATOM 3383 C C . ARG B 1 109 ? 3.998 -20.156 2.521 1 98.94 109 ARG B C 1
ATOM 3385 O O . ARG B 1 109 ? 4.301 -19.641 1.444 1 98.94 109 ARG B O 1
ATOM 3392 N N . GLU B 1 110 ? 4.762 -20.328 3.52 1 98.94 110 GLU B N 1
ATOM 3393 C CA . GLU B 1 110 ? 6.148 -19.875 3.494 1 98.94 110 GLU B CA 1
ATOM 3394 C C . GLU B 1 110 ? 7.082 -20.984 3.029 1 98.94 110 GLU B C 1
ATOM 3396 O O . GLU B 1 110 ? 7.148 -22.047 3.652 1 98.94 110 GLU B O 1
ATOM 3401 N N . ILE B 1 111 ? 7.711 -20.719 1.931 1 98.88 111 ILE B N 1
ATOM 3402 C CA . ILE B 1 111 ? 8.633 -21.688 1.336 1 98.88 111 ILE B CA 1
ATOM 3403 C C . ILE B 1 111 ? 10.023 -21.5 1.932 1 98.88 111 ILE B C 1
ATOM 3405 O O . ILE B 1 111 ? 10.617 -20.422 1.832 1 98.88 111 ILE B O 1
ATOM 3409 N N . GLN B 1 112 ? 10.547 -22.547 2.508 1 97.81 112 GLN B N 1
ATOM 3410 C CA . GLN B 1 112 ? 11.852 -22.516 3.152 1 97.81 112 GLN B CA 1
ATOM 3411 C C . GLN B 1 112 ? 12.836 -23.453 2.459 1 97.81 112 GLN B C 1
ATOM 3413 O O . GLN B 1 112 ? 12.453 -24.188 1.545 1 97.81 112 GLN B O 1
ATOM 3418 N N . GLU B 1 113 ? 14.062 -23.391 2.836 1 95.62 113 GLU B N 1
ATOM 3419 C CA . GLU B 1 113 ? 15.078 -24.266 2.268 1 95.62 113 GLU B CA 1
ATOM 3420 C C . GLU B 1 113 ? 14.727 -25.734 2.494 1 95.62 113 GLU B C 1
ATOM 3422 O O . GLU B 1 113 ? 14.008 -26.062 3.438 1 95.62 113 GLU B O 1
ATOM 3427 N N . GLY B 1 114 ? 15.188 -26.562 1.623 1 95.38 114 GLY B N 1
ATOM 3428 C CA . GLY B 1 114 ? 14.953 -28 1.751 1 95.38 114 GLY B CA 1
ATOM 3429 C C . GLY B 1 114 ? 13.531 -28.406 1.421 1 95.38 114 GLY B C 1
ATOM 3430 O O . GLY B 1 114 ? 13.031 -29.406 1.943 1 95.38 114 GLY B O 1
ATOM 3431 N N . ASN B 1 115 ? 12.789 -27.594 0.715 1 96.62 115 ASN B N 1
ATOM 3432 C CA . ASN B 1 115 ? 11.414 -27.844 0.283 1 96.62 115 ASN B CA 1
ATOM 3433 C C . ASN B 1 115 ? 10.453 -27.875 1.467 1 96.62 115 ASN B C 1
ATOM 3435 O O . ASN B 1 115 ? 9.43 -28.562 1.417 1 96.62 115 ASN B O 1
ATOM 3439 N N . MET B 1 116 ? 10.922 -27.281 2.547 1 98.25 116 MET B N 1
ATOM 3440 C CA . MET B 1 116 ? 10.039 -27.141 3.705 1 98.25 116 MET B CA 1
ATOM 3441 C C . MET B 1 116 ? 9.055 -26 3.51 1 98.25 116 MET B C 1
ATOM 3443 O O . MET B 1 116 ? 9.438 -24.906 3.096 1 98.25 116 MET B O 1
ATOM 3447 N N . ILE B 1 117 ? 7.766 -26.25 3.766 1 98.75 117 ILE B N 1
ATOM 3448 C CA . ILE B 1 117 ? 6.723 -25.234 3.668 1 98.75 117 ILE B CA 1
ATOM 3449 C C . ILE B 1 117 ? 6.043 -25.062 5.027 1 98.75 117 ILE B C 1
ATOM 3451 O O . ILE B 1 117 ? 5.586 -26.031 5.629 1 98.75 117 ILE B O 1
ATOM 3455 N N . ARG B 1 118 ? 6.117 -23.922 5.559 1 98.69 118 ARG B N 1
ATOM 3456 C CA . ARG B 1 118 ? 5.371 -23.547 6.754 1 98.69 118 ARG B CA 1
ATOM 3457 C C . ARG B 1 118 ? 4.078 -22.828 6.391 1 98.69 118 ARG B C 1
ATOM 3459 O O . ARG B 1 118 ? 4.094 -21.875 5.602 1 98.69 118 ARG B O 1
ATOM 3466 N N . LYS B 1 119 ? 3.018 -23.281 6.93 1 98.56 119 LYS B N 1
ATOM 3467 C CA . LYS B 1 119 ? 1.702 -22.75 6.59 1 98.56 119 LYS B CA 1
ATOM 3468 C C . LYS B 1 119 ? 0.994 -22.203 7.824 1 98.56 119 LYS B C 1
ATOM 3470 O O . LYS B 1 119 ? 1.046 -22.812 8.898 1 98.56 119 LYS B O 1
ATOM 3475 N N . VAL B 1 120 ? 0.378 -21.031 7.766 1 98.81 120 VAL B N 1
ATOM 3476 C CA . VAL B 1 120 ? -0.45 -20.453 8.82 1 98.81 120 VAL B CA 1
ATOM 3477 C C . VAL B 1 120 ? -1.711 -19.844 8.203 1 98.81 120 VAL B C 1
ATOM 3479 O O . VAL B 1 120 ? -1.762 -19.578 7.004 1 98.81 120 VAL B O 1
ATOM 3482 N N . THR B 1 121 ? -2.715 -19.719 8.984 1 98.75 121 THR B N 1
ATOM 3483 C CA . THR B 1 121 ? -3.936 -19.047 8.562 1 98.75 121 THR B CA 1
ATOM 3484 C C . THR B 1 121 ? -4.121 -17.734 9.336 1 98.75 121 THR B C 1
ATOM 3486 O O . THR B 1 121 ? -3.896 -17.688 10.547 1 98.75 121 THR B O 1
ATOM 3489 N N . LEU B 1 122 ? -4.41 -16.688 8.688 1 98.75 122 LEU B N 1
ATOM 3490 C CA . LEU B 1 122 ? -4.723 -15.375 9.258 1 98.75 122 LEU B CA 1
ATOM 3491 C C . LEU B 1 122 ? -6.195 -15.039 9.07 1 98.75 122 LEU B C 1
ATOM 3493 O O . LEU B 1 122 ? -6.672 -14.922 7.941 1 98.75 122 LEU B O 1
ATOM 3497 N N . ASN B 1 123 ? -6.902 -14.852 10.141 1 98.38 123 ASN B N 1
ATOM 3498 C CA . ASN B 1 123 ? -8.328 -14.539 10.102 1 98.38 123 ASN B CA 1
ATOM 3499 C C . ASN B 1 123 ? -8.633 -13.227 10.812 1 98.38 123 ASN B C 1
ATOM 3501 O O . ASN B 1 123 ? -7.984 -12.883 11.805 1 98.38 123 ASN B O 1
ATOM 3505 N N . PRO B 1 124 ? -9.547 -12.445 10.242 1 96.5 124 PRO B N 1
ATOM 3506 C CA . PRO B 1 124 ? -10.023 -11.266 10.977 1 96.5 124 PRO B CA 1
ATOM 3507 C C . PRO B 1 124 ? -10.742 -11.633 12.273 1 96.5 124 PRO B C 1
ATOM 3509 O O . PRO B 1 124 ? -11.219 -12.758 12.422 1 96.5 124 PRO B O 1
ATOM 3512 N N . PRO B 1 125 ? -10.867 -10.695 13.242 1 93.19 125 PRO B N 1
ATOM 3513 C CA . PRO B 1 125 ? -10.336 -9.336 13.102 1 93.19 125 PRO B CA 1
ATOM 3514 C C . PRO B 1 125 ? -8.914 -9.188 13.648 1 93.19 125 PRO B C 1
ATOM 3516 O O . PRO B 1 125 ? -8.297 -8.133 13.5 1 93.19 125 PRO B O 1
ATOM 3519 N N . PHE B 1 126 ? -8.367 -10.273 14.219 1 94.12 126 PHE B N 1
ATOM 3520 C CA . PHE B 1 126 ? -7.137 -10.133 14.984 1 94.12 126 PHE B CA 1
ATOM 3521 C C . PHE B 1 126 ? -5.922 -10.406 14.117 1 94.12 126 PHE B C 1
ATOM 3523 O O . PHE B 1 126 ? -4.832 -9.891 14.375 1 94.12 126 PHE B O 1
ATOM 3530 N N . TRP B 1 127 ? -6.133 -11.297 13.125 1 97.88 127 TRP B N 1
ATOM 3531 C CA . TRP B 1 127 ? -5.102 -11.617 12.141 1 97.88 127 TRP B CA 1
ATOM 3532 C C . TRP B 1 127 ? -3.895 -12.266 12.812 1 97.88 127 TRP B C 1
ATOM 3534 O O . TRP B 1 127 ? -2.75 -11.992 12.445 1 97.88 127 TRP B O 1
ATOM 3544 N N . GLU B 1 128 ? -4.176 -13.008 13.883 1 98.12 128 GLU B N 1
ATOM 3545 C CA . GLU B 1 128 ? -3.127 -13.805 14.508 1 98.12 128 GLU B CA 1
ATOM 3546 C C . GLU B 1 128 ? -2.812 -15.055 13.688 1 98.12 128 GLU B C 1
ATOM 3548 O O . GLU B 1 128 ? -3.639 -15.5 12.891 1 98.12 128 GLU B O 1
ATOM 3553 N N . GLN B 1 129 ? -1.646 -15.562 13.875 1 98.38 129 GLN B N 1
ATOM 3554 C CA . GLN B 1 129 ? -1.259 -16.781 13.18 1 98.38 129 GLN B CA 1
ATOM 3555 C C . GLN B 1 129 ? -1.951 -18 13.781 1 98.38 129 GLN B C 1
ATOM 3557 O O . GLN B 1 129 ? -1.756 -18.312 14.961 1 98.38 129 GLN B O 1
ATOM 3562 N N . GLU B 1 130 ? -2.744 -18.609 12.969 1 97.94 130 GLU B N 1
ATOM 3563 C CA . GLU B 1 130 ? -3.488 -19.797 13.383 1 97.94 130 GLU B CA 1
ATOM 3564 C C . GLU B 1 130 ? -3.164 -21 12.492 1 97.94 130 GLU B C 1
ATOM 3566 O O . GLU B 1 130 ? -2.598 -20.828 11.414 1 97.94 130 GLU B O 1
ATOM 3571 N N . GLU B 1 131 ? -3.471 -22.297 13.023 1 96.56 131 GLU B N 1
ATOM 3572 C CA . GLU B 1 131 ? -3.365 -23.531 12.234 1 96.56 131 GLU B CA 1
ATOM 3573 C C . GLU B 1 131 ? -1.968 -23.688 11.648 1 96.56 131 GLU B C 1
ATOM 3575 O O . GLU B 1 131 ? -1.818 -23.922 10.445 1 96.56 131 GLU B O 1
ATOM 3580 N N . GLU B 1 132 ? -1.065 -23.578 12.445 1 97.06 132 GLU B N 1
ATOM 3581 C CA . GLU B 1 132 ? 0.319 -23.656 11.992 1 97.06 132 GLU B CA 1
ATOM 3582 C C . GLU B 1 132 ? 0.703 -25.109 11.664 1 97.06 132 GLU B C 1
ATOM 3584 O O . GLU B 1 132 ? 0.436 -26.016 12.453 1 97.06 132 GLU B O 1
ATOM 3589 N N . GLU B 1 133 ? 1.209 -25.297 10.492 1 98.12 133 GLU B N 1
ATOM 3590 C CA . GLU B 1 133 ? 1.685 -26.594 10.023 1 98.12 133 GLU B CA 1
ATOM 3591 C C . GLU B 1 133 ? 2.977 -26.453 9.227 1 98.12 133 GLU B C 1
ATOM 3593 O O . GLU B 1 133 ? 3.219 -25.422 8.602 1 98.12 133 GLU B O 1
ATOM 3598 N N . SER B 1 134 ? 3.797 -27.438 9.281 1 98.06 134 SER B N 1
ATOM 3599 C CA . SER B 1 134 ? 5.004 -27.516 8.461 1 98.06 134 SER B CA 1
ATOM 3600 C C . SER B 1 134 ? 5.137 -28.875 7.805 1 98.06 134 SER B C 1
ATOM 3602 O O . SER B 1 134 ? 4.887 -29.906 8.438 1 98.06 134 SER B O 1
ATOM 3604 N N . TYR B 1 135 ? 5.461 -28.859 6.52 1 98.38 135 TYR B N 1
ATOM 3605 C CA . TYR B 1 135 ? 5.598 -30.109 5.785 1 98.38 135 TYR B CA 1
ATOM 3606 C C . TYR B 1 135 ? 6.566 -29.953 4.617 1 98.38 135 TYR B C 1
ATOM 3608 O O . TYR B 1 135 ? 6.906 -28.844 4.234 1 98.38 135 TYR B O 1
ATOM 3616 N N . LYS B 1 136 ? 7.062 -31.062 4.129 1 98.12 136 LYS B N 1
ATOM 3617 C CA . LYS B 1 136 ? 7.918 -31.078 2.949 1 98.12 136 LYS B CA 1
ATOM 3618 C C . LYS B 1 136 ? 7.105 -31.312 1.682 1 98.12 136 LYS B C 1
ATOM 3620 O O . LYS B 1 136 ? 6.191 -32.156 1.673 1 98.12 136 LYS B O 1
ATOM 3625 N N . SER B 1 137 ? 7.367 -30.516 0.716 1 98.06 137 SER B N 1
ATOM 3626 C CA . SER B 1 137 ? 6.684 -30.703 -0.56 1 98.06 137 SER B CA 1
ATOM 3627 C C . SER B 1 137 ? 7.449 -30.047 -1.698 1 98.06 137 SER B C 1
ATOM 3629 O O . SER B 1 137 ? 8.094 -29.016 -1.499 1 98.06 137 SER B O 1
ATOM 3631 N N . LEU B 1 138 ? 7.336 -30.609 -2.885 1 96.25 138 LEU B N 1
ATOM 3632 C CA . LEU B 1 138 ? 7.91 -30.016 -4.082 1 96.25 138 LEU B CA 1
ATOM 3633 C C . LEU B 1 138 ? 6.926 -29.047 -4.73 1 96.25 138 LEU B C 1
ATOM 3635 O O . LEU B 1 138 ? 7.305 -28.266 -5.605 1 96.25 138 LEU B O 1
ATOM 3639 N N . GLN B 1 139 ? 5.707 -29.141 -4.344 1 98.25 139 GLN B N 1
ATOM 3640 C CA . GLN B 1 139 ? 4.652 -28.266 -4.84 1 98.25 139 GLN B CA 1
ATOM 3641 C C . GLN B 1 139 ? 4.094 -27.375 -3.729 1 98.25 139 GLN B C 1
ATOM 3643 O O . GLN B 1 139 ? 3.936 -27.828 -2.592 1 98.25 139 GLN B O 1
ATOM 3648 N N . VAL B 1 140 ? 3.754 -26.141 -4.031 1 98.69 140 VAL B N 1
ATOM 3649 C CA . VAL B 1 140 ? 3.277 -25.219 -2.996 1 98.69 140 VAL B CA 1
ATOM 3650 C C . VAL B 1 140 ? 1.772 -25.016 -3.145 1 98.69 140 VAL B C 1
ATOM 3652 O O . VAL B 1 140 ? 1.112 -24.531 -2.221 1 98.69 140 VAL B O 1
ATOM 3655 N N . PHE B 1 141 ? 1.244 -25.375 -4.242 1 98.62 141 PHE B N 1
ATOM 3656 C CA . PHE B 1 141 ? -0.172 -25.172 -4.527 1 98.62 141 PHE B CA 1
ATOM 3657 C C . PHE B 1 141 ? -0.688 -26.266 -5.465 1 98.62 141 PHE B C 1
ATOM 3659 O O . PHE B 1 141 ? 0.034 -26.719 -6.355 1 98.62 141 PHE B O 1
ATOM 3666 N N . GLU B 1 142 ? -1.9 -26.734 -5.238 1 97.56 142 GLU B N 1
ATOM 3667 C CA . GLU B 1 142 ? -2.488 -27.781 -6.059 1 97.56 142 GLU B CA 1
ATOM 3668 C C . GLU B 1 142 ? -3.967 -27.516 -6.32 1 97.56 142 GLU B C 1
ATOM 3670 O O . GLU B 1 142 ? -4.703 -27.125 -5.414 1 97.56 142 GLU B O 1
ATOM 3675 N N . GLU B 1 143 ? -4.32 -27.578 -7.508 1 95.31 143 GLU B N 1
ATOM 3676 C CA . GLU B 1 143 ? -5.699 -27.609 -7.98 1 95.31 143 GLU B CA 1
ATOM 3677 C C . GLU B 1 143 ? -6.004 -28.891 -8.734 1 95.31 143 GLU B C 1
ATOM 3679 O O . GLU B 1 143 ? -5.125 -29.734 -8.906 1 95.31 143 GLU B O 1
ATOM 3684 N N . LYS B 1 144 ? -7.242 -29.094 -9.141 1 91.31 144 LYS B N 1
ATOM 3685 C CA . LYS B 1 144 ? -7.672 -30.312 -9.828 1 91.31 144 LYS B CA 1
ATOM 3686 C C . LYS B 1 144 ? -6.887 -30.531 -11.117 1 91.31 144 LYS B C 1
ATOM 3688 O O . LYS B 1 144 ? -6.477 -31.656 -11.422 1 91.31 144 LYS B O 1
ATOM 3693 N N . ASP B 1 145 ? -6.578 -29.484 -11.805 1 93.25 145 ASP B N 1
ATOM 3694 C CA . ASP B 1 145 ? -6.074 -29.641 -13.164 1 93.25 145 ASP B CA 1
ATOM 3695 C C . ASP B 1 145 ? -4.621 -29.172 -13.273 1 93.25 145 ASP B C 1
ATOM 3697 O O . ASP B 1 145 ? -4.004 -29.297 -14.328 1 93.25 145 ASP B O 1
ATOM 3701 N N . PHE B 1 146 ? -4.039 -28.641 -12.141 1 97 146 PHE B N 1
ATOM 3702 C CA . PHE B 1 146 ? -2.652 -28.188 -12.219 1 97 146 PHE B CA 1
ATOM 3703 C C . PHE B 1 146 ? -2.029 -28.109 -10.836 1 97 146 PHE B C 1
ATOM 3705 O O . PHE B 1 146 ? -2.738 -28.156 -9.82 1 97 146 PHE B O 1
ATOM 3712 N N . VAL B 1 147 ? -0.729 -28.062 -10.789 1 98.12 147 VAL B N 1
ATOM 3713 C CA . VAL B 1 147 ? 0.047 -27.812 -9.578 1 98.12 147 VAL B CA 1
ATOM 3714 C C . VAL B 1 147 ? 1.013 -26.656 -9.805 1 98.12 147 VAL B C 1
ATOM 3716 O O . VAL B 1 147 ? 1.276 -26.266 -10.945 1 98.12 147 VAL B O 1
ATOM 3719 N N . VAL B 1 148 ? 1.438 -26.016 -8.742 1 98.88 148 VAL B N 1
ATOM 3720 C CA . VAL B 1 148 ? 2.477 -25 -8.805 1 98.88 148 VAL B CA 1
ATOM 3721 C C . VAL B 1 148 ? 3.713 -25.469 -8.039 1 98.88 148 VAL B C 1
ATOM 3723 O O . VAL B 1 148 ? 3.648 -25.688 -6.828 1 98.88 148 VAL B O 1
ATOM 3726 N N . GLU B 1 149 ? 4.77 -25.703 -8.75 1 98.81 149 GLU B N 1
ATOM 3727 C CA . GLU B 1 149 ? 6.07 -26 -8.156 1 98.81 149 GLU B CA 1
ATOM 3728 C C . GLU B 1 149 ? 6.91 -24.734 -8 1 98.81 149 GLU B C 1
ATOM 3730 O O . GLU B 1 149 ? 6.488 -23.656 -8.398 1 98.81 149 GLU B O 1
ATOM 3735 N N . PHE B 1 150 ? 8.023 -24.891 -7.316 1 98.81 150 PHE B N 1
ATOM 3736 C CA . PHE B 1 150 ? 8.812 -23.703 -7.043 1 98.81 150 PHE B CA 1
ATOM 3737 C C . PHE B 1 150 ? 10.305 -24.031 -7.012 1 98.81 150 PHE B C 1
ATOM 3739 O O . PHE B 1 150 ? 10.68 -25.203 -6.945 1 98.81 150 PHE B O 1
ATOM 3746 N N . GLU B 1 151 ? 11.102 -23.047 -7.152 1 98.56 151 GLU B N 1
ATOM 3747 C CA . GLU B 1 151 ? 12.539 -23.062 -6.895 1 98.56 151 GLU B CA 1
ATOM 3748 C C . GLU B 1 151 ? 12.977 -21.797 -6.168 1 98.56 151 GLU B C 1
ATOM 3750 O O . GLU B 1 151 ? 12.484 -20.703 -6.457 1 98.56 151 GLU B O 1
ATOM 3755 N N . ILE B 1 152 ? 13.883 -21.938 -5.207 1 98.69 152 ILE B N 1
ATOM 3756 C CA . ILE B 1 152 ? 14.422 -20.781 -4.496 1 98.69 152 ILE B CA 1
ATOM 3757 C C . ILE B 1 152 ? 15.695 -20.312 -5.184 1 98.69 152 ILE B C 1
ATOM 3759 O O . ILE B 1 152 ? 16.641 -21.078 -5.375 1 98.69 152 ILE B O 1
ATOM 3763 N N . LEU B 1 153 ? 15.711 -19.078 -5.602 1 98.69 153 LEU B N 1
ATOM 3764 C CA . LEU B 1 153 ? 16.859 -18.453 -6.238 1 98.69 153 LEU B CA 1
ATOM 3765 C C . LEU B 1 153 ? 17.469 -17.391 -5.332 1 98.69 153 LEU B C 1
ATOM 3767 O O . LEU B 1 153 ? 16.953 -17.125 -4.242 1 98.69 153 LEU B O 1
ATOM 3771 N N . ASN B 1 154 ? 18.625 -16.859 -5.812 1 98.31 154 ASN B N 1
ATOM 3772 C CA . ASN B 1 154 ? 19.344 -15.883 -5.008 1 98.31 154 ASN B CA 1
ATOM 3773 C C . ASN B 1 154 ? 19.344 -14.5 -5.656 1 98.31 154 ASN B C 1
ATOM 3775 O O . ASN B 1 154 ? 19.828 -14.336 -6.777 1 98.31 154 ASN B O 1
ATOM 3779 N N . HIS B 1 155 ? 18.812 -13.492 -5.031 1 98.31 155 HIS B N 1
ATOM 3780 C CA . HIS B 1 155 ? 18.812 -12.07 -5.355 1 98.31 155 HIS B CA 1
ATOM 3781 C C . HIS B 1 155 ? 19.25 -11.234 -4.16 1 98.31 155 HIS B C 1
ATOM 3783 O O . HIS B 1 155 ? 18.641 -10.203 -3.863 1 98.31 155 HIS B O 1
ATOM 3789 N N . LYS B 1 156 ? 20.359 -11.633 -3.455 1 97.12 156 LYS B N 1
ATOM 3790 C CA . LYS B 1 156 ? 20.844 -11.117 -2.172 1 97.12 156 LYS B CA 1
ATOM 3791 C C . LYS B 1 156 ? 19.844 -11.445 -1.055 1 97.12 156 LYS B C 1
ATOM 3793 O O . LYS B 1 156 ? 20.109 -11.141 0.113 1 97.12 156 LYS B O 1
ATOM 3798 N N . THR B 1 157 ? 18.75 -11.953 -1.419 1 97.62 157 THR B N 1
ATOM 3799 C CA . THR B 1 157 ? 17.719 -12.562 -0.581 1 97.62 157 THR B CA 1
ATOM 3800 C C . THR B 1 157 ? 17.047 -13.727 -1.305 1 97.62 157 THR B C 1
ATOM 3802 O O . THR B 1 157 ? 17.188 -13.867 -2.521 1 97.62 157 THR B O 1
ATOM 3805 N N . ALA B 1 158 ? 16.391 -14.578 -0.55 1 98.12 158 ALA B N 1
ATOM 3806 C CA . ALA B 1 158 ? 15.68 -15.68 -1.178 1 98.12 158 ALA B CA 1
ATOM 3807 C C . ALA B 1 158 ? 14.531 -15.164 -2.047 1 98.12 158 ALA B C 1
ATOM 3809 O O . ALA B 1 158 ? 13.758 -14.305 -1.62 1 98.12 158 ALA B O 1
ATOM 3810 N N . VAL B 1 159 ? 14.484 -15.609 -3.244 1 98.5 159 VAL B N 1
ATOM 3811 C CA . VAL B 1 159 ? 13.414 -15.328 -4.188 1 98.5 159 VAL B CA 1
ATOM 3812 C C . VAL B 1 159 ? 12.82 -16.641 -4.707 1 98.5 159 VAL B C 1
ATOM 3814 O O . VAL B 1 159 ? 13.562 -17.578 -4.992 1 98.5 159 VAL B O 1
ATOM 3817 N N . VAL B 1 160 ? 11.562 -16.656 -4.781 1 98.88 160 VAL B N 1
ATOM 3818 C CA . VAL B 1 160 ? 10.93 -17.891 -5.23 1 98.88 160 VAL B CA 1
ATOM 3819 C C . VAL B 1 160 ? 10.469 -17.734 -6.68 1 98.88 160 VAL B C 1
ATOM 3821 O O . VAL B 1 160 ? 9.82 -16.75 -7.027 1 98.88 160 VAL B O 1
ATOM 3824 N N . SER B 1 161 ? 10.883 -18.625 -7.566 1 98.88 161 SER B N 1
ATOM 3825 C CA . SER B 1 161 ? 10.297 -18.75 -8.898 1 98.88 161 SER B CA 1
ATOM 3826 C C . SER B 1 161 ? 9.203 -19.812 -8.914 1 98.88 161 SER B C 1
ATOM 3828 O O . SER B 1 161 ? 9.25 -20.766 -8.133 1 98.88 161 SER B O 1
ATOM 3830 N N . TYR B 1 162 ? 8.219 -19.656 -9.773 1 98.94 162 TYR B N 1
ATOM 3831 C CA . TYR B 1 162 ? 7.043 -20.531 -9.742 1 98.94 162 TYR B CA 1
ATOM 3832 C C . TYR B 1 162 ? 6.82 -21.188 -11.102 1 98.94 162 TYR B C 1
ATOM 3834 O O . TYR B 1 162 ? 6.938 -20.531 -12.141 1 98.94 162 TYR B O 1
ATOM 3842 N N . LEU B 1 163 ? 6.531 -22.469 -11.094 1 98.88 163 LEU B N 1
ATOM 3843 C CA . LEU B 1 163 ? 6.207 -23.25 -12.281 1 98.88 163 LEU B CA 1
ATOM 3844 C C . LEU B 1 163 ? 4.777 -23.781 -12.203 1 98.88 163 LEU B C 1
ATOM 3846 O O . LEU B 1 163 ? 4.484 -24.672 -11.398 1 98.88 163 LEU B O 1
ATOM 3850 N N . PHE B 1 164 ? 3.926 -23.188 -12.992 1 98.81 164 PHE B N 1
ATOM 3851 C CA . PHE B 1 164 ? 2.584 -23.734 -13.172 1 98.81 164 PHE B CA 1
ATOM 3852 C C . PHE B 1 164 ? 2.6 -24.922 -14.125 1 98.81 164 PHE B C 1
ATOM 3854 O O . PHE B 1 164 ? 2.967 -24.781 -15.289 1 98.81 164 PHE B O 1
ATOM 3861 N N . LYS B 1 165 ? 2.203 -26.078 -13.625 1 97.81 165 LYS B N 1
ATOM 3862 C CA . LYS B 1 165 ? 2.234 -27.312 -14.406 1 97.81 165 LYS B CA 1
ATOM 3863 C C . LYS B 1 165 ? 0.84 -27.922 -14.531 1 97.81 165 LYS B C 1
ATOM 3865 O O . LYS B 1 165 ? 0.293 -28.438 -13.555 1 97.81 165 LYS B O 1
ATOM 3870 N N . ALA B 1 166 ? 0.309 -27.891 -15.719 1 97.25 166 ALA B N 1
ATOM 3871 C CA . ALA B 1 166 ? -0.957 -28.562 -15.969 1 97.25 166 ALA B CA 1
ATOM 3872 C C . ALA B 1 166 ? -0.78 -30.078 -15.922 1 97.25 166 ALA B C 1
ATOM 3874 O O . ALA B 1 166 ? 0.228 -30.609 -16.406 1 97.25 166 ALA B O 1
ATOM 3875 N N . LYS B 1 167 ? -1.73 -30.75 -15.352 1 93.69 167 LYS B N 1
ATOM 3876 C CA . LYS B 1 167 ? -1.701 -32.219 -15.352 1 93.69 167 LYS B CA 1
ATOM 3877 C C . LYS B 1 167 ? -1.927 -32.75 -16.766 1 93.69 167 LYS B C 1
ATOM 3879 O O . LYS B 1 167 ? -2.686 -32.188 -17.547 1 93.69 167 LYS B O 1
ATOM 3884 N N . ASP B 1 168 ? -1.269 -33.844 -17.016 1 93 168 ASP B N 1
ATOM 3885 C CA . ASP B 1 168 ? -1.494 -34.5 -18.297 1 93 168 ASP B CA 1
ATOM 3886 C C . ASP B 1 168 ? -2.949 -34.938 -18.438 1 93 168 ASP B C 1
ATOM 3888 O O . ASP B 1 168 ? -3.605 -35.281 -17.438 1 93 168 ASP B O 1
ATOM 3892 N N . LYS B 1 169 ? -3.396 -34.906 -19.672 1 89.31 169 LYS B N 1
ATOM 3893 C CA . LYS B 1 169 ? -4.75 -35.375 -19.953 1 89.31 169 LYS B CA 1
ATOM 3894 C C . LYS B 1 169 ? -4.723 -36.625 -20.812 1 89.31 169 LYS B C 1
ATOM 3896 O O . LYS B 1 169 ? -3.941 -36.719 -21.766 1 89.31 169 LYS B O 1
ATOM 3901 N N . VAL B 1 170 ? -5.523 -37.562 -20.359 1 88.56 170 VAL B N 1
ATOM 3902 C CA . VAL B 1 170 ? -5.688 -38.781 -21.141 1 88.56 170 VAL B CA 1
ATOM 3903 C C . VAL B 1 170 ? -6.883 -38.625 -22.078 1 88.56 170 VAL B C 1
ATOM 3905 O O . VAL B 1 170 ? -7.996 -38.344 -21.641 1 88.56 170 VAL B O 1
ATOM 3908 N N . LYS B 1 171 ? -6.527 -38.75 -23.312 1 87.69 171 LYS B N 1
ATOM 3909 C CA . LYS B 1 171 ? -7.574 -38.719 -24.328 1 87.69 171 LYS B CA 1
ATOM 3910 C C . LYS B 1 171 ? -7.723 -40.062 -25.016 1 87.69 171 LYS B C 1
ATOM 3912 O O . LYS B 1 171 ? -6.758 -40.844 -25.109 1 87.69 171 LYS B O 1
ATOM 3917 N N . ILE B 1 172 ? -8.984 -40.375 -25.359 1 86.81 172 ILE B N 1
ATOM 3918 C CA . ILE B 1 172 ? -9.258 -41.594 -26.078 1 86.81 172 ILE B CA 1
ATOM 3919 C C . ILE B 1 172 ? -9.516 -41.281 -27.547 1 86.81 172 ILE B C 1
ATOM 3921 O O . ILE B 1 172 ? -10.383 -40.469 -27.875 1 86.81 172 ILE B O 1
ATOM 3925 N N . SER B 1 173 ? -8.68 -41.781 -28.391 1 85.31 173 SER B N 1
ATOM 3926 C CA . SER B 1 173 ? -8.906 -41.688 -29.844 1 85.31 173 SER B CA 1
ATOM 3927 C C . SER B 1 173 ? -9.828 -42.812 -30.328 1 85.31 173 SER B C 1
ATOM 3929 O O . SER B 1 173 ? -9.445 -43.969 -30.297 1 85.31 173 SER B O 1
ATOM 3931 N N . LEU B 1 174 ? -10.953 -42.406 -30.703 1 80.69 174 LEU B N 1
ATOM 3932 C CA . LEU B 1 174 ? -11.93 -43.406 -31.156 1 80.69 174 LEU B CA 1
ATOM 3933 C C . LEU B 1 174 ? -11.656 -43.812 -32.594 1 80.69 174 LEU B C 1
ATOM 3935 O O . LEU B 1 174 ? -11.547 -42.969 -33.469 1 80.69 174 LEU B O 1
ATOM 3939 N N . PRO B 1 175 ? -11.352 -45.094 -32.781 1 78.06 175 PRO B N 1
ATOM 3940 C CA . PRO B 1 175 ? -11.227 -45.562 -34.156 1 78.06 175 PRO B CA 1
ATOM 3941 C C . PRO B 1 175 ? -12.5 -45.344 -34.969 1 78.06 175 PRO B C 1
ATOM 3943 O O . PRO B 1 175 ? -13.586 -45.188 -34.406 1 78.06 175 PRO B O 1
ATOM 3946 N N . GLU B 1 176 ? -12.359 -45.25 -36.312 1 78.56 176 GLU B N 1
ATOM 3947 C CA . GLU B 1 176 ? -13.5 -45.125 -37.219 1 78.56 176 GLU B CA 1
ATOM 3948 C C . GLU B 1 176 ? -14.562 -46.188 -36.938 1 78.56 176 GLU B C 1
ATOM 3950 O O . GLU B 1 176 ? -14.242 -47.344 -36.75 1 78.56 176 GLU B O 1
ATOM 3955 N N . GLY B 1 177 ? -15.836 -45.781 -36.75 1 75.44 177 GLY B N 1
ATOM 3956 C CA . GLY B 1 177 ? -16.953 -46.719 -36.562 1 75.44 177 GLY B CA 1
ATOM 3957 C C . GLY B 1 177 ? -17.297 -46.969 -35.125 1 75.44 177 GLY B C 1
ATOM 3958 O O . GLY B 1 177 ? -18.312 -47.594 -34.812 1 75.44 177 GLY B O 1
ATOM 3959 N N . MET B 1 178 ? -16.234 -46.594 -34.312 1 76.88 178 MET B N 1
ATOM 3960 C CA . MET B 1 178 ? -16.547 -46.781 -32.906 1 76.88 178 MET B CA 1
ATOM 3961 C C . MET B 1 178 ? -17.188 -45.531 -32.312 1 76.88 178 MET B C 1
ATOM 3963 O O . MET B 1 178 ? -16.781 -44.406 -32.656 1 76.88 178 MET B O 1
ATOM 3967 N N . ASN B 1 179 ? -18.328 -45.75 -31.625 1 80.12 179 ASN B N 1
ATOM 3968 C CA . ASN B 1 179 ? -18.984 -44.625 -30.953 1 80.12 179 ASN B CA 1
ATOM 3969 C C . ASN B 1 179 ? -18.578 -44.531 -29.484 1 80.12 179 ASN B C 1
ATOM 3971 O O . ASN B 1 179 ? -18.266 -45.531 -28.859 1 80.12 179 ASN B O 1
ATOM 3975 N N . GLY B 1 180 ? -18.5 -43.281 -29.016 1 81.75 180 GLY B N 1
ATOM 3976 C CA . GLY B 1 180 ? -18.234 -43.062 -27.609 1 81.75 180 GLY B CA 1
ATOM 3977 C C . GLY B 1 180 ? -19.297 -43.656 -26.703 1 81.75 180 GLY B C 1
ATOM 3978 O O . GLY B 1 180 ? -20.344 -44.094 -27.172 1 81.75 180 GLY B O 1
ATOM 3979 N N . GLY B 1 181 ? -18.969 -43.875 -25.391 1 84.38 181 GLY B N 1
ATOM 3980 C CA . GLY B 1 181 ? -19.844 -44.375 -24.344 1 84.38 181 GLY B CA 1
ATOM 3981 C C . GLY B 1 181 ? -19.172 -44.469 -22.984 1 84.38 181 GLY B C 1
ATOM 3982 O O . GLY B 1 181 ? -18.078 -43.938 -22.797 1 84.38 181 GLY B O 1
ATOM 3983 N N . GLN B 1 182 ? -19.891 -45.062 -22.156 1 89.38 182 GLN B N 1
ATOM 3984 C CA . GLN B 1 182 ? -19.406 -45.25 -20.797 1 89.38 182 GLN B CA 1
ATOM 3985 C C . GLN B 1 182 ? -18.031 -45.906 -20.781 1 89.38 182 GLN B C 1
ATOM 3987 O O . GLN B 1 182 ? -17.203 -45.625 -19.906 1 89.38 182 GLN B O 1
ATOM 3992 N N . TRP B 1 183 ? -17.828 -46.688 -21.781 1 90.06 183 TRP B N 1
ATOM 3993 C CA . TRP B 1 183 ? -16.578 -47.469 -21.812 1 90.06 183 TRP B CA 1
ATOM 3994 C C . TRP B 1 183 ? -15.375 -46.531 -21.969 1 90.06 183 TRP B C 1
ATOM 3996 O O . TRP B 1 183 ? -14.281 -46.875 -21.516 1 90.06 183 TRP B O 1
ATOM 4006 N N . VAL B 1 184 ? -15.602 -45.406 -22.578 1 90.69 184 VAL B N 1
ATOM 4007 C CA . VAL B 1 184 ? -14.523 -44.438 -22.766 1 90.69 184 VAL B CA 1
ATOM 4008 C C . VAL B 1 184 ? -14.008 -43.969 -21.406 1 90.69 184 VAL B C 1
ATOM 4010 O O . VAL B 1 184 ? -12.797 -43.938 -21.172 1 90.69 184 VAL B O 1
ATOM 4013 N N . GLY B 1 185 ? -14.898 -43.688 -20.516 1 90.44 185 GLY B N 1
ATOM 4014 C CA . GLY B 1 185 ? -14.523 -43.312 -19.156 1 90.44 185 GLY B CA 1
ATOM 4015 C C . GLY B 1 185 ? -13.852 -44.438 -18.391 1 90.44 185 GLY B C 1
ATOM 4016 O O . GLY B 1 185 ? -12.883 -44.219 -17.656 1 90.44 185 GLY B O 1
ATOM 4017 N N . ASP B 1 186 ? -14.383 -45.562 -18.641 1 91 186 ASP B N 1
ATOM 4018 C CA . ASP B 1 186 ? -13.828 -46.75 -17.984 1 91 186 ASP B CA 1
ATOM 4019 C C . ASP B 1 186 ? -12.398 -47 -18.438 1 91 186 ASP B C 1
ATOM 4021 O O . ASP B 1 186 ? -11.531 -47.344 -17.625 1 91 186 ASP B O 1
ATOM 4025 N N . LEU B 1 187 ? -12.227 -46.875 -19.672 1 91.56 187 LEU B N 1
ATOM 4026 C CA . LEU B 1 187 ? -10.891 -47.094 -20.234 1 91.56 187 LEU B CA 1
ATOM 4027 C C . LEU B 1 187 ? -9.906 -46.062 -19.703 1 91.56 187 LEU B C 1
ATOM 4029 O O . LEU B 1 187 ? -8.781 -46.406 -19.328 1 91.56 187 LEU B O 1
ATOM 4033 N N . LYS B 1 188 ? -10.391 -44.844 -19.625 1 90.31 188 LYS B N 1
ATOM 4034 C CA . LYS B 1 188 ? -9.539 -43.781 -19.109 1 90.31 188 LYS B CA 1
ATOM 4035 C C . LYS B 1 188 ? -9.133 -44.062 -17.672 1 90.31 188 LYS B C 1
ATOM 4037 O O . LYS B 1 188 ? -7.953 -43.938 -17.312 1 90.31 188 LYS B O 1
ATOM 4042 N N . ARG B 1 189 ? -10.031 -44.406 -16.938 1 91.25 189 ARG B N 1
ATOM 4043 C CA . ARG B 1 189 ? -9.773 -44.688 -15.531 1 91.25 189 ARG B CA 1
ATOM 4044 C C . ARG B 1 189 ? -8.812 -45.875 -15.391 1 91.25 189 ARG B C 1
ATOM 4046 O O . ARG B 1 189 ? -7.926 -45.844 -14.531 1 91.25 189 ARG B O 1
ATOM 4053 N N . ALA B 1 190 ? -9.047 -46.812 -16.203 1 91.81 190 ALA B N 1
ATOM 4054 C CA . ALA B 1 190 ? -8.18 -48 -16.172 1 91.81 190 ALA B CA 1
ATOM 4055 C C . ALA B 1 190 ? -6.738 -47.625 -16.5 1 91.81 190 ALA B C 1
ATOM 4057 O O . ALA B 1 190 ? -5.797 -48.125 -15.891 1 91.81 190 ALA B O 1
ATOM 4058 N N . TYR B 1 191 ? -6.688 -46.781 -17.438 1 90.81 191 TYR B N 1
ATOM 4059 C CA . TYR B 1 191 ? -5.355 -46.312 -17.828 1 90.81 191 TYR B CA 1
ATOM 4060 C C . TYR B 1 191 ? -4.703 -45.5 -16.719 1 90.81 191 TYR B C 1
ATOM 4062 O O . TYR B 1 191 ? -3.555 -45.781 -16.344 1 90.81 191 TYR B O 1
ATOM 4070 N N . GLU B 1 192 ? -5.473 -44.625 -16.109 1 87.75 192 GLU B N 1
ATOM 4071 C CA . GLU B 1 192 ? -4.973 -43.719 -15.062 1 87.75 192 GLU B CA 1
ATOM 4072 C C . GLU B 1 192 ? -4.617 -44.5 -13.797 1 87.75 192 GLU B C 1
ATOM 4074 O O . GLU B 1 192 ? -3.688 -44.125 -13.078 1 87.75 192 GLU B O 1
ATOM 4079 N N . MET B 1 193 ? -5.285 -45.594 -13.672 1 90.81 193 MET B N 1
ATOM 4080 C CA . MET B 1 193 ? -5.055 -46.406 -12.477 1 90.81 193 MET B CA 1
ATOM 4081 C C . MET B 1 193 ? -4.094 -47.562 -12.766 1 90.81 193 MET B C 1
ATOM 4083 O O . MET B 1 193 ? -3.859 -48.406 -11.914 1 90.81 193 MET B O 1
ATOM 4087 N N . ASN B 1 194 ? -3.586 -47.562 -13.922 1 89.12 194 ASN B N 1
ATOM 4088 C CA . ASN B 1 194 ? -2.66 -48.594 -14.344 1 89.12 194 ASN B CA 1
ATOM 4089 C C . ASN B 1 194 ? -3.256 -50 -14.141 1 89.12 194 ASN B C 1
ATOM 4091 O O . ASN B 1 194 ? -2.641 -50.844 -13.508 1 89.12 194 ASN B O 1
ATOM 4095 N N . LYS B 1 195 ? -4.488 -50.125 -14.602 1 93.88 195 LYS B N 1
ATOM 4096 C CA . LYS B 1 195 ? -5.18 -51.406 -14.547 1 93.88 195 LYS B CA 1
ATOM 4097 C C . LYS B 1 195 ? -5.352 -52 -15.945 1 93.88 195 LYS B C 1
ATOM 4099 O O . LYS B 1 195 ? -6.414 -51.844 -16.562 1 93.88 195 LYS B O 1
ATOM 4104 N N . PRO B 1 196 ? -4.316 -52.781 -16.359 1 92.12 196 PRO B N 1
ATOM 4105 C CA . PRO B 1 196 ? -4.355 -53.281 -17.734 1 92.12 196 PRO B CA 1
ATOM 4106 C C . PRO B 1 196 ? -5.332 -54.438 -17.906 1 92.12 196 PRO B C 1
ATOM 4108 O O . PRO B 1 196 ? -5.691 -54.781 -19.047 1 92.12 196 PRO B O 1
ATOM 4111 N N . MET B 1 197 ? -5.836 -55.031 -16.812 1 95.06 197 MET B N 1
ATOM 4112 C CA . MET B 1 197 ? -6.637 -56.25 -16.922 1 95.06 197 MET B CA 1
ATOM 4113 C C . MET B 1 197 ? -8.094 -55.969 -16.578 1 95.06 197 MET B C 1
ATOM 4115 O O . MET B 1 197 ? -8.891 -56.906 -16.438 1 95.06 197 MET B O 1
ATOM 4119 N N . LYS B 1 198 ? -8.359 -54.75 -16.422 1 94.38 198 LYS B N 1
ATOM 4120 C CA . LYS B 1 198 ? -9.75 -54.406 -16.125 1 94.38 198 LYS B CA 1
ATOM 4121 C C . LYS B 1 198 ? -10.656 -54.688 -17.312 1 94.38 198 LYS B C 1
ATOM 4123 O O . LYS B 1 198 ? -10.367 -54.281 -18.438 1 94.38 198 LYS B O 1
ATOM 4128 N N . PRO B 1 199 ? -11.703 -55.469 -17.094 1 95.06 199 PRO B N 1
ATOM 4129 C CA . PRO B 1 199 ? -12.648 -55.688 -18.188 1 95.06 199 PRO B CA 1
ATOM 4130 C C . PRO B 1 199 ? -13.43 -54.438 -18.578 1 95.06 199 PRO B C 1
ATOM 4132 O O . PRO B 1 199 ? -13.906 -53.719 -17.688 1 95.06 199 PRO B O 1
ATOM 4135 N N . ILE B 1 200 ? -13.438 -54.094 -19.844 1 94.19 200 ILE B N 1
ATOM 4136 C CA . ILE B 1 200 ? -14.172 -52.938 -20.375 1 94.19 200 ILE B CA 1
ATOM 4137 C C . ILE B 1 200 ? -15.172 -53.438 -21.422 1 94.19 200 ILE B C 1
ATOM 4139 O O . ILE B 1 200 ? -14.812 -54.156 -22.359 1 94.19 200 ILE B O 1
ATOM 4143 N N . GLU B 1 201 ? -16.391 -53.062 -21.234 1 91.69 201 GLU B N 1
ATOM 4144 C CA . GLU B 1 201 ? -17.438 -53.469 -22.172 1 91.69 201 GLU B CA 1
ATOM 4145 C C . GLU B 1 201 ? -17.609 -52.438 -23.281 1 91.69 201 GLU B C 1
ATOM 4147 O O . GLU B 1 201 ? -17.953 -51.281 -23 1 91.69 201 GLU B O 1
ATOM 4152 N N . VAL B 1 202 ? -17.375 -52.844 -24.5 1 89.06 202 VAL B N 1
ATOM 4153 C CA . VAL B 1 202 ? -17.562 -52 -25.656 1 89.06 202 VAL B CA 1
ATOM 4154 C C . VAL B 1 202 ? -18.531 -52.656 -26.641 1 89.06 202 VAL B C 1
ATOM 4156 O O . VAL B 1 202 ? -18.234 -53.688 -27.219 1 89.06 202 VAL B O 1
ATOM 4159 N N . GLY B 1 203 ? -19.656 -51.969 -26.875 1 84.44 203 GLY B N 1
ATOM 4160 C CA . GLY B 1 203 ? -20.609 -52.469 -27.844 1 84.44 203 GLY B CA 1
ATOM 4161 C C . GLY B 1 203 ? -21.047 -53.906 -27.562 1 84.44 203 GLY B C 1
ATOM 4162 O O . GLY B 1 203 ? -21.156 -54.719 -28.484 1 84.44 203 GLY B O 1
ATOM 4163 N N . GLY B 1 204 ? -21.141 -54.375 -26.344 1 84.88 204 GLY B N 1
ATOM 4164 C CA . GLY B 1 204 ? -21.594 -55.688 -26 1 84.88 204 GLY B CA 1
ATOM 4165 C C . GLY B 1 204 ? -20.469 -56.719 -25.875 1 84.88 204 GLY B C 1
ATOM 4166 O O . GLY B 1 204 ? -20.703 -57.844 -25.5 1 84.88 204 GLY B O 1
ATOM 4167 N N . LYS B 1 205 ? -19.328 -56.312 -26.234 1 91.31 205 LYS B N 1
ATOM 4168 C CA . LYS B 1 205 ? -18.141 -57.156 -26.109 1 91.31 205 LYS B CA 1
ATOM 4169 C C . LYS B 1 205 ? -17.234 -56.688 -24.984 1 91.31 205 LYS B C 1
ATOM 4171 O O . LYS B 1 205 ? -17.141 -55.5 -24.719 1 91.31 205 LYS B O 1
ATOM 4176 N N . THR B 1 206 ? -16.672 -57.656 -24.266 1 93.62 206 THR B N 1
ATOM 4177 C CA . THR B 1 206 ? -15.766 -57.344 -23.156 1 93.62 206 THR B CA 1
ATOM 4178 C C . THR B 1 206 ? -14.312 -57.406 -23.609 1 93.62 206 THR B C 1
ATOM 4180 O O . THR B 1 206 ? -13.891 -58.406 -24.188 1 93.62 206 THR B O 1
ATOM 4183 N N . TYR B 1 207 ? -13.648 -56.406 -23.5 1 93.94 207 TYR B N 1
ATOM 4184 C CA . TYR B 1 207 ? -12.211 -56.344 -23.75 1 93.94 207 TYR B CA 1
ATOM 4185 C C . TYR B 1 207 ? -11.445 -56.125 -22.453 1 93.94 207 TYR B C 1
ATOM 4187 O O . TYR B 1 207 ? -11.992 -55.562 -21.5 1 93.94 207 TYR B O 1
ATOM 4195 N N . LEU B 1 208 ? -10.234 -56.594 -22.469 1 94.25 208 LEU B N 1
ATOM 4196 C CA . LEU B 1 208 ? -9.336 -56.125 -21.406 1 94.25 208 LEU B CA 1
ATOM 4197 C C . LEU B 1 208 ? -8.812 -54.719 -21.719 1 94.25 208 LEU B C 1
ATOM 4199 O O . LEU B 1 208 ? -8.539 -54.406 -22.875 1 94.25 208 LEU B O 1
ATOM 4203 N N . SER B 1 209 ? -8.648 -53.875 -20.656 1 94.81 209 SER B N 1
ATOM 4204 C CA . SER B 1 209 ? -8.234 -52.5 -20.828 1 94.81 209 SER B CA 1
ATOM 4205 C C . SER B 1 209 ? -6.957 -52.406 -21.672 1 94.81 209 SER B C 1
ATOM 4207 O O . SER B 1 209 ? -6.852 -51.562 -22.562 1 94.81 209 SER B O 1
ATOM 4209 N N . LYS B 1 210 ? -5.98 -53.312 -21.469 1 94.31 210 LYS B N 1
ATOM 4210 C CA . LYS B 1 210 ? -4.695 -53.281 -22.156 1 94.31 210 LYS B CA 1
ATOM 4211 C C . LYS B 1 210 ? -4.883 -53.406 -23.672 1 94.31 210 LYS B C 1
ATOM 4213 O O . LYS B 1 210 ? -4.09 -52.875 -24.438 1 94.31 210 LYS B O 1
ATOM 4218 N N . GLU B 1 211 ? -5.992 -54.031 -24.094 1 92.75 211 GLU B N 1
ATOM 4219 C CA . GLU B 1 211 ? -6.27 -54.25 -25.5 1 92.75 211 GLU B CA 1
ATOM 4220 C C . GLU B 1 211 ? -6.738 -52.969 -26.172 1 92.75 211 GLU B C 1
ATOM 4222 O O . GLU B 1 211 ? -6.723 -52.844 -27.406 1 92.75 211 GLU B O 1
ATOM 4227 N N . LEU B 1 212 ? -7.137 -52.094 -25.312 1 91.44 212 LEU B N 1
ATOM 4228 C CA . LEU B 1 212 ? -7.719 -50.875 -25.844 1 91.44 212 LEU B CA 1
ATOM 4229 C C . LEU B 1 212 ? -6.793 -49.688 -25.594 1 91.44 212 LEU B C 1
ATOM 4231 O O . LEU B 1 212 ? -7.105 -48.562 -26 1 91.44 212 LEU B O 1
ATOM 4235 N N . PHE B 1 213 ? -5.633 -49.875 -25 1 91.31 213 PHE B N 1
ATOM 4236 C CA . PHE B 1 213 ? -4.734 -48.812 -24.609 1 91.31 213 PHE B CA 1
ATOM 4237 C C . PHE B 1 213 ? -4.16 -48.094 -25.828 1 91.31 213 PHE B C 1
ATOM 4239 O O . PHE B 1 213 ? -3.693 -46.969 -25.734 1 91.31 213 PHE B O 1
ATOM 4246 N N . PHE B 1 214 ? -4.242 -48.844 -26.969 1 87.56 214 PHE B N 1
ATOM 4247 C CA . PHE B 1 214 ? -3.742 -48.219 -28.203 1 87.56 214 PHE B CA 1
ATOM 4248 C C . PHE B 1 214 ? -4.59 -47.031 -28.578 1 87.56 214 PHE B C 1
ATOM 4250 O O . PHE B 1 214 ? -4.145 -46.188 -29.359 1 87.56 214 PHE B O 1
ATOM 4257 N N . MET B 1 215 ? -5.754 -46.906 -27.969 1 89.44 215 MET B N 1
ATOM 4258 C CA . MET B 1 215 ? -6.652 -45.812 -28.266 1 89.44 215 MET B CA 1
ATOM 4259 C C . MET B 1 215 ? -6.352 -44.625 -27.359 1 89.44 215 MET B C 1
ATOM 4261 O O . MET B 1 215 ? -6.926 -43.531 -27.531 1 89.44 215 MET B O 1
ATOM 4265 N N . ILE B 1 216 ? -5.523 -44.875 -26.359 1 89.75 216 ILE B N 1
ATOM 4266 C CA . ILE B 1 216 ? -5.234 -43.844 -25.375 1 89.75 216 ILE B CA 1
ATOM 4267 C C . ILE B 1 216 ? -4.133 -42.938 -25.906 1 89.75 216 ILE B C 1
ATOM 4269 O O . ILE B 1 216 ? -3.086 -43.406 -26.359 1 89.75 216 ILE B O 1
ATOM 4273 N N . ALA B 1 217 ? -4.461 -41.688 -25.984 1 88.19 217 ALA B N 1
ATOM 4274 C CA . ALA B 1 217 ? -3.477 -40.625 -26.266 1 88.19 217 ALA B CA 1
ATOM 4275 C C . ALA B 1 217 ? -3.307 -39.688 -25.078 1 88.19 217 ALA B C 1
ATOM 4277 O O . ALA B 1 217 ? -4.293 -39.25 -24.484 1 88.19 217 ALA B O 1
ATOM 4278 N N . VAL B 1 218 ? -2.039 -39.5 -24.688 1 88.94 218 VAL B N 1
ATOM 4279 C CA . VAL B 1 218 ? -1.766 -38.594 -23.562 1 88.94 218 VAL B CA 1
ATOM 4280 C C . VAL B 1 218 ? -1.368 -37.219 -24.078 1 88.94 218 VAL B C 1
ATOM 4282 O O . VAL B 1 218 ? -0.437 -37.094 -24.891 1 88.94 218 VAL B O 1
ATOM 4285 N N . GLU B 1 219 ? -2.182 -36.281 -23.703 1 88.81 219 GLU B N 1
ATOM 4286 C CA . GLU B 1 219 ? -1.832 -34.875 -23.969 1 88.81 219 GLU B CA 1
ATOM 4287 C C . GLU B 1 219 ? -1.063 -34.281 -22.797 1 88.81 219 GLU B C 1
ATOM 4289 O O . GLU B 1 219 ? -1.601 -34.156 -21.688 1 88.81 219 GLU B O 1
ATOM 4294 N N . LYS B 1 220 ? 0.205 -33.906 -23.062 1 92.06 220 LYS B N 1
ATOM 4295 C CA . LYS B 1 220 ? 1.041 -33.344 -22 1 92.06 220 LYS B CA 1
ATOM 4296 C C . LYS B 1 220 ? 0.515 -32 -21.547 1 92.06 220 LYS B C 1
ATOM 4298 O O . LYS B 1 220 ? 0.115 -31.172 -22.359 1 92.06 220 LYS B O 1
ATOM 4303 N N . GLY B 1 221 ? 0.521 -31.797 -20.266 1 95.25 221 GLY B N 1
ATOM 4304 C CA . GLY B 1 221 ? 0.069 -30.531 -19.703 1 95.25 221 GLY B CA 1
ATOM 4305 C C . GLY B 1 221 ? 1.014 -29.375 -20 1 95.25 221 GLY B C 1
ATOM 4306 O O . GLY B 1 221 ? 2.234 -29.547 -19.984 1 95.25 221 GLY B O 1
ATOM 4307 N N . LYS B 1 222 ? 0.467 -28.25 -20.234 1 96.75 222 LYS B N 1
ATOM 4308 C CA . LYS B 1 222 ? 1.26 -27.047 -20.484 1 96.75 222 LYS B CA 1
ATOM 4309 C C . LYS B 1 222 ? 2.002 -26.594 -19.234 1 96.75 222 LYS B C 1
ATOM 4311 O O . LYS B 1 222 ? 1.497 -26.75 -18.125 1 96.75 222 LYS B O 1
ATOM 4316 N N . ARG B 1 223 ? 3.156 -26.125 -19.422 1 98.19 223 ARG B N 1
ATOM 4317 C CA . ARG B 1 223 ? 3.992 -25.641 -18.328 1 98.19 223 ARG B CA 1
ATOM 4318 C C . ARG B 1 223 ? 4.316 -24.156 -18.5 1 98.19 223 ARG B C 1
ATOM 4320 O O . ARG B 1 223 ? 4.844 -23.75 -19.547 1 98.19 223 ARG B O 1
ATOM 4327 N N . VAL B 1 224 ? 3.992 -23.328 -17.484 1 98.75 224 VAL B N 1
ATOM 4328 C CA . VAL B 1 224 ? 4.23 -21.891 -17.5 1 98.75 224 VAL B CA 1
ATOM 4329 C C . VAL B 1 224 ? 5.094 -21.484 -16.312 1 98.75 224 VAL B C 1
ATOM 4331 O O . VAL B 1 224 ? 4.75 -21.781 -15.156 1 98.75 224 VAL B O 1
ATOM 4334 N N . GLY B 1 225 ? 6.18 -20.844 -16.547 1 98.88 225 GLY B N 1
ATOM 4335 C CA . GLY B 1 225 ? 7.09 -20.438 -15.484 1 98.88 225 GLY B CA 1
ATOM 4336 C C . GLY B 1 225 ? 7.125 -18.938 -15.281 1 98.88 225 GLY B C 1
ATOM 4337 O O . GLY B 1 225 ? 6.965 -18.172 -16.234 1 98.88 225 GLY B O 1
ATOM 4338 N N . VAL B 1 226 ? 7.305 -18.516 -14.078 1 98.94 226 VAL B N 1
ATOM 4339 C CA . VAL B 1 226 ? 7.535 -17.109 -13.711 1 98.94 226 VAL B CA 1
ATOM 4340 C C . VAL B 1 226 ? 8.82 -17 -12.891 1 98.94 226 VAL B C 1
ATOM 4342 O O . VAL B 1 226 ? 8.914 -17.547 -11.789 1 98.94 226 VAL B O 1
ATOM 4345 N N . ILE B 1 227 ? 9.82 -16.344 -13.406 1 98.94 227 ILE B N 1
ATOM 4346 C CA . ILE B 1 227 ? 11.133 -16.188 -12.789 1 98.94 227 ILE B CA 1
ATOM 4347 C C . ILE B 1 227 ? 11.469 -14.711 -12.633 1 98.94 227 ILE B C 1
ATOM 4349 O O . ILE B 1 227 ? 11.773 -14.031 -13.617 1 98.94 227 ILE B O 1
ATOM 4353 N N . MET B 1 228 ? 11.469 -14.227 -11.43 1 98.62 228 MET B N 1
ATOM 4354 C CA . MET B 1 228 ? 11.664 -12.805 -11.18 1 98.62 228 MET B CA 1
ATOM 4355 C C . MET B 1 228 ? 13.102 -12.508 -10.781 1 98.62 228 MET B C 1
ATOM 4357 O O . MET B 1 228 ? 14.039 -13.094 -11.336 1 98.62 228 MET B O 1
ATOM 4361 N N . ASP B 1 229 ? 13.359 -11.648 -9.891 1 98.75 229 ASP B N 1
ATOM 4362 C CA . ASP B 1 229 ? 14.695 -11.141 -9.586 1 98.75 229 ASP B CA 1
ATOM 4363 C C . ASP B 1 229 ? 15.648 -12.273 -9.219 1 98.75 229 ASP B C 1
ATOM 4365 O O . ASP B 1 229 ? 15.352 -13.07 -8.328 1 98.75 229 ASP B O 1
ATOM 4369 N N . HIS B 1 230 ? 16.734 -12.305 -9.898 1 98.81 230 HIS B N 1
ATOM 4370 C CA . HIS B 1 230 ? 17.766 -13.297 -9.586 1 98.81 230 HIS B CA 1
ATOM 4371 C C . HIS B 1 230 ? 19.109 -12.906 -10.195 1 98.81 230 HIS B C 1
ATOM 4373 O O . HIS B 1 230 ? 19.156 -12.281 -11.258 1 98.81 230 HIS B O 1
ATOM 4379 N N . ALA B 1 231 ? 20.125 -13.32 -9.555 1 98.5 231 ALA B N 1
ATOM 4380 C CA . ALA B 1 231 ? 21.469 -13.148 -10.125 1 98.5 231 ALA B CA 1
ATOM 4381 C C . ALA B 1 231 ? 21.703 -14.117 -11.281 1 98.5 231 ALA B C 1
ATOM 4383 O O . ALA B 1 231 ? 21.281 -15.273 -11.227 1 98.5 231 ALA B O 1
ATOM 4384 N N . ALA B 1 232 ? 22.391 -13.578 -12.312 1 98.25 232 ALA B N 1
ATOM 4385 C CA . ALA B 1 232 ? 22.812 -14.469 -13.391 1 98.25 232 ALA B CA 1
ATOM 4386 C C . ALA B 1 232 ? 24.016 -15.312 -12.977 1 98.25 232 ALA B C 1
ATOM 4388 O O . ALA B 1 232 ? 25.062 -15.258 -13.609 1 98.25 232 ALA B O 1
ATOM 4389 N N . SER B 1 233 ? 23.859 -16.141 -12.008 1 98.19 233 SER B N 1
ATOM 4390 C CA . SER B 1 233 ? 24.922 -16.984 -11.469 1 98.19 233 SER B CA 1
ATOM 4391 C C . SER B 1 233 ? 24.797 -18.422 -11.953 1 98.19 233 SER B C 1
ATOM 4393 O O . SER B 1 233 ? 23.719 -18.828 -12.398 1 98.19 233 SER B O 1
ATOM 4395 N N . ILE B 1 234 ? 25.828 -19.172 -11.82 1 98.12 234 ILE B N 1
ATOM 4396 C CA . ILE B 1 234 ? 25.844 -20.578 -12.203 1 98.12 234 ILE B CA 1
ATOM 4397 C C . ILE B 1 234 ? 24.844 -21.344 -11.344 1 98.12 234 ILE B C 1
ATOM 4399 O O . ILE B 1 234 ? 24.078 -22.156 -11.867 1 98.12 234 ILE B O 1
ATOM 4403 N N . GLU B 1 235 ? 24.844 -21.047 -10.094 1 98.19 235 GLU B N 1
ATOM 4404 C CA . GLU B 1 235 ? 23.953 -21.75 -9.172 1 98.19 235 GLU B CA 1
ATOM 4405 C C . GLU B 1 235 ? 22.484 -21.484 -9.523 1 98.19 235 GLU B C 1
ATOM 4407 O O . GLU B 1 235 ? 21.703 -22.422 -9.625 1 98.19 235 GLU B O 1
ATOM 4412 N 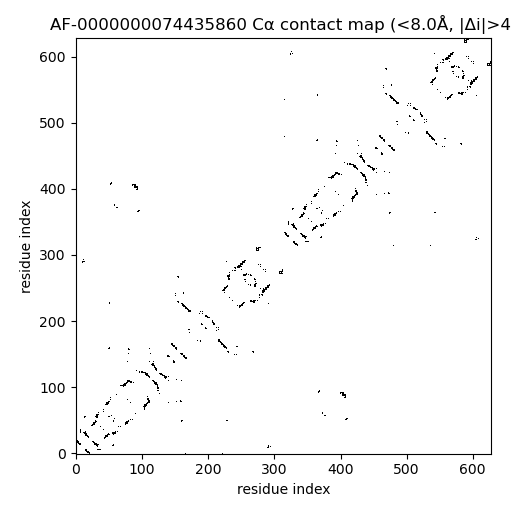N . ASN B 1 236 ? 22.094 -20.234 -9.672 1 98.75 236 ASN B N 1
ATOM 4413 C CA . ASN B 1 236 ? 20.734 -19.891 -10.055 1 98.75 236 ASN B CA 1
ATOM 4414 C C . ASN B 1 236 ? 20.359 -20.531 -11.383 1 98.75 236 ASN B C 1
ATOM 4416 O O . ASN B 1 236 ? 19.266 -21.109 -11.516 1 98.75 236 ASN B O 1
ATOM 4420 N N . HIS B 1 237 ? 21.25 -20.453 -12.328 1 98.62 237 HIS B N 1
ATOM 4421 C CA . HIS B 1 237 ? 20.922 -20.922 -13.672 1 98.62 237 HIS B CA 1
ATOM 4422 C C . HIS B 1 237 ? 20.828 -22.438 -13.719 1 98.62 237 HIS B C 1
ATOM 4424 O O . HIS B 1 237 ? 20.047 -23 -14.5 1 98.62 237 HIS B O 1
ATOM 4430 N N . GLN B 1 238 ? 21.609 -23.094 -12.891 1 98.69 238 GLN B N 1
ATOM 4431 C CA . GLN B 1 238 ? 21.453 -24.547 -12.781 1 98.69 238 GLN B CA 1
ATOM 4432 C C . GLN B 1 238 ? 20.078 -24.922 -12.25 1 98.69 238 GLN B C 1
ATOM 4434 O O . GLN B 1 238 ? 19.438 -25.844 -12.75 1 98.69 238 GLN B O 1
ATOM 4439 N N . LYS B 1 239 ? 19.672 -24.234 -11.234 1 98.62 239 LYS B N 1
ATOM 4440 C CA . LYS B 1 239 ? 18.344 -24.469 -10.672 1 98.62 239 LYS B CA 1
ATOM 4441 C C . LYS B 1 239 ? 17.25 -24.188 -11.695 1 98.62 239 LYS B C 1
ATOM 4443 O O . LYS B 1 239 ? 16.297 -24.969 -11.82 1 98.62 239 LYS B O 1
ATOM 4448 N N . ILE B 1 240 ? 17.391 -23.078 -12.375 1 98.81 240 ILE B N 1
ATOM 4449 C CA . ILE B 1 240 ? 16.406 -22.688 -13.391 1 98.81 240 ILE B CA 1
ATOM 4450 C C . ILE B 1 240 ? 16.359 -23.766 -14.484 1 98.81 240 ILE B C 1
ATOM 4452 O O . ILE B 1 240 ? 15.273 -24.203 -14.883 1 98.81 240 ILE B O 1
ATOM 4456 N N . LYS B 1 241 ? 17.484 -24.188 -14.961 1 98.56 241 LYS B N 1
ATOM 4457 C CA . LYS B 1 241 ? 17.547 -25.203 -16.016 1 98.56 241 LYS B CA 1
ATOM 4458 C C . LYS B 1 241 ? 16.891 -26.5 -15.57 1 98.56 241 LYS B C 1
ATOM 4460 O O . LYS B 1 241 ? 16.141 -27.109 -16.344 1 98.56 241 LYS B O 1
ATOM 4465 N N . SER B 1 242 ? 17.141 -26.875 -14.391 1 98.12 242 SER B N 1
ATOM 4466 C CA . SER B 1 242 ? 16.578 -28.125 -13.867 1 98.12 242 SER B CA 1
ATOM 4467 C C . SER B 1 242 ? 15.062 -28.047 -13.766 1 98.12 242 SER B C 1
ATOM 4469 O O . SER B 1 242 ? 14.359 -29 -14.07 1 98.12 242 SER B O 1
ATOM 4471 N N . LYS B 1 243 ? 14.547 -26.938 -13.383 1 98.38 243 LYS B N 1
ATOM 4472 C CA . LYS B 1 243 ? 13.125 -26.797 -13.07 1 98.38 243 LYS B CA 1
ATOM 4473 C C . LYS B 1 243 ? 12.32 -26.469 -14.32 1 98.38 243 LYS B C 1
ATOM 4475 O O . LYS B 1 243 ? 11.172 -26.891 -14.461 1 98.38 243 LYS B O 1
ATOM 4480 N N . TYR B 1 244 ? 12.844 -25.766 -15.266 1 98.62 244 TYR B N 1
ATOM 4481 C CA . TYR B 1 244 ? 12.031 -25.156 -16.312 1 98.62 244 TYR B CA 1
ATOM 4482 C C . TYR B 1 244 ? 12.375 -25.734 -17.688 1 98.62 244 TYR B C 1
ATOM 4484 O O . TYR B 1 244 ? 11.984 -25.188 -18.719 1 98.62 244 TYR B O 1
ATOM 4492 N N . LEU B 1 245 ? 13.156 -26.812 -17.656 1 98.31 245 LEU B N 1
ATOM 4493 C CA . LEU B 1 245 ? 13.5 -27.484 -18.906 1 98.31 245 LEU B CA 1
ATOM 4494 C C . LEU B 1 245 ? 12.242 -27.875 -19.688 1 98.31 245 LEU B C 1
ATOM 4496 O O . LEU B 1 245 ? 11.352 -28.516 -19.141 1 98.31 245 LEU B O 1
ATOM 4500 N N . GLY B 1 246 ? 12.125 -27.391 -20.906 1 97.75 246 GLY B N 1
ATOM 4501 C CA . GLY B 1 246 ? 11.055 -27.812 -21.797 1 97.75 246 GLY B CA 1
ATOM 4502 C C . GLY B 1 246 ? 9.742 -27.094 -21.531 1 97.75 246 GLY B C 1
ATOM 4503 O O . GLY B 1 246 ? 8.695 -27.516 -22.047 1 97.75 246 GLY B O 1
ATOM 4504 N N . CYS B 1 247 ? 9.75 -26.047 -20.797 1 98.12 247 CYS B N 1
ATOM 4505 C CA . CYS B 1 247 ? 8.516 -25.312 -20.531 1 98.12 247 CYS B CA 1
ATOM 4506 C C . CYS B 1 247 ? 7.945 -24.703 -21.797 1 98.12 247 CYS B C 1
ATOM 4508 O O . CYS B 1 247 ? 8.688 -24.391 -22.734 1 98.12 247 CYS B O 1
ATOM 4510 N N . ASP B 1 248 ? 6.66 -24.641 -21.828 1 98.25 248 ASP B N 1
ATOM 4511 C CA . ASP B 1 248 ? 5.984 -24.047 -22.984 1 98.25 248 ASP B CA 1
ATOM 4512 C C . ASP B 1 248 ? 6.156 -22.531 -22.984 1 98.25 248 ASP B C 1
ATOM 4514 O O . ASP B 1 248 ? 6.359 -21.938 -24.047 1 98.25 248 ASP B O 1
ATOM 4518 N N . GLU B 1 249 ? 6.02 -21.875 -21.875 1 98.62 249 GLU B N 1
ATOM 4519 C CA . GLU B 1 249 ? 6.082 -20.422 -21.75 1 98.62 249 GLU B CA 1
ATOM 4520 C C . GLU B 1 249 ? 6.746 -20.031 -20.438 1 98.62 249 GLU B C 1
ATOM 4522 O O . GLU B 1 249 ? 6.48 -20.625 -19.391 1 98.62 249 GLU B O 1
ATOM 4527 N N . VAL B 1 250 ? 7.68 -19.062 -20.5 1 98.81 250 VAL B N 1
ATOM 4528 C CA . VAL B 1 250 ? 8.328 -18.594 -19.281 1 98.81 250 VAL B CA 1
ATOM 4529 C C . VAL B 1 250 ? 8.414 -17.062 -19.297 1 98.81 250 VAL B C 1
ATOM 4531 O O . VAL B 1 250 ? 8.781 -16.469 -20.312 1 98.81 250 VAL B O 1
ATOM 4534 N N . TYR B 1 251 ? 7.988 -16.438 -18.234 1 98.88 251 TYR B N 1
ATOM 4535 C CA . TYR B 1 251 ? 8.219 -15.016 -17.984 1 98.88 251 TYR B CA 1
ATOM 4536 C C . TYR B 1 251 ? 9.422 -14.805 -17.078 1 98.88 251 TYR B C 1
ATOM 4538 O O . TYR B 1 251 ? 9.445 -15.281 -15.945 1 98.88 251 TYR B O 1
ATOM 4546 N N . ILE B 1 252 ? 10.438 -14.125 -17.531 1 98.81 252 ILE B N 1
ATOM 4547 C CA . ILE B 1 252 ? 11.695 -14.047 -16.797 1 98.81 252 ILE B CA 1
ATOM 4548 C C . ILE B 1 252 ? 12.156 -12.594 -16.703 1 98.81 252 ILE B C 1
ATOM 4550 O O . ILE B 1 252 ? 12.047 -11.844 -17.672 1 98.81 252 ILE B O 1
ATOM 4554 N N . GLU B 1 253 ? 12.688 -12.281 -15.57 1 98 253 GLU B N 1
ATOM 4555 C CA . GLU B 1 253 ? 13.211 -10.93 -15.383 1 98 253 GLU B CA 1
ATOM 4556 C C . GLU B 1 253 ? 14.344 -10.641 -16.375 1 98 253 GLU B C 1
ATOM 4558 O O . GLU B 1 253 ? 15.156 -11.516 -16.672 1 98 253 GLU B O 1
ATOM 4563 N N . CYS B 1 254 ? 14.312 -9.555 -16.812 1 97.31 254 CYS B N 1
ATOM 4564 C CA . CYS B 1 254 ? 15.375 -8.984 -17.641 1 97.31 254 CYS B CA 1
ATOM 4565 C C . CYS B 1 254 ? 15.648 -7.539 -17.25 1 97.31 254 CYS B C 1
ATOM 4567 O O . CYS B 1 254 ? 15.477 -6.625 -18.047 1 97.31 254 CYS B O 1
ATOM 4569 N N . PHE B 1 255 ? 16.266 -7.371 -16.078 1 98.19 255 PHE B N 1
ATOM 4570 C CA . PHE B 1 255 ? 16.297 -6.078 -15.406 1 98.19 255 PHE B CA 1
ATOM 4571 C C . PHE B 1 255 ? 17.266 -5.125 -16.094 1 98.19 255 PHE B C 1
ATOM 4573 O O . PHE B 1 255 ? 16.953 -3.945 -16.281 1 98.19 255 PHE B O 1
ATOM 4580 N N . TYR B 1 256 ? 18.422 -5.703 -16.609 1 98.62 256 TYR B N 1
ATOM 4581 C CA . TYR B 1 256 ? 19.453 -4.812 -17.141 1 98.62 256 TYR B CA 1
ATOM 4582 C C . TYR B 1 256 ? 19.75 -5.152 -18.594 1 98.62 256 TYR B C 1
ATOM 4584 O O . TYR B 1 256 ? 19.656 -6.312 -19 1 98.62 256 TYR B O 1
ATOM 4592 N N . LYS B 1 257 ? 20.188 -4.141 -19.328 1 98.31 257 LYS B N 1
ATOM 4593 C CA . LYS B 1 257 ? 20.828 -4.336 -20.625 1 98.31 257 LYS B CA 1
ATOM 4594 C C . LYS B 1 257 ? 22.203 -4.977 -20.469 1 98.31 257 LYS B C 1
ATOM 4596 O O . LYS B 1 257 ? 22.797 -4.949 -19.375 1 98.31 257 LYS B O 1
ATOM 4601 N N . ASP B 1 258 ? 22.688 -5.473 -21.531 1 98.5 258 ASP B N 1
ATOM 4602 C CA . ASP B 1 258 ? 24 -6.094 -21.5 1 98.5 258 ASP B CA 1
ATOM 4603 C C . ASP B 1 258 ? 25.078 -5.074 -21.141 1 98.5 258 ASP B C 1
ATOM 4605 O O . ASP B 1 258 ? 26.062 -5.41 -20.469 1 98.5 258 ASP B O 1
ATOM 4609 N N . GLU B 1 259 ? 24.891 -3.836 -21.516 1 98.38 259 GLU B N 1
ATOM 4610 C CA . GLU B 1 259 ? 25.859 -2.775 -21.234 1 98.38 259 GLU B CA 1
ATOM 4611 C C . GLU B 1 259 ? 25.969 -2.504 -19.75 1 98.38 259 GLU B C 1
ATOM 4613 O O . GLU B 1 259 ? 26.953 -1.942 -19.281 1 98.38 259 GLU B O 1
ATOM 4618 N N . ASP B 1 260 ? 24.969 -2.904 -19 1 98.19 260 ASP B N 1
ATOM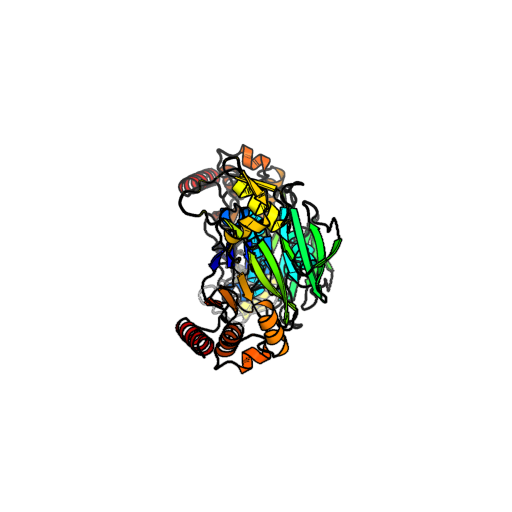 4619 C CA . ASP B 1 260 ? 24.922 -2.643 -17.562 1 98.19 260 ASP B CA 1
ATOM 4620 C C . ASP B 1 260 ? 25.125 -3.928 -16.766 1 98.19 260 ASP B C 1
ATOM 4622 O O . ASP B 1 260 ? 24.594 -4.074 -15.664 1 98.19 260 ASP B O 1
ATOM 4626 N N . LYS B 1 261 ? 25.828 -4.805 -17.344 1 97.56 261 LYS B N 1
ATOM 4627 C CA . LYS B 1 261 ? 26.109 -6.098 -16.719 1 97.56 261 LYS B CA 1
ATOM 4628 C C . LYS B 1 261 ? 26.75 -5.918 -15.352 1 97.56 261 LYS B C 1
ATOM 4630 O O . LYS B 1 261 ? 26.469 -6.684 -14.43 1 97.56 261 LYS B O 1
ATOM 4635 N N . ALA B 1 262 ? 27.625 -5 -15.188 1 97.94 262 ALA B N 1
ATOM 4636 C CA . ALA B 1 262 ? 28.281 -4.762 -13.906 1 97.94 262 ALA B CA 1
ATOM 4637 C C . ALA B 1 262 ? 27.266 -4.422 -12.82 1 97.94 262 ALA B C 1
ATOM 4639 O O . ALA B 1 262 ? 27.406 -4.863 -11.68 1 97.94 262 ALA B O 1
ATOM 4640 N N . PHE B 1 263 ? 26.266 -3.635 -13.172 1 97.31 263 PHE B N 1
ATOM 4641 C CA . PHE B 1 263 ? 25.188 -3.32 -12.242 1 97.31 263 PHE B CA 1
ATOM 4642 C C . PHE B 1 263 ? 24.375 -4.566 -11.906 1 97.31 263 PHE B C 1
ATOM 4644 O O . PHE B 1 263 ? 23.969 -4.766 -10.758 1 97.31 263 PHE B O 1
ATOM 4651 N N . ALA B 1 264 ? 24.094 -5.348 -12.906 1 98 264 ALA B N 1
ATOM 4652 C CA . ALA B 1 264 ? 23.344 -6.586 -12.703 1 98 264 ALA B CA 1
ATOM 4653 C C . ALA B 1 264 ? 24.047 -7.484 -11.688 1 98 264 ALA B C 1
ATOM 4655 O O . ALA B 1 264 ? 23.406 -8.023 -10.781 1 98 264 ALA B O 1
ATOM 4656 N N . GLU B 1 265 ? 25.312 -7.637 -11.852 1 97.81 265 GLU B N 1
ATOM 4657 C CA . GLU B 1 265 ? 26.094 -8.469 -10.953 1 97.81 265 GLU B CA 1
ATOM 4658 C C . GLU B 1 265 ? 26.109 -7.891 -9.539 1 97.81 265 GLU B C 1
ATOM 4660 O O . GLU B 1 265 ? 25.922 -8.617 -8.562 1 97.81 265 GLU B O 1
ATOM 4665 N N . LYS B 1 266 ? 26.312 -6.625 -9.469 1 97.19 266 LYS B N 1
ATOM 4666 C CA . LYS B 1 266 ? 26.375 -5.949 -8.18 1 97.19 266 LYS B CA 1
ATOM 4667 C C . LYS B 1 266 ? 25.062 -6.07 -7.422 1 97.19 266 LYS B C 1
ATOM 4669 O O . LYS B 1 266 ? 25.062 -6.266 -6.203 1 97.19 266 LYS B O 1
ATOM 4674 N N . ASN B 1 267 ? 23.953 -5.984 -8.117 1 97.12 267 ASN B N 1
ATOM 4675 C CA . ASN B 1 267 ? 22.641 -5.918 -7.488 1 97.12 267 ASN B CA 1
ATOM 4676 C C . ASN B 1 267 ? 21.922 -7.266 -7.547 1 97.12 267 ASN B C 1
ATOM 4678 O O . ASN B 1 267 ? 20.75 -7.359 -7.203 1 97.12 267 ASN B O 1
ATOM 4682 N N . TYR B 1 268 ? 22.609 -8.32 -8.023 1 98.31 268 TYR B N 1
ATOM 4683 C CA . TYR B 1 268 ? 22.078 -9.68 -8.094 1 98.31 268 TYR B CA 1
ATOM 4684 C C . TYR B 1 268 ? 20.812 -9.727 -8.922 1 98.31 268 TYR B C 1
ATOM 4686 O O . TYR B 1 268 ? 19.797 -10.305 -8.492 1 98.31 268 TYR B O 1
ATOM 4694 N N . HIS B 1 269 ? 20.844 -9.109 -10.055 1 98.69 269 HIS B N 1
ATOM 4695 C CA . HIS B 1 269 ? 19.828 -9.219 -11.094 1 98.69 269 HIS B CA 1
ATOM 4696 C C . HIS B 1 269 ? 20.359 -9.922 -12.328 1 98.69 269 HIS B C 1
ATOM 4698 O O . HIS B 1 269 ? 21.578 -10.07 -12.484 1 98.69 269 HIS B O 1
ATOM 4704 N N . SER B 1 270 ? 19.484 -10.383 -13.102 1 98.56 270 SER B N 1
ATOM 4705 C CA . SER B 1 270 ? 19.859 -10.867 -14.43 1 98.56 270 SER B CA 1
ATOM 4706 C C . SER B 1 270 ? 19.922 -9.719 -15.438 1 98.56 270 SER B C 1
ATOM 4708 O O . SER B 1 270 ? 19.656 -8.57 -15.086 1 98.56 270 SER B O 1
ATOM 4710 N N . TYR B 1 271 ? 20.422 -10.008 -16.609 1 98.62 271 TYR B N 1
ATOM 4711 C CA . TYR B 1 271 ? 20.453 -9.047 -17.719 1 98.62 271 TYR B CA 1
ATOM 4712 C C . TYR B 1 271 ? 20.094 -9.719 -19.031 1 98.62 271 TYR B C 1
ATOM 4714 O O . TYR B 1 271 ? 19.938 -10.945 -19.094 1 98.62 271 TYR B O 1
ATOM 4722 N N . ALA B 1 272 ? 19.938 -9 -20.031 1 98.56 272 ALA B N 1
ATOM 4723 C CA . ALA B 1 272 ? 19.25 -9.359 -21.266 1 98.56 272 ALA B CA 1
ATOM 4724 C C . ALA B 1 272 ? 19.797 -10.656 -21.844 1 98.56 272 ALA B C 1
ATOM 4726 O O . ALA B 1 272 ? 19.094 -11.664 -21.938 1 98.56 272 ALA B O 1
ATOM 4727 N N . SER B 1 273 ? 21.047 -10.773 -22.188 1 98.56 273 SER B N 1
ATOM 4728 C CA . SER B 1 273 ? 21.609 -11.93 -22.875 1 98.56 273 SER B CA 1
ATOM 4729 C C . SER B 1 273 ? 21.609 -13.164 -21.984 1 98.56 273 SER B C 1
ATOM 4731 O O . SER B 1 273 ? 21.453 -14.289 -22.469 1 98.56 273 SER B O 1
ATOM 4733 N N . MET B 1 274 ? 21.812 -12.969 -20.688 1 98.69 274 MET B N 1
ATOM 4734 C CA . MET B 1 274 ? 21.859 -14.117 -19.781 1 98.69 274 MET B CA 1
ATOM 4735 C C . MET B 1 274 ? 20.469 -14.703 -19.578 1 98.69 274 MET B C 1
ATOM 4737 O O . MET B 1 274 ? 20.312 -15.922 -19.469 1 98.69 274 MET B O 1
ATOM 4741 N N . SER B 1 275 ? 19.469 -13.844 -19.438 1 98.81 275 SER B N 1
ATOM 4742 C CA . SER B 1 275 ? 18.109 -14.336 -19.375 1 98.81 275 SER B CA 1
ATOM 4743 C C . SER B 1 275 ? 17.703 -15.062 -20.641 1 98.81 275 SER B C 1
ATOM 4745 O O . SER B 1 275 ? 17.062 -16.109 -20.594 1 98.81 275 SER B O 1
ATOM 4747 N N . GLY B 1 276 ? 18.062 -14.508 -21.766 1 98.75 276 GLY B N 1
ATOM 4748 C CA . GLY B 1 276 ? 17.797 -15.18 -23.031 1 98.75 276 GLY B CA 1
ATOM 4749 C C . GLY B 1 276 ? 18.516 -16.516 -23.156 1 98.75 276 GLY B C 1
ATOM 4750 O O . GLY B 1 276 ? 17.922 -17.5 -23.578 1 98.75 276 GLY B O 1
ATOM 4751 N N . LYS B 1 277 ? 19.781 -16.516 -22.812 1 98.56 277 LYS B N 1
ATOM 4752 C CA . LYS B 1 277 ? 20.609 -17.719 -22.922 1 98.56 277 LYS B CA 1
ATOM 4753 C C . LYS B 1 277 ? 20.047 -18.844 -22.062 1 98.56 277 LYS B C 1
ATOM 4755 O O . LYS B 1 277 ? 19.953 -19.984 -22.531 1 98.56 277 LYS B O 1
ATOM 4760 N N . ILE B 1 278 ? 19.703 -18.531 -20.828 1 98.75 278 ILE B N 1
ATOM 4761 C CA . ILE B 1 278 ? 19.219 -19.578 -19.938 1 98.75 278 ILE B CA 1
ATOM 4762 C C . ILE B 1 278 ? 17.891 -20.125 -20.453 1 98.75 278 ILE B C 1
ATOM 4764 O O . ILE B 1 278 ? 17.609 -21.312 -20.312 1 98.75 278 ILE B O 1
ATOM 4768 N N . MET B 1 279 ? 17.031 -19.25 -21.016 1 98.69 279 MET B N 1
ATOM 4769 C CA . MET B 1 279 ? 15.789 -19.734 -21.609 1 98.69 279 MET B CA 1
ATOM 4770 C C . MET B 1 279 ? 16.062 -20.625 -22.812 1 98.69 279 MET B C 1
ATOM 4772 O O . MET B 1 279 ? 15.336 -21.594 -23.047 1 98.69 279 MET B O 1
ATOM 4776 N N . SER B 1 280 ? 17.078 -20.266 -23.609 1 98.56 280 SER B N 1
ATOM 4777 C CA . SER B 1 280 ? 17.516 -21.125 -24.703 1 98.56 280 SER B CA 1
ATOM 4778 C C . SER B 1 280 ? 17.969 -22.484 -24.188 1 98.56 280 SER B C 1
ATOM 4780 O O . SER B 1 280 ? 17.547 -23.531 -24.703 1 98.56 280 SER B O 1
ATOM 4782 N N . GLU B 1 281 ? 18.781 -22.453 -23.188 1 98.38 281 GLU B N 1
ATOM 4783 C CA . GLU B 1 281 ? 19.312 -23.688 -22.594 1 98.38 281 GLU B CA 1
ATOM 4784 C C . GLU B 1 281 ? 18.188 -24.547 -22.016 1 98.38 281 GLU B C 1
ATOM 4786 O O . GLU B 1 281 ? 18.281 -25.781 -22.031 1 98.38 281 GLU B O 1
ATOM 4791 N N . CYS B 1 282 ? 17.172 -23.938 -21.531 1 98.44 282 CYS B N 1
ATOM 4792 C CA . CYS B 1 282 ? 16.016 -24.656 -20.969 1 98.44 282 CYS B CA 1
ATOM 4793 C C . CYS B 1 282 ? 15.102 -25.156 -22.078 1 98.44 282 CYS B C 1
ATOM 4795 O O . CYS B 1 282 ? 14.133 -25.875 -21.812 1 98.44 282 CYS B O 1
ATOM 4797 N N . LYS B 1 283 ? 15.375 -24.781 -23.328 1 98.06 283 LYS B N 1
ATOM 4798 C CA . LYS B 1 283 ? 14.562 -25.156 -24.484 1 98.06 283 LYS B CA 1
ATOM 4799 C C . LYS B 1 283 ? 13.109 -24.734 -24.297 1 98.06 283 LYS B C 1
ATOM 4801 O O . LYS B 1 283 ? 12.188 -25.516 -24.516 1 98.06 283 LYS B O 1
ATOM 4806 N N . VAL B 1 284 ? 12.953 -23.562 -23.766 1 98.25 284 VAL B N 1
ATOM 4807 C CA . VAL B 1 284 ? 11.625 -22.984 -23.578 1 98.25 284 VAL B CA 1
ATOM 4808 C C . VAL B 1 284 ? 11.031 -22.625 -24.953 1 98.25 284 VAL B C 1
ATOM 4810 O O . VAL B 1 284 ? 11.734 -22.094 -25.812 1 98.25 284 VAL B O 1
ATOM 4813 N N . GLU B 1 285 ? 9.797 -22.969 -25.172 1 97.75 285 GLU B N 1
ATOM 4814 C CA . GLU B 1 285 ? 9.156 -22.688 -26.453 1 97.75 285 GLU B CA 1
ATOM 4815 C C . GLU B 1 285 ? 8.961 -21.188 -26.656 1 97.75 285 GLU B C 1
ATOM 4817 O O . GLU B 1 285 ? 9.305 -20.656 -27.703 1 97.75 285 GLU B O 1
ATOM 4822 N N . LYS B 1 286 ? 8.359 -20.516 -25.688 1 97.94 286 LYS B N 1
ATOM 4823 C CA . LYS B 1 286 ? 8.125 -19.078 -25.719 1 97.94 286 LYS B CA 1
ATOM 4824 C C . LYS B 1 286 ? 8.625 -18.422 -24.438 1 97.94 286 LYS B C 1
ATOM 4826 O O . LYS B 1 286 ? 8.086 -18.656 -23.344 1 97.94 286 LYS B O 1
ATOM 4831 N N . ALA B 1 287 ? 9.633 -17.594 -24.5 1 98.44 287 ALA B N 1
ATOM 4832 C CA . ALA B 1 287 ? 10.156 -16.859 -23.344 1 98.44 287 ALA B CA 1
ATOM 4833 C C . ALA B 1 287 ? 9.867 -15.367 -23.484 1 98.44 287 ALA B C 1
ATOM 4835 O O . ALA B 1 287 ? 10.07 -14.773 -24.547 1 98.44 287 ALA B O 1
ATOM 4836 N N . ILE B 1 288 ? 9.375 -14.734 -22.453 1 98.31 288 ILE B N 1
ATOM 4837 C CA . ILE B 1 288 ? 8.984 -13.328 -22.469 1 98.31 288 ILE B CA 1
ATOM 4838 C C . ILE B 1 288 ? 9.758 -12.57 -21.391 1 98.31 288 ILE B C 1
ATOM 4840 O O . ILE B 1 288 ? 9.617 -12.852 -20.203 1 98.31 288 ILE B O 1
ATOM 4844 N N . PRO B 1 289 ? 10.594 -11.625 -21.781 1 98.25 289 PRO B N 1
ATOM 4845 C CA . PRO B 1 289 ? 11.281 -10.812 -20.781 1 98.25 289 PRO B CA 1
ATOM 4846 C C . PRO B 1 289 ? 10.344 -9.82 -20.078 1 98.25 289 PRO B C 1
ATOM 4848 O O . PRO B 1 289 ? 9.539 -9.164 -20.75 1 98.25 289 PRO B O 1
ATOM 4851 N N . VAL B 1 290 ? 10.477 -9.727 -18.75 1 97.88 290 VAL B N 1
ATOM 4852 C CA . VAL B 1 290 ? 9.648 -8.812 -17.969 1 97.88 290 VAL B CA 1
ATOM 4853 C C . VAL B 1 290 ? 10.508 -8.117 -16.906 1 97.88 290 VAL B C 1
ATOM 4855 O O . VAL B 1 290 ? 11.688 -8.445 -16.75 1 97.88 290 VAL B O 1
ATOM 4858 N N . HIS B 1 291 ? 9.938 -7.117 -16.156 1 97.75 291 HIS B N 1
ATOM 4859 C CA . HIS B 1 291 ? 10.555 -6.453 -15.016 1 97.75 291 HIS B CA 1
ATOM 4860 C C . HIS B 1 291 ? 11.852 -5.758 -15.414 1 97.75 291 HIS B C 1
ATOM 4862 O O . HIS B 1 291 ? 12.938 -6.23 -15.078 1 97.75 291 HIS B O 1
ATOM 4868 N N . PHE B 1 292 ? 11.75 -4.66 -16.016 1 97.69 292 PHE B N 1
ATOM 4869 C CA . PHE B 1 292 ? 12.875 -3.865 -16.5 1 97.69 292 PHE B CA 1
ATOM 4870 C C . PHE B 1 292 ? 13.211 -2.744 -15.531 1 97.69 292 PHE B C 1
ATOM 4872 O O . PHE B 1 292 ? 12.328 -2.223 -14.844 1 97.69 292 PHE B O 1
ATOM 4879 N N . SER B 1 293 ? 14.469 -2.42 -15.516 1 96.5 293 SER B N 1
ATOM 4880 C CA . SER B 1 293 ? 14.898 -1.304 -14.68 1 96.5 293 SER B CA 1
ATOM 4881 C C . SER B 1 293 ? 14.18 -0.015 -15.07 1 96.5 293 SER B C 1
ATOM 4883 O O . SER B 1 293 ? 14.016 0.273 -16.25 1 96.5 293 SER B O 1
ATOM 4885 N N . ARG B 1 294 ? 13.883 0.819 -14.094 1 92.31 294 ARG B N 1
ATOM 4886 C CA . ARG B 1 294 ? 13.156 2.064 -14.32 1 92.31 294 ARG B CA 1
ATOM 4887 C C . ARG B 1 294 ? 14.062 3.121 -14.945 1 92.31 294 ARG B C 1
ATOM 4889 O O . ARG B 1 294 ? 13.578 4.137 -15.453 1 92.31 294 ARG B O 1
ATOM 4896 N N . LYS B 1 295 ? 15.312 2.811 -14.938 1 94.81 295 LYS B N 1
ATOM 4897 C CA . LYS B 1 295 ? 16.25 3.777 -15.508 1 94.81 295 LYS B CA 1
ATOM 4898 C C . LYS B 1 295 ? 16.141 3.811 -17.031 1 94.81 295 LYS B C 1
ATOM 4900 O O . LYS B 1 295 ? 16.656 4.723 -17.672 1 94.81 295 LYS B O 1
ATOM 4905 N N . TYR B 1 296 ? 15.523 2.791 -17.594 1 96.94 296 TYR B N 1
ATOM 4906 C CA . TYR B 1 296 ? 15.492 2.656 -19.047 1 96.94 296 TYR B CA 1
ATOM 4907 C C . TYR B 1 296 ? 14.266 3.348 -19.625 1 96.94 296 TYR B C 1
ATOM 4909 O O . TYR B 1 296 ? 13.172 3.271 -19.062 1 96.94 296 TYR B O 1
ATOM 4917 N N . ASN B 1 297 ? 14.492 4.07 -20.734 1 96 297 ASN B N 1
ATOM 4918 C CA . ASN B 1 297 ? 13.367 4.574 -21.531 1 96 297 ASN B CA 1
ATOM 4919 C C . ASN B 1 297 ? 12.852 3.525 -22.5 1 96 297 ASN B C 1
ATOM 4921 O O . ASN B 1 297 ? 13.32 2.385 -22.5 1 96 297 ASN B O 1
ATOM 4925 N N . ASP B 1 298 ? 11.93 3.863 -23.312 1 96.06 298 ASP B N 1
ATOM 4926 C CA . ASP B 1 298 ? 11.297 2.91 -24.219 1 96.06 298 ASP B CA 1
ATOM 4927 C C . ASP B 1 298 ? 12.289 2.363 -25.234 1 96.06 298 ASP B C 1
ATOM 4929 O O . ASP B 1 298 ? 12.281 1.171 -25.547 1 96.06 298 ASP B O 1
ATOM 4933 N N . ALA B 1 299 ? 13.086 3.244 -25.75 1 97.31 299 ALA B N 1
ATOM 4934 C CA . ALA B 1 299 ? 14.094 2.814 -26.734 1 97.31 299 ALA B CA 1
ATOM 4935 C C . ALA B 1 299 ? 15.07 1.824 -26.109 1 97.31 299 ALA B C 1
ATOM 4937 O O . ALA B 1 299 ? 15.484 0.858 -26.75 1 97.31 299 ALA B O 1
ATOM 4938 N N . ASP B 1 300 ? 15.445 2.094 -24.859 1 97.88 300 ASP B N 1
ATOM 4939 C CA . ASP B 1 300 ? 16.328 1.191 -24.125 1 97.88 300 ASP B CA 1
ATOM 4940 C C . ASP B 1 300 ? 15.703 -0.19 -23.969 1 97.88 300 ASP B C 1
ATOM 4942 O O . ASP B 1 300 ? 16.375 -1.209 -24.109 1 97.88 300 ASP B O 1
ATOM 4946 N N . ILE B 1 301 ? 14.484 -0.229 -23.688 1 97.62 301 ILE B N 1
ATOM 4947 C CA . ILE B 1 301 ? 13.789 -1.488 -23.453 1 97.62 301 ILE B CA 1
ATOM 4948 C C . ILE B 1 301 ? 13.703 -2.279 -24.75 1 97.62 301 ILE B C 1
ATOM 4950 O O . ILE B 1 301 ? 13.844 -3.504 -24.75 1 97.62 301 ILE B O 1
ATOM 4954 N N . VAL B 1 302 ? 13.445 -1.617 -25.844 1 97.81 302 VAL B N 1
ATOM 4955 C CA . VAL B 1 302 ? 13.414 -2.273 -27.156 1 97.81 302 VAL B CA 1
ATOM 4956 C C . VAL B 1 302 ? 14.758 -2.936 -27.438 1 97.81 302 VAL B C 1
ATOM 4958 O O . VAL B 1 302 ? 14.812 -4.078 -27.891 1 97.81 302 VAL B O 1
ATOM 4961 N N . GLU B 1 303 ? 15.797 -2.197 -27.141 1 98.44 303 GLU B N 1
ATOM 4962 C CA . GLU B 1 303 ? 17.141 -2.742 -27.328 1 98.44 303 GLU B CA 1
ATOM 4963 C C . GLU B 1 303 ? 17.375 -3.949 -26.422 1 98.44 303 GLU B C 1
ATOM 4965 O O . GLU B 1 303 ? 17.969 -4.945 -26.844 1 98.44 303 GLU B O 1
ATOM 4970 N N . LEU B 1 304 ? 16.969 -3.783 -25.203 1 98.38 304 LEU B N 1
ATOM 4971 C CA . LEU B 1 304 ? 17.109 -4.859 -24.234 1 98.38 304 LEU B CA 1
ATOM 4972 C C . LEU B 1 304 ? 16.391 -6.121 -24.719 1 98.38 304 LEU B C 1
ATOM 4974 O O . LEU B 1 304 ? 16.969 -7.215 -24.656 1 98.38 304 LEU B O 1
ATOM 4978 N N . ILE B 1 305 ? 15.195 -6.012 -25.172 1 98.38 305 ILE B N 1
ATOM 4979 C CA . ILE B 1 305 ? 14.406 -7.145 -25.641 1 98.38 305 ILE B CA 1
ATOM 4980 C C . ILE B 1 305 ? 15.094 -7.785 -26.844 1 98.38 305 ILE B C 1
ATOM 4982 O O . ILE B 1 305 ? 15.125 -9.008 -26.969 1 98.38 305 ILE B O 1
ATOM 4986 N N . ALA B 1 306 ? 15.672 -6.957 -27.719 1 98.44 306 ALA B N 1
ATOM 4987 C CA . ALA B 1 306 ? 16.406 -7.473 -28.875 1 98.44 306 ALA B CA 1
ATOM 4988 C C . ALA B 1 306 ? 17.594 -8.312 -28.438 1 98.44 306 ALA B C 1
ATOM 4990 O O . ALA B 1 306 ? 17.891 -9.352 -29.031 1 98.44 306 ALA B O 1
ATOM 4991 N N . GLN B 1 307 ? 18.312 -7.824 -27.453 1 98.69 307 GLN B N 1
ATOM 4992 C CA . GLN B 1 307 ? 19.438 -8.57 -26.906 1 98.69 307 GLN B CA 1
ATOM 4993 C C . GLN B 1 307 ? 18.984 -9.922 -26.359 1 98.69 307 GLN B C 1
ATOM 4995 O O . GLN B 1 307 ? 19.641 -10.938 -26.594 1 98.69 307 GLN B O 1
ATOM 5000 N N . PHE B 1 308 ? 17.922 -9.859 -25.609 1 98.62 308 PHE B N 1
ATOM 5001 C CA . PHE B 1 308 ? 17.328 -11.062 -25.047 1 98.62 308 PHE B CA 1
ATOM 5002 C C . PHE B 1 308 ? 16.984 -12.07 -26.141 1 98.62 308 PHE B C 1
ATOM 5004 O O . PHE B 1 308 ? 17.344 -13.242 -26.031 1 98.62 308 PHE B O 1
ATOM 5011 N N . GLU B 1 309 ? 16.281 -11.641 -27.156 1 98.44 309 GLU B N 1
ATOM 5012 C CA . GLU B 1 309 ? 15.82 -12.5 -28.234 1 98.44 309 GLU B CA 1
ATOM 5013 C C . GLU B 1 309 ? 17 -13.094 -29.016 1 98.44 309 GLU B C 1
ATOM 5015 O O . GLU B 1 309 ? 16.953 -14.258 -29.422 1 98.44 309 GLU B O 1
ATOM 5020 N N . LYS B 1 310 ? 17.938 -12.297 -29.266 1 98.19 310 LYS B N 1
ATOM 5021 C CA . LYS B 1 310 ? 19.141 -12.781 -29.953 1 98.19 310 LYS B CA 1
ATOM 5022 C C . LYS B 1 310 ? 19.797 -13.922 -29.188 1 98.19 310 LYS B C 1
ATOM 5024 O O . LYS B 1 310 ? 20.203 -14.922 -29.766 1 98.19 310 LYS B O 1
ATOM 5029 N N . ALA B 1 311 ? 19.859 -13.727 -27.875 1 98.12 311 ALA B N 1
ATOM 5030 C CA . ALA B 1 311 ? 20.5 -14.727 -27.016 1 98.12 311 ALA B CA 1
ATOM 5031 C C . ALA B 1 311 ? 19.656 -16 -26.953 1 98.12 311 ALA B C 1
ATOM 5033 O O . ALA B 1 311 ? 20.203 -17.094 -26.844 1 98.12 311 ALA B O 1
ATOM 5034 N N . MET B 1 312 ? 18.375 -15.82 -26.938 1 97.25 312 MET B N 1
ATOM 5035 C CA . MET B 1 312 ? 17.469 -16.969 -26.859 1 97.25 312 MET B CA 1
ATOM 5036 C C . MET B 1 312 ? 17.578 -17.828 -28.109 1 97.25 312 MET B C 1
ATOM 5038 O O . MET B 1 312 ? 17.375 -19.031 -28.047 1 97.25 312 MET B O 1
ATOM 5042 N N . LYS B 1 313 ? 17.875 -17.312 -29.344 1 92.38 313 LYS B N 1
ATOM 5043 C CA . LYS B 1 313 ? 17.969 -18.016 -30.625 1 92.38 313 LYS B CA 1
ATOM 5044 C C . LYS B 1 313 ? 19.344 -18.656 -30.812 1 92.38 313 LYS B C 1
ATOM 5046 O O . LYS B 1 313 ? 19.547 -19.469 -31.703 1 92.38 313 LYS B O 1
ATOM 5051 N N . SER B 1 314 ? 20.219 -18.297 -29.984 1 81.94 314 SER B N 1
ATOM 5052 C CA . SER B 1 314 ? 21.578 -18.828 -30.156 1 81.94 314 SER B CA 1
ATOM 5053 C C . SER B 1 314 ? 21.719 -20.203 -29.516 1 81.94 314 SER B C 1
ATOM 5055 O O . SER B 1 314 ? 21.016 -20.531 -28.578 1 81.94 314 SER B O 1
#

Sequence (628 aa):
MFNVEIKSSRKEDICILIKVANHSFNYICDCGEAKELTVKECQDTSAIFISHTHIDHFINFGTILRHQIGTGKKVVVCGPKGIINQVQSNIKSYCWNLIEKGAISYEVREIQEGNMIRKVTLNPPFWEQEEEESYKSLQVFEEKDFVVEFEILNHKTAVVSYLFKAKDKVKISLPEGMNGGQWVGDLKRAYEMNKPMKPIEVGGKTYLSKELFFMIAVEKGKRVGVIMDHAASIENHQKIKSKYLGCDEVYIECFYKDEDKAFAEKNYHSYASMSGKIMSECKVEKAIPVHFSRKYNDADIVELIAQFEKAMKSMFNVEIKSSRKEDICILIKVANHSFNYICDCGEAKELTVKECQDTSAIFISHTHIDHFINFGTILRHQIGTGKKVVVCGPKGIINQVQSNIKSYCWNLIEKGAISYEVREIQEGNMIRKVTLNPPFWEQEEEESYKSLQVFEEKDFVVEFEILNHKTAVVSYLFKAKDKVKISLPEGMNGGQWVGDLKRAYEMNKPMKPIEVGGKTYLSKELFFMIAVEKGKRVGVIMDHAASIENHQKIKSKYLGCDEVYIECFYKDEDKAFAEKNYHSYASMSGKIMSECKVEKAIPVHFSRKYNDADIVELIAQFEKAMKS

Nearest PDB structures (foldseek):
  2fk6-assembly1_A-2  TM=8.108E-01  e=2.892E-18  Bacillus subtilis
  4gcw-assembly1_A  TM=7.927E-01  e=6.404E-17  Bacillus subtilis subsp. subtilis str. 168
  1y44-assembly1_A  TM=8.306E-01  e=4.497E-15  Bacillus subtilis
  2cbn-assembly1_A-2  TM=7.799E-01  e=1.921E-15  Escherichia coli
  5mtz-assembly2_B  TM=6.201E-01  e=7.070E-10  Saccharomyces cerevisiae

pLDDT: mean 95.93, std 4.28, range [75.44, 98.94]